Protein AF-0000000072538323 (afdb_homodimer)

Nearest PDB structures (foldseek):
  1at0-assembly1_A-2  TM=9.355E-01  e=5.394E-12  unclassified
  6tyy-assembly1_A  TM=9.318E-01  e=4.606E-12  Drosophila melanogaster
  8ubs-assembly4_D  TM=8.195E-01  e=2.190E-08  marine metagenome
  5o9i-assembly2_B  TM=7.414E-01  e=5.709E-07  Methanocaldococcus vulcanius M7
  4o1s-assembly1_A  TM=8.0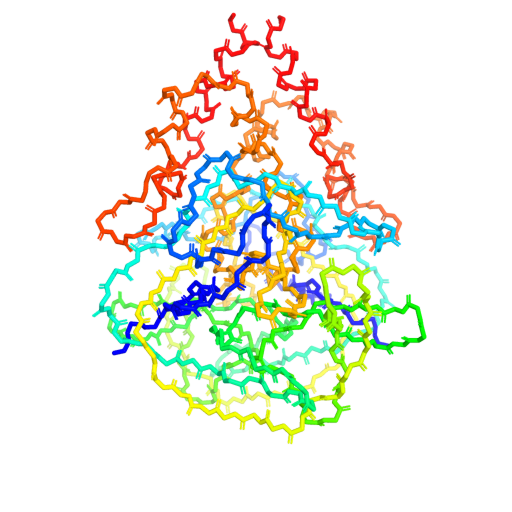39E-01  e=1.085E-05  Thermoplasma volcanium GSS1

Solvent-accessible surface area (backbone atoms only — not comparable to full-atom values): 20984 Å² total; per-residue (Å²): 113,68,80,65,70,57,27,31,27,39,60,78,37,38,27,50,35,96,55,80,38,40,57,77,72,63,47,69,68,42,54,31,38,31,54,47,98,86,66,46,77,38,75,34,38,25,69,30,42,50,29,58,38,80,80,40,63,33,73,29,32,33,43,24,37,88,86,40,62,40,61,29,22,44,49,16,28,32,39,31,53,77,50,97,89,37,69,43,78,37,38,48,67,74,63,51,73,67,42,34,33,42,29,42,79,54,98,84,42,80,44,75,38,40,28,73,43,77,47,82,42,77,43,45,20,38,26,30,44,37,32,75,74,35,41,34,29,44,47,42,32,41,27,43,40,43,31,49,61,55,59,72,57,49,46,49,53,42,27,66,58,52,50,45,52,70,70,40,54,66,69,58,42,51,60,33,32,36,51,44,98,87,8,31,25,41,50,77,68,51,48,55,59,58,51,38,51,56,47,45,48,23,41,94,112,68,80,67,68,58,27,29,27,37,59,79,38,38,28,49,37,95,56,81,36,39,55,79,71,64,47,70,67,42,55,31,38,31,55,48,98,87,66,46,77,36,75,35,38,25,68,29,42,52,27,57,38,81,81,40,63,33,74,29,33,34,43,25,36,87,87,41,61,40,60,30,22,46,49,15,26,31,38,31,54,76,50,96,88,37,68,44,78,38,38,48,67,73,63,51,76,67,43,35,32,43,29,42,79,56,97,82,42,79,43,76,38,42,28,74,43,76,46,82,43,76,42,45,22,40,26,32,43,36,33,77,74,34,41,34,28,44,48,42,32,39,28,43,40,42,33,49,62,55,59,71,58,52,46,49,53,42,26,66,58,53,50,45,52,72,68,40,54,67,70,59,41,51,61,32,31,36,50,44,97,87,9,31,25,41,51,76,68,51,48,53,60,58,52,39,51,54,48,46,49,24,40,92

pLDDT: mean 84.9, std 16.96, range [28.25, 98.75]

Structure (mmCIF, N/CA/C/O backbone):
data_AF-0000000072538323-model_v1
#
loop_
_entity.id
_entity.type
_entity.pdbx_description
1 polymer 'Hint domain-containing protein'
#
loop_
_atom_site.group_PDB
_atom_site.id
_atom_site.type_symbol
_atom_site.label_atom_id
_atom_site.label_alt_id
_atom_site.label_comp_id
_atom_site.label_asym_id
_atom_site.label_entity_id
_atom_site.label_seq_id
_atom_site.pdbx_PDB_ins_code
_atom_site.Cartn_x
_atom_site.Cartn_y
_atom_site.Cartn_z
_atom_site.occupancy
_atom_site.B_iso_or_equiv
_atom_site.auth_seq_id
_atom_site.auth_comp_id
_atom_site.auth_asym_id
_atom_site.auth_atom_id
_atom_site.pdbx_PDB_model_num
ATOM 1 N N . MET A 1 1 ? 18.125 -9.336 10.477 1 28.25 1 MET A N 1
ATOM 2 C CA . MET A 1 1 ? 16.922 -9.742 9.766 1 28.25 1 MET A CA 1
ATOM 3 C C . MET A 1 1 ? 16.359 -8.594 8.938 1 28.25 1 MET A C 1
ATOM 5 O O . MET A 1 1 ? 16.078 -7.512 9.469 1 28.25 1 MET A O 1
ATOM 9 N N . VAL A 1 2 ? 16.75 -8.539 7.723 1 34.97 2 VAL A N 1
ATOM 10 C CA . VAL A 1 2 ? 16.344 -7.395 6.91 1 34.97 2 VAL A CA 1
ATOM 11 C C . VAL A 1 2 ? 14.828 -7.219 6.98 1 34.97 2 VAL A C 1
ATOM 13 O O . VAL A 1 2 ? 14.078 -8.195 6.871 1 34.97 2 VAL A O 1
ATOM 16 N N . ASN A 1 3 ? 14.352 -6.336 7.816 1 40.88 3 ASN A N 1
ATOM 17 C CA . ASN A 1 3 ? 12.938 -5.973 7.789 1 40.88 3 ASN A CA 1
ATOM 18 C C . ASN A 1 3 ? 12.445 -5.75 6.359 1 40.88 3 ASN A C 1
ATOM 20 O O . ASN A 1 3 ? 12.852 -4.793 5.699 1 40.88 3 ASN A O 1
ATOM 24 N N . ASN A 1 4 ? 12.422 -6.848 5.613 1 44.03 4 ASN A N 1
ATOM 25 C CA . ASN A 1 4 ? 11.984 -6.762 4.223 1 44.03 4 ASN A CA 1
ATOM 26 C C . ASN A 1 4 ? 10.562 -6.234 4.113 1 44.03 4 ASN A C 1
ATOM 28 O O . ASN A 1 4 ? 9.609 -6.91 4.512 1 44.03 4 ASN A O 1
ATOM 32 N N . SER A 1 5 ? 10.477 -5.004 4.363 1 48.31 5 SER A N 1
ATOM 33 C CA . SER A 1 5 ? 9.195 -4.316 4.223 1 48.31 5 SER A CA 1
ATOM 34 C C . SER A 1 5 ? 8.484 -4.727 2.938 1 48.31 5 SER A C 1
ATOM 36 O O . SER A 1 5 ? 7.285 -4.496 2.785 1 48.31 5 SER A O 1
ATOM 38 N N . GLY A 1 6 ? 9.242 -5.395 1.953 1 57.44 6 GLY A N 1
ATOM 39 C CA . GLY A 1 6 ? 8.578 -5.613 0.678 1 57.44 6 GLY A CA 1
ATOM 40 C C . GLY A 1 6 ? 8 -7.012 0.535 1 57.44 6 GLY A C 1
ATOM 41 O O . GLY A 1 6 ? 8.43 -7.938 1.226 1 57.44 6 GLY A O 1
ATOM 42 N N . GLY A 1 7 ? 6.656 -7.254 0.365 1 66.12 7 GLY A N 1
ATOM 43 C CA . GLY A 1 7 ? 5.984 -8.492 0.011 1 66.12 7 GLY A CA 1
ATOM 44 C C . GLY A 1 7 ? 6.812 -9.383 -0.902 1 66.12 7 GLY A C 1
ATOM 45 O O . GLY A 1 7 ? 6.926 -9.109 -2.1 1 66.12 7 GLY A O 1
ATOM 46 N N . CYS A 1 8 ? 7.555 -10.461 -0.275 1 88.56 8 CYS A N 1
ATOM 47 C CA . CYS A 1 8 ? 8.484 -11.297 -1.021 1 88.56 8 CYS A CA 1
ATOM 48 C C . CYS A 1 8 ? 8.266 -12.773 -0.713 1 88.56 8 CYS A C 1
ATOM 50 O O . CYS A 1 8 ? 7.453 -13.117 0.151 1 88.56 8 CYS A O 1
ATOM 52 N N . PHE A 1 9 ? 8.945 -13.57 -1.526 1 95.62 9 PHE A N 1
ATOM 53 C CA . PHE A 1 9 ? 8.977 -15.023 -1.401 1 95.62 9 PHE A CA 1
ATOM 54 C C . PHE A 1 9 ? 10.406 -15.531 -1.272 1 95.62 9 PHE A C 1
ATOM 56 O O . PHE A 1 9 ? 11.336 -14.914 -1.791 1 95.62 9 PHE A O 1
ATOM 63 N N . PRO A 1 10 ? 10.555 -16.625 -0.57 1 95.69 10 PRO A N 1
ATOM 64 C CA . PRO A 1 10 ? 11.891 -17.203 -0.473 1 95.69 10 PRO A CA 1
ATOM 65 C C . PRO A 1 10 ? 12.289 -17.984 -1.729 1 95.69 10 PRO A C 1
ATOM 67 O O . PRO A 1 10 ? 11.477 -18.125 -2.65 1 95.69 10 PRO A O 1
ATOM 70 N N . ALA A 1 11 ? 13.5 -18.484 -1.672 1 93.12 11 ALA A N 1
ATOM 71 C CA . ALA A 1 11 ? 13.992 -19.375 -2.73 1 93.12 11 ALA A CA 1
ATOM 72 C C . ALA A 1 11 ? 13.156 -20.641 -2.809 1 93.12 11 ALA A C 1
ATOM 74 O O . ALA A 1 11 ? 12.531 -21.047 -1.825 1 93.12 11 ALA A O 1
ATOM 75 N N . HIS A 1 12 ? 13.031 -21.109 -3.924 1 92.94 12 HIS A N 1
ATOM 76 C CA . HIS A 1 12 ? 12.414 -22.406 -4.211 1 92.94 12 HIS A CA 1
ATOM 77 C C . HIS A 1 12 ? 10.898 -22.312 -4.098 1 92.94 12 HIS A C 1
ATOM 79 O O . HIS A 1 12 ? 10.234 -23.328 -3.838 1 92.94 12 HIS A O 1
ATOM 85 N N . SER A 1 13 ? 10.344 -21.141 -4.117 1 95.88 13 SER A N 1
ATOM 86 C CA . SER A 1 13 ? 8.914 -21 -4.367 1 95.88 13 SER A CA 1
ATOM 87 C C . SER A 1 13 ? 8.562 -21.375 -5.805 1 95.88 13 SER A C 1
ATOM 89 O O . SER A 1 13 ? 9.117 -20.797 -6.75 1 95.88 13 SER A O 1
ATOM 91 N N . VAL A 1 14 ? 7.637 -22.219 -5.961 1 94.94 14 VAL A N 1
ATOM 92 C CA . VAL A 1 14 ? 7.359 -22.781 -7.277 1 94.94 14 VAL A CA 1
ATOM 93 C C . VAL A 1 14 ? 6.242 -22 -7.949 1 94.94 14 VAL A C 1
ATOM 95 O O . VAL A 1 14 ? 5.191 -21.75 -7.348 1 94.94 14 VAL A O 1
ATOM 98 N N . ILE A 1 15 ? 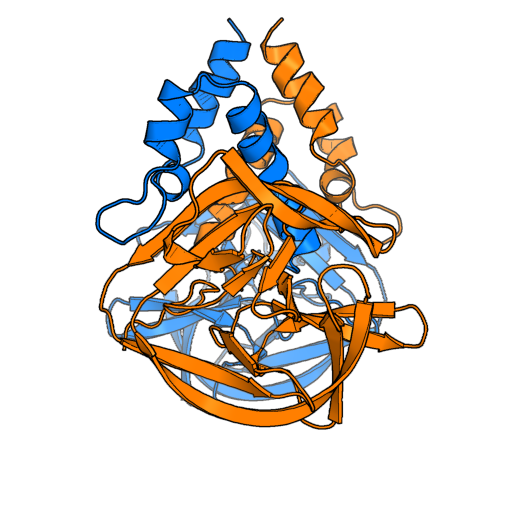6.457 -21.625 -9.141 1 93.44 15 ILE A N 1
ATOM 99 C CA . ILE A 1 15 ? 5.492 -20.906 -9.953 1 93.44 15 ILE A CA 1
ATOM 100 C C . ILE A 1 15 ? 5.07 -21.766 -11.148 1 93.44 15 ILE A C 1
ATOM 102 O O . ILE A 1 15 ? 5.906 -22.422 -11.773 1 93.44 15 ILE A O 1
ATOM 106 N N . THR A 1 16 ? 3.789 -21.828 -11.234 1 81.56 16 THR A N 1
ATOM 107 C CA . THR A 1 16 ? 3.318 -22.562 -12.414 1 81.56 16 THR A CA 1
ATOM 108 C C . THR A 1 16 ? 3.451 -21.703 -13.664 1 81.56 16 THR A C 1
ATOM 110 O O . THR A 1 16 ? 2.939 -20.578 -13.719 1 81.56 16 THR A O 1
ATOM 113 N N . SER A 1 17 ? 4.164 -22.094 -14.57 1 76.81 17 SER A N 1
ATOM 114 C CA . SER A 1 17 ? 4.336 -21.531 -15.906 1 76.81 17 SER A CA 1
ATOM 115 C C . SER A 1 17 ? 4.156 -22.594 -16.984 1 76.81 17 SER A C 1
ATOM 117 O O . SER A 1 17 ? 3.479 -23.594 -16.766 1 76.81 17 SER A O 1
ATOM 119 N N . LYS A 1 18 ? 4.551 -22.297 -18.25 1 74.75 18 LYS A N 1
ATOM 120 C CA . LYS A 1 18 ? 4.578 -23.375 -19.234 1 74.75 18 LYS A CA 1
ATOM 121 C C . LYS A 1 18 ? 5.355 -24.578 -18.719 1 74.75 18 LYS A C 1
ATOM 123 O O . LYS A 1 18 ? 4.906 -25.719 -18.844 1 74.75 18 LYS A O 1
ATOM 128 N N . LEU A 1 19 ? 6.328 -24.297 -18 1 76.75 19 LEU A N 1
ATOM 129 C CA . LEU A 1 19 ? 7.129 -25.25 -17.219 1 76.75 19 LEU A CA 1
ATOM 130 C C . LEU A 1 19 ? 7.297 -24.75 -15.789 1 76.75 19 LEU A C 1
ATOM 132 O O . LEU A 1 19 ? 7.371 -23.547 -15.547 1 76.75 19 LEU A O 1
ATOM 136 N N . LYS A 1 20 ? 7.18 -25.656 -14.859 1 82.88 20 LYS A N 1
ATOM 137 C CA . LYS A 1 20 ? 7.41 -25.281 -13.469 1 82.88 20 LYS A CA 1
ATOM 138 C C . LYS A 1 20 ? 8.766 -24.609 -13.297 1 82.88 20 LYS A C 1
ATOM 140 O O . LYS A 1 20 ? 9.773 -25.094 -13.828 1 82.88 20 LYS A O 1
ATOM 145 N N . LYS A 1 21 ? 8.727 -23.484 -12.727 1 92.06 21 LYS A N 1
ATOM 146 C CA . LYS A 1 21 ? 9.922 -22.703 -12.445 1 92.06 21 LYS A CA 1
ATOM 147 C C . LYS A 1 21 ? 9.922 -22.188 -11 1 92.06 21 LYS A C 1
ATOM 149 O O . LYS A 1 21 ? 8.867 -22.062 -10.383 1 92.06 21 LYS A O 1
ATOM 154 N N . TYR A 1 22 ? 11.133 -21.953 -10.562 1 95.06 22 TYR A N 1
ATOM 155 C CA . TYR A 1 22 ? 11.25 -21.234 -9.297 1 95.06 22 TYR A CA 1
ATOM 156 C C . TYR A 1 22 ? 11.086 -19.734 -9.5 1 95.06 22 TYR A C 1
ATOM 158 O O . TYR A 1 22 ? 11.438 -19.203 -10.555 1 95.06 22 TYR A O 1
ATOM 166 N N . LEU A 1 23 ? 10.531 -19.109 -8.477 1 94.25 23 LEU A N 1
ATOM 167 C CA . LEU A 1 23 ? 10.289 -17.688 -8.555 1 94.25 23 LEU A CA 1
ATOM 168 C C . LEU A 1 23 ? 11.578 -16.922 -8.852 1 94.25 23 LEU A C 1
ATOM 170 O O . LEU A 1 23 ? 11.586 -15.984 -9.648 1 94.25 23 LEU A O 1
ATOM 174 N N . GLU A 1 24 ? 12.695 -17.344 -8.312 1 92.88 24 GLU A N 1
ATOM 175 C CA . GLU A 1 24 ? 13.977 -16.656 -8.461 1 92.88 24 GLU A CA 1
ATOM 176 C C . GLU A 1 24 ? 14.492 -16.766 -9.891 1 92.88 24 GLU A C 1
ATOM 178 O O . GLU A 1 24 ? 15.375 -15.992 -10.297 1 92.88 24 GLU A O 1
ATOM 183 N N . ASP A 1 25 ? 13.938 -17.656 -10.695 1 92.69 25 ASP A N 1
ATOM 184 C CA . ASP A 1 25 ? 14.406 -17.875 -12.055 1 92.69 25 ASP A CA 1
ATOM 185 C C . ASP A 1 25 ? 13.555 -17.109 -13.062 1 92.69 25 ASP A C 1
ATOM 187 O O . ASP A 1 25 ? 13.852 -17.094 -14.258 1 92.69 25 ASP A O 1
ATOM 191 N N . LEU A 1 26 ? 12.523 -16.484 -12.555 1 91.88 26 LEU A N 1
ATOM 192 C CA . LEU A 1 26 ? 11.648 -15.742 -13.445 1 91.88 26 LEU A CA 1
ATOM 193 C C . LEU A 1 26 ? 12.359 -14.516 -14 1 91.88 26 LEU A C 1
ATOM 195 O O . LEU A 1 26 ? 13.125 -13.859 -13.289 1 91.88 26 LEU A O 1
ATOM 199 N N . LYS A 1 27 ? 12.094 -14.242 -15.32 1 88.25 27 LYS A N 1
ATOM 200 C CA . LYS A 1 27 ? 12.609 -13.07 -16.016 1 88.25 27 LYS A CA 1
ATOM 201 C C . LYS A 1 27 ? 11.477 -12.258 -16.641 1 88.25 27 LYS A C 1
ATOM 203 O O . LYS A 1 27 ? 10.383 -12.773 -16.844 1 88.25 27 LYS A O 1
ATOM 208 N N . GLU A 1 28 ? 11.82 -10.977 -16.859 1 89.12 28 GLU A N 1
ATOM 209 C CA . GLU A 1 28 ? 10.852 -10.164 -17.578 1 89.12 28 GLU A CA 1
ATOM 210 C C . GLU A 1 28 ? 10.445 -10.82 -18.891 1 89.12 28 GLU A C 1
ATOM 212 O O . GLU A 1 28 ? 11.297 -11.359 -19.609 1 89.12 28 GLU A O 1
ATOM 217 N N . GLY A 1 29 ? 9.18 -10.828 -19.078 1 89.44 29 GLY A N 1
ATOM 218 C CA . GLY A 1 29 ? 8.68 -11.43 -20.312 1 89.44 29 GLY A CA 1
ATOM 219 C C . GLY A 1 29 ? 8.125 -12.828 -20.094 1 89.44 29 GLY A C 1
ATOM 220 O O . GLY A 1 29 ? 7.371 -13.328 -20.938 1 89.44 29 GLY A O 1
ATOM 221 N N . ASP A 1 30 ? 8.578 -13.484 -19.047 1 91.94 30 ASP A N 1
ATOM 222 C CA . ASP A 1 30 ? 8.047 -14.812 -18.75 1 91.94 30 ASP A CA 1
ATOM 223 C C . ASP A 1 30 ? 6.539 -14.758 -18.531 1 91.94 30 ASP A C 1
ATOM 225 O O . ASP A 1 30 ? 6.023 -13.773 -17.984 1 91.94 30 ASP A O 1
ATOM 229 N N . LYS A 1 31 ? 5.91 -15.836 -19 1 94.62 31 LYS A N 1
ATOM 230 C CA . LYS A 1 31 ? 4.48 -15.969 -18.734 1 94.62 31 LYS A CA 1
ATOM 231 C C . LYS A 1 31 ? 4.223 -16.938 -17.578 1 94.62 31 LYS A C 1
ATOM 233 O O . LYS A 1 31 ? 4.73 -18.062 -17.578 1 94.62 31 LYS A O 1
ATOM 238 N N . VAL A 1 32 ? 3.42 -16.5 -16.625 1 95.5 32 VAL A N 1
ATOM 239 C CA . VAL A 1 32 ? 3.127 -17.328 -15.461 1 95.5 32 VAL A CA 1
ATOM 240 C C . VAL A 1 32 ? 1.615 -17.453 -15.289 1 95.5 32 VAL A C 1
ATOM 242 O O . VAL A 1 32 ? 0.854 -16.625 -15.789 1 95.5 32 VAL A O 1
ATOM 245 N N . LEU A 1 33 ? 1.254 -18.5 -14.641 1 95.56 33 LEU A N 1
ATOM 246 C CA . LEU A 1 33 ? -0.167 -18.75 -14.414 1 95.56 33 LEU A CA 1
ATOM 247 C C . LEU A 1 33 ? -0.715 -17.812 -13.344 1 95.56 33 LEU A C 1
ATOM 249 O O . LEU A 1 33 ? -0.079 -17.609 -12.305 1 95.56 33 LEU A O 1
ATOM 253 N N . ALA A 1 34 ? -1.85 -17.203 -13.586 1 96.31 34 ALA A N 1
ATOM 254 C CA . ALA A 1 34 ? -2.648 -16.375 -12.688 1 96.31 34 ALA A CA 1
ATOM 255 C C . ALA A 1 34 ? -4.137 -16.516 -12.992 1 96.31 34 ALA A C 1
ATOM 257 O O . ALA A 1 34 ? -4.625 -17.609 -13.258 1 96.31 34 ALA A O 1
ATOM 258 N N . TRP A 1 35 ? -4.914 -15.445 -12.711 1 95.81 35 TRP A N 1
ATOM 259 C CA . TRP A 1 35 ? -6.344 -15.477 -13.008 1 95.81 35 TRP A CA 1
ATOM 260 C C . TRP A 1 35 ? -6.867 -14.078 -13.32 1 95.81 35 TRP A C 1
ATOM 262 O O . TRP A 1 35 ? -6.258 -13.078 -12.938 1 95.81 35 TRP A O 1
ATOM 272 N N . ASN A 1 36 ? -7.945 -14.031 -14.07 1 94.5 36 ASN A N 1
ATOM 273 C CA . ASN A 1 36 ? -8.508 -12.734 -14.461 1 94.5 36 ASN A CA 1
ATOM 274 C C . ASN A 1 36 ? -9.617 -12.297 -13.508 1 94.5 36 ASN A C 1
ATOM 276 O O . ASN A 1 36 ? -9.859 -12.945 -12.492 1 94.5 36 ASN A O 1
ATOM 280 N N . ASP A 1 37 ? -10.203 -11.133 -13.781 1 90 37 ASP A N 1
ATOM 281 C CA . ASP A 1 37 ? -11.203 -10.531 -12.898 1 90 37 ASP A CA 1
ATOM 282 C C . ASP A 1 37 ? -12.414 -11.445 -12.734 1 90 37 ASP A C 1
ATOM 284 O O . ASP A 1 37 ? -13.109 -11.383 -11.719 1 90 37 ASP A O 1
ATOM 288 N N . LYS A 1 38 ? -12.617 -12.32 -13.711 1 90.56 38 LYS A N 1
ATOM 289 C CA . LYS A 1 38 ? -13.75 -13.242 -13.664 1 90.56 38 LYS A CA 1
ATOM 290 C C . LYS A 1 38 ? -13.406 -14.5 -12.875 1 90.56 38 LYS A C 1
ATOM 292 O O . LYS A 1 38 ? -14.273 -15.328 -12.602 1 90.56 38 LYS A O 1
ATOM 297 N N . GLY A 1 39 ? -12.109 -14.664 -12.57 1 90.88 39 GLY A N 1
ATOM 298 C CA . GLY A 1 39 ? -11.688 -15.828 -11.812 1 90.88 39 GLY A CA 1
ATOM 299 C C . GLY A 1 39 ? -11.125 -16.938 -12.688 1 90.88 39 GLY A C 1
ATOM 300 O O . GLY A 1 39 ? -10.695 -17.984 -12.18 1 90.88 39 GLY A O 1
ATOM 301 N N . ASP A 1 40 ? -11.109 -16.672 -13.984 1 94.38 40 ASP A N 1
ATOM 302 C CA . ASP A 1 40 ? -10.57 -17.672 -14.906 1 94.38 40 ASP A CA 1
ATOM 303 C C . ASP A 1 40 ? -9.047 -17.641 -14.906 1 94.38 40 ASP A C 1
ATOM 305 O O . ASP A 1 40 ? -8.438 -16.562 -14.867 1 94.38 40 ASP A O 1
ATOM 309 N N . LEU A 1 41 ? -8.492 -18.906 -15.039 1 95.25 41 LEU A N 1
ATOM 310 C CA . LE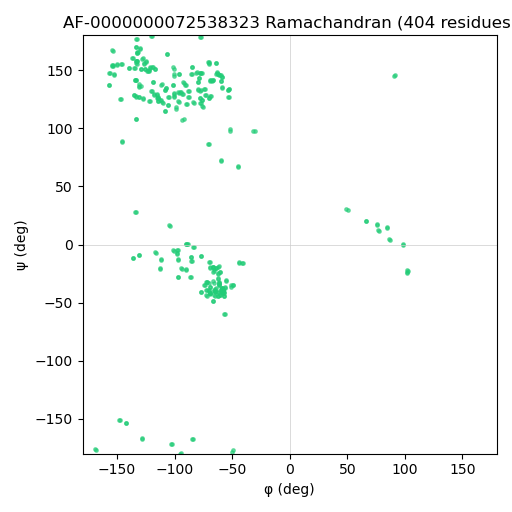U A 1 41 ? -7.043 -19 -15.133 1 95.25 41 LEU A CA 1
ATOM 311 C C . LEU A 1 41 ? -6.535 -18.375 -16.422 1 95.25 41 LEU A C 1
ATOM 313 O O . LEU A 1 41 ? -7.176 -18.484 -17.469 1 95.25 41 LEU A O 1
ATOM 317 N N . GLU A 1 42 ? -5.426 -17.719 -16.328 1 94.94 42 GLU A N 1
ATOM 318 C CA . GLU A 1 42 ? -4.773 -17.109 -17.484 1 94.94 42 GLU A CA 1
ATOM 319 C C . GLU A 1 42 ? -3.268 -16.984 -17.266 1 94.94 42 GLU A C 1
ATOM 321 O O . GLU A 1 42 ? -2.797 -17 -16.125 1 94.94 42 GLU A O 1
ATOM 326 N N . PHE A 1 43 ? -2.623 -16.969 -18.391 1 95.12 43 PHE A N 1
ATOM 327 C CA . PHE A 1 43 ? -1.2 -16.656 -18.297 1 95.12 43 PHE A CA 1
ATOM 328 C C . PHE A 1 43 ? -0.968 -15.156 -18.375 1 95.12 43 PHE A C 1
ATOM 330 O O . PHE A 1 43 ? -1.609 -14.469 -19.172 1 95.12 43 PHE A O 1
ATOM 337 N N . THR A 1 44 ? -0.181 -14.625 -17.469 1 95.69 44 THR A N 1
ATOM 338 C CA . THR A 1 44 ? 0.174 -13.211 -17.422 1 95.69 44 THR A CA 1
ATOM 339 C C . THR A 1 44 ? 1.687 -13.031 -17.516 1 95.69 44 THR A C 1
ATOM 341 O O . THR A 1 44 ? 2.447 -13.914 -17.109 1 95.69 44 THR A O 1
ATOM 344 N N . GLU A 1 45 ? 2.105 -11.945 -18.016 1 94.31 45 GLU A N 1
ATOM 345 C CA . GLU A 1 45 ? 3.52 -11.68 -18.266 1 94.31 45 GLU A CA 1
ATOM 346 C C . GLU A 1 45 ? 4.176 -11.016 -17.047 1 94.31 45 GLU A C 1
ATOM 348 O O . GLU A 1 45 ? 3.594 -10.117 -16.438 1 94.31 45 GLU A O 1
ATOM 353 N N . VAL A 1 46 ? 5.359 -11.469 -16.719 1 93.25 46 VAL A N 1
ATOM 354 C CA . VAL A 1 46 ? 6.199 -10.789 -15.742 1 93.25 46 VAL A CA 1
ATOM 355 C C . VAL A 1 46 ? 6.828 -9.547 -16.375 1 93.25 46 VAL A C 1
ATOM 357 O O . VAL A 1 46 ? 7.52 -9.641 -17.391 1 93.25 46 VAL A O 1
ATOM 360 N N . TRP A 1 47 ? 6.594 -8.414 -15.719 1 90.75 47 TRP A N 1
ATOM 361 C CA . TRP A 1 47 ? 7.152 -7.238 -16.375 1 90.75 47 TRP A CA 1
ATOM 362 C C . TRP A 1 47 ? 8.219 -6.582 -15.508 1 90.75 47 TRP A C 1
ATOM 364 O O . TRP A 1 47 ? 8.961 -5.715 -15.969 1 90.75 47 TRP A O 1
ATOM 374 N N . ALA A 1 48 ? 8.391 -7.051 -14.266 1 88.38 48 ALA A N 1
ATOM 375 C CA . ALA A 1 48 ? 9.43 -6.504 -13.398 1 88.38 48 ALA A CA 1
ATOM 376 C C . ALA A 1 48 ? 9.82 -7.504 -12.312 1 88.38 48 ALA A C 1
ATOM 378 O O . ALA A 1 48 ? 8.961 -8.18 -11.734 1 88.38 48 ALA A O 1
ATOM 379 N N . ARG A 1 49 ? 11.109 -7.625 -12.07 1 89.19 49 ARG A N 1
ATOM 380 C CA . ARG A 1 49 ? 11.617 -8.266 -10.867 1 89.19 49 ARG A CA 1
ATOM 381 C C . ARG A 1 49 ? 11.852 -7.242 -9.758 1 89.19 49 ARG A C 1
ATOM 383 O O . ARG A 1 49 ? 12.805 -6.461 -9.828 1 89.19 49 ARG A O 1
ATOM 390 N N . THR A 1 50 ? 11.016 -7.27 -8.766 1 87.25 50 THR A N 1
ATOM 391 C CA . THR A 1 50 ? 10.969 -6.141 -7.836 1 87.25 50 THR A CA 1
ATOM 392 C C . THR A 1 50 ? 11.859 -6.402 -6.625 1 87.25 50 THR A C 1
ATOM 394 O O . THR A 1 50 ? 12.195 -5.48 -5.879 1 87.25 50 THR A O 1
ATOM 397 N N . HIS A 1 51 ? 12.203 -7.574 -6.316 1 85.06 51 HIS A N 1
ATOM 398 C CA . HIS A 1 51 ? 13.156 -7.941 -5.273 1 85.06 51 HIS A CA 1
ATOM 399 C C . HIS A 1 51 ? 13.93 -9.203 -5.652 1 85.06 51 HIS A C 1
ATOM 401 O O . HIS A 1 51 ? 13.336 -10.203 -6.059 1 85.06 51 HIS A O 1
ATOM 407 N N . HIS A 1 52 ? 15.195 -9.07 -5.629 1 87.19 52 HIS A N 1
ATOM 408 C CA . HIS A 1 52 ? 16.062 -10.195 -5.969 1 87.19 52 HIS A CA 1
ATOM 409 C C . HIS A 1 52 ? 17.344 -10.172 -5.133 1 87.19 52 HIS A C 1
ATOM 411 O O . HIS A 1 52 ? 18.344 -9.578 -5.539 1 87.19 52 HIS A O 1
ATOM 417 N N . VAL A 1 53 ? 17.25 -10.758 -4.078 1 85.44 53 VAL A N 1
ATOM 418 C CA . VAL A 1 53 ? 18.391 -10.875 -3.176 1 85.44 53 VAL A CA 1
ATOM 419 C C . VAL A 1 53 ? 18.703 -12.352 -2.912 1 85.44 53 VAL A C 1
ATOM 421 O O . VAL A 1 53 ? 17.844 -13.078 -2.404 1 85.44 53 VAL A O 1
ATOM 424 N N . ILE A 1 54 ? 19.906 -12.656 -3.217 1 85.31 54 ILE A N 1
ATOM 425 C CA . ILE A 1 54 ? 20.328 -14.055 -3.146 1 85.31 54 ILE A CA 1
ATOM 426 C C . ILE A 1 54 ? 20.922 -14.344 -1.775 1 85.31 54 ILE A C 1
ATOM 428 O O . ILE A 1 54 ? 21.703 -13.547 -1.248 1 85.31 54 ILE A O 1
ATOM 432 N N . ASN A 1 55 ? 20.656 -15.398 -1.215 1 82.56 55 ASN A N 1
ATOM 433 C CA . ASN A 1 55 ? 21.328 -16.047 -0.097 1 82.56 55 ASN A CA 1
ATOM 434 C C . ASN A 1 55 ? 21.188 -15.234 1.189 1 82.56 55 ASN A C 1
ATOM 436 O O . ASN A 1 55 ? 22.031 -15.312 2.078 1 82.56 55 ASN A O 1
ATOM 440 N N . GLU A 1 56 ? 20.234 -14.336 1.318 1 86.75 56 GLU A N 1
ATOM 441 C CA . GLU A 1 56 ? 19.938 -13.641 2.568 1 86.75 56 GLU A CA 1
ATOM 442 C C . GLU A 1 56 ? 18.797 -14.312 3.318 1 86.75 56 GLU A C 1
ATOM 444 O O . GLU A 1 56 ? 17.766 -14.648 2.727 1 86.75 56 GLU A O 1
ATOM 449 N N . LYS A 1 57 ? 19.109 -14.516 4.559 1 91.19 57 LYS A N 1
ATOM 450 C CA . LYS A 1 57 ? 18.078 -15.109 5.398 1 91.19 57 LYS A CA 1
ATOM 451 C C . LYS A 1 57 ? 17.062 -14.055 5.84 1 91.19 57 LYS A C 1
ATOM 453 O O . LYS A 1 57 ? 17.422 -12.914 6.137 1 91.19 57 LYS A O 1
ATOM 458 N N . SER A 1 58 ? 15.828 -14.477 5.828 1 91.12 58 SER A N 1
ATOM 459 C CA . SER A 1 58 ? 14.758 -13.594 6.273 1 91.12 58 SER A CA 1
ATOM 460 C C . SER A 1 58 ? 13.648 -14.383 6.965 1 91.12 58 SER A C 1
ATOM 462 O O . SER A 1 58 ? 13.516 -15.594 6.762 1 91.12 58 SER A O 1
ATOM 464 N N . ASP A 1 59 ? 12.922 -13.695 7.816 1 94.06 59 ASP A N 1
ATOM 465 C CA . ASP A 1 59 ? 11.758 -14.281 8.477 1 94.06 59 ASP A CA 1
ATOM 466 C C . ASP A 1 59 ? 10.539 -14.281 7.559 1 94.06 59 ASP A C 1
ATOM 468 O O . ASP A 1 59 ? 10.25 -13.273 6.914 1 94.06 59 ASP A O 1
ATOM 472 N N . TYR A 1 60 ? 9.906 -15.445 7.551 1 95.88 60 TYR A N 1
ATOM 473 C CA . TYR A 1 60 ? 8.695 -15.625 6.75 1 95.88 60 TYR A CA 1
ATOM 474 C C . TYR A 1 60 ? 7.594 -16.281 7.566 1 95.88 60 TYR A C 1
ATOM 476 O O . TYR A 1 60 ? 7.836 -16.766 8.68 1 95.88 60 TYR A O 1
ATOM 484 N N . ILE A 1 61 ? 6.469 -16.219 7.059 1 97.5 61 ILE A N 1
ATOM 485 C CA . ILE A 1 61 ? 5.332 -16.969 7.578 1 97.5 61 ILE A CA 1
ATOM 486 C C . ILE A 1 61 ? 4.992 -18.125 6.629 1 97.5 61 ILE A C 1
ATOM 488 O O . ILE A 1 61 ? 5.02 -17.953 5.406 1 97.5 61 ILE A O 1
ATOM 492 N N . GLN A 1 62 ? 4.777 -19.219 7.195 1 98.38 62 GLN A N 1
ATOM 493 C CA . GLN A 1 62 ? 4.367 -20.391 6.43 1 98.38 62 GLN A CA 1
ATOM 494 C C . GLN A 1 62 ? 2.887 -20.688 6.637 1 98.38 62 GLN A C 1
ATOM 496 O O . GLN A 1 62 ? 2.434 -20.875 7.766 1 98.38 62 GLN A O 1
ATOM 501 N N . LEU A 1 63 ? 2.143 -20.672 5.598 1 98.69 63 LEU A N 1
ATOM 502 C CA . LEU A 1 63 ? 0.748 -21.094 5.594 1 98.69 63 LEU A CA 1
ATOM 503 C C . LEU A 1 63 ? 0.616 -22.516 5.027 1 98.69 63 LEU A C 1
ATOM 505 O O . LEU A 1 63 ? 1.079 -22.781 3.918 1 98.69 63 LEU A O 1
ATOM 509 N N . GLU A 1 64 ? -0.036 -23.328 5.793 1 98.62 64 GLU A N 1
ATOM 510 C CA . GLU A 1 64 ? -0.245 -24.703 5.344 1 98.62 64 GLU A CA 1
ATOM 511 C C . GLU A 1 64 ? -1.73 -25.016 5.191 1 98.62 64 GLU A C 1
ATOM 513 O O . GLU A 1 64 ? -2.531 -24.703 6.074 1 98.62 64 GLU A O 1
ATOM 518 N N . THR A 1 65 ? -2.018 -25.516 4.074 1 98.12 65 THR A N 1
ATOM 519 C CA . THR A 1 65 ? -3.342 -26.094 3.881 1 98.12 65 THR A CA 1
ATOM 520 C C . THR A 1 65 ? -3.281 -27.625 3.951 1 98.12 65 THR A C 1
ATOM 522 O O . THR A 1 65 ? -2.271 -28.188 4.371 1 98.12 65 THR A O 1
ATOM 525 N N . THR A 1 66 ? -4.371 -28.25 3.617 1 96.5 66 THR A N 1
ATOM 526 C CA . THR A 1 66 ? -4.414 -29.719 3.686 1 96.5 66 THR A CA 1
ATOM 527 C C . THR A 1 66 ? -3.396 -30.328 2.725 1 96.5 66 THR A C 1
ATOM 529 O O . THR A 1 66 ? -2.82 -31.375 3.014 1 96.5 66 THR A O 1
ATOM 532 N N . THR A 1 67 ? -3.111 -29.641 1.654 1 96.69 67 THR A N 1
ATOM 533 C CA . THR A 1 67 ? -2.275 -30.297 0.653 1 96.69 67 THR A CA 1
ATOM 534 C C . THR A 1 67 ? -1.127 -29.391 0.229 1 96.69 67 THR A C 1
ATOM 536 O O . THR A 1 67 ? -0.223 -29.812 -0.493 1 96.69 67 THR A O 1
ATOM 539 N N . LYS A 1 68 ? -1.162 -28.109 0.663 1 96.88 68 LYS A N 1
ATOM 540 C CA . LYS A 1 68 ? -0.195 -27.156 0.141 1 96.88 68 LYS A CA 1
ATOM 541 C C . LYS A 1 68 ? 0.527 -26.438 1.273 1 96.88 68 LYS A C 1
ATOM 543 O O . LYS A 1 68 ? 0.047 -26.406 2.408 1 96.88 68 LYS A O 1
ATOM 548 N N . ARG A 1 69 ? 1.645 -25.906 0.848 1 97.44 69 ARG A N 1
ATOM 549 C CA . ARG A 1 69 ? 2.463 -25.078 1.73 1 97.44 69 ARG A CA 1
ATOM 550 C C . ARG A 1 69 ? 2.941 -23.828 1.015 1 97.44 69 ARG A C 1
ATOM 552 O O . ARG A 1 69 ? 3.488 -23.906 -0.089 1 97.44 69 ARG A O 1
ATOM 559 N N . LEU A 1 70 ? 2.705 -22.688 1.651 1 98 70 LEU A N 1
ATOM 560 C CA . LEU A 1 70 ? 3.137 -21.406 1.097 1 98 70 LEU A CA 1
ATOM 561 C C . LEU A 1 70 ? 3.945 -20.609 2.121 1 98 70 LEU A C 1
ATOM 563 O O . LEU A 1 70 ? 3.51 -20.438 3.262 1 98 70 LEU A O 1
ATOM 567 N N . VAL A 1 71 ? 5.117 -20.234 1.713 1 97.62 71 VAL A N 1
ATOM 568 C CA . VAL A 1 71 ? 5.965 -19.375 2.539 1 97.62 71 VAL A CA 1
ATOM 569 C C . VAL A 1 71 ? 6.109 -18 1.881 1 97.62 71 VAL A C 1
ATOM 571 O O . VAL A 1 71 ? 6.438 -17.906 0.696 1 97.62 71 VAL A O 1
ATOM 574 N N . LEU A 1 72 ? 5.762 -16.969 2.627 1 97.19 72 LEU A N 1
ATOM 575 C CA . LEU A 1 72 ? 5.848 -15.602 2.105 1 97.19 72 LEU A CA 1
ATOM 576 C C . LEU A 1 72 ? 6.031 -14.594 3.238 1 97.19 72 LEU A C 1
ATOM 578 O O . LEU A 1 72 ? 5.887 -14.945 4.414 1 97.19 72 LEU A O 1
ATOM 582 N N . SER A 1 73 ? 6.379 -13.414 2.859 1 95.31 73 SER A N 1
ATOM 583 C CA . SER A 1 73 ? 6.547 -12.375 3.869 1 95.31 73 SER A CA 1
ATOM 584 C C . SER A 1 73 ? 5.223 -12.062 4.562 1 95.31 73 SER A C 1
ATOM 586 O O . SER A 1 73 ? 4.152 -12.234 3.977 1 95.31 73 SER A O 1
ATOM 588 N N . HIS A 1 74 ? 5.316 -11.539 5.75 1 94.88 74 HIS A N 1
ATOM 589 C CA . HIS A 1 74 ? 4.172 -11.297 6.621 1 94.88 74 HIS A CA 1
ATOM 590 C C . HIS A 1 74 ? 3.193 -10.312 5.98 1 94.88 74 HIS A C 1
ATOM 592 O O . HIS A 1 74 ? 1.977 -10.461 6.129 1 94.88 74 HIS A O 1
ATOM 598 N N . ARG A 1 75 ? 3.725 -9.398 5.242 1 92.69 75 ARG A N 1
ATOM 599 C CA . ARG A 1 75 ? 2.889 -8.32 4.727 1 92.69 75 ARG A CA 1
ATOM 600 C C . ARG A 1 75 ? 2.586 -8.523 3.244 1 92.69 75 ARG A C 1
ATOM 602 O O . ARG A 1 75 ? 2.248 -7.57 2.539 1 92.69 75 ARG A O 1
ATOM 609 N N . HIS A 1 76 ? 2.787 -9.711 2.719 1 95.62 76 HIS A N 1
ATOM 610 C CA . HIS A 1 76 ? 2.377 -10.102 1.375 1 95.62 76 HIS A CA 1
ATOM 611 C C . HIS A 1 76 ? 0.926 -10.562 1.354 1 95.62 76 HIS A C 1
ATOM 613 O O . HIS A 1 76 ? 0.419 -11.078 2.355 1 95.62 76 HIS A O 1
ATOM 619 N N . TYR A 1 77 ? 0.263 -10.414 0.237 1 96.81 77 TYR A N 1
ATOM 620 C CA . TYR A 1 77 ? -1.174 -10.664 0.177 1 96.81 77 TYR A CA 1
ATOM 621 C C . TYR A 1 77 ? -1.471 -12.023 -0.435 1 96.81 77 TYR A C 1
ATOM 623 O O . TYR A 1 77 ? -0.895 -12.391 -1.463 1 96.81 77 TYR A O 1
ATOM 631 N N . VAL A 1 78 ? -2.406 -12.711 0.183 1 97.69 78 VAL A N 1
ATOM 632 C CA . VAL A 1 78 ? -2.941 -13.969 -0.322 1 97.69 78 VAL A CA 1
ATOM 633 C C . VAL A 1 78 ? -4.453 -13.852 -0.511 1 97.69 78 VAL A C 1
ATOM 635 O O . VAL A 1 78 ? -5.109 -13.062 0.174 1 97.69 78 VAL A O 1
ATOM 638 N N . LEU A 1 79 ? -4.918 -14.547 -1.417 1 97.56 79 LEU A N 1
ATOM 639 C CA . LEU A 1 79 ? -6.352 -14.516 -1.686 1 97.56 79 LEU A CA 1
ATOM 640 C C . LEU A 1 79 ? -7.105 -15.453 -0.749 1 97.56 79 LEU A C 1
ATOM 642 O O . LEU A 1 79 ? -6.84 -16.656 -0.729 1 97.56 79 LEU A O 1
ATOM 646 N N . VAL A 1 80 ? -8.047 -14.914 0.002 1 97.62 80 VAL A N 1
ATOM 647 C CA . VAL A 1 80 ? -8.836 -15.672 0.971 1 97.62 80 VAL A CA 1
ATOM 648 C C . VAL A 1 80 ? -10.312 -15.617 0.591 1 97.62 80 VAL A C 1
ATOM 650 O O . VAL A 1 80 ? -10.82 -14.57 0.188 1 97.62 80 VAL A O 1
ATOM 653 N N . LYS A 1 81 ? -10.906 -16.703 0.757 1 95.88 81 LYS A N 1
ATOM 654 C CA . LYS A 1 81 ? -12.344 -16.766 0.502 1 95.88 81 LYS A CA 1
ATOM 655 C C . LYS A 1 81 ? -13.133 -16.172 1.662 1 95.88 81 LYS A C 1
ATOM 657 O O . LYS A 1 81 ? -12.898 -16.516 2.822 1 95.88 81 LYS A O 1
ATOM 662 N N . THR A 1 82 ? -14.016 -15.203 1.433 1 91.19 82 THR A N 1
ATOM 663 C CA . THR A 1 82 ? -14.789 -14.531 2.477 1 91.19 82 THR A CA 1
ATOM 664 C C . THR A 1 82 ? -16.266 -14.891 2.363 1 91.19 82 THR A C 1
ATOM 666 O O . THR A 1 82 ? -17.047 -14.602 3.27 1 91.19 82 THR A O 1
ATOM 669 N N . GLY A 1 83 ? -16.703 -15.453 1.354 1 87.69 83 GLY A N 1
ATOM 670 C CA . GLY A 1 83 ? -18.062 -15.875 1.109 1 87.69 83 GLY A CA 1
ATOM 671 C C . GLY A 1 83 ? -18.203 -16.781 -0.102 1 87.69 83 GLY A C 1
ATOM 672 O O . GLY A 1 83 ? -17.203 -17.234 -0.664 1 87.69 83 GLY A O 1
ATOM 673 N N . GLU A 1 84 ? -19.328 -17.172 -0.467 1 82.62 84 GLU A N 1
ATOM 674 C CA . GLU A 1 84 ? -19.578 -18.125 -1.546 1 82.62 84 GLU A CA 1
ATOM 675 C C . GLU A 1 84 ? -18.984 -17.641 -2.861 1 82.62 84 GLU A C 1
ATOM 677 O O . GLU A 1 84 ? -18.328 -18.406 -3.578 1 82.62 84 GLU A O 1
ATOM 682 N N . GLU A 1 85 ? -19.047 -16.438 -3.127 1 83.88 85 GLU A N 1
ATOM 683 C CA . GLU A 1 85 ? -18.5 -15.93 -4.383 1 83.88 85 GLU A CA 1
ATOM 684 C C . GLU A 1 85 ? -17.656 -14.68 -4.156 1 83.88 85 GLU A C 1
ATOM 686 O O . GLU A 1 85 ? -17.625 -13.781 -4.996 1 83.88 85 GLU A O 1
ATOM 691 N N . LYS A 1 86 ? -17.156 -14.695 -2.998 1 90.75 86 LYS A N 1
ATOM 692 C CA . LYS A 1 86 ? -16.391 -13.492 -2.686 1 90.75 86 LYS A CA 1
ATOM 693 C C . LYS A 1 86 ? -15.023 -13.844 -2.104 1 90.75 86 LYS A C 1
ATOM 695 O O . LYS A 1 86 ? -14.914 -14.773 -1.3 1 90.75 86 LYS A O 1
ATOM 700 N N . SER A 1 87 ? -14.031 -13.328 -2.668 1 94.19 87 SER A N 1
ATOM 701 C CA . SER A 1 87 ? -12.664 -13.445 -2.152 1 94.19 87 SER A CA 1
ATOM 702 C C . SER A 1 87 ? -12.023 -12.07 -1.974 1 94.19 87 SER A C 1
ATOM 704 O O . SER A 1 87 ? -12.438 -11.102 -2.607 1 94.19 87 SER A O 1
ATOM 706 N N . GLU A 1 88 ? -11.156 -12 -1.07 1 93.94 88 GLU A N 1
ATOM 707 C CA . GLU A 1 88 ? -10.422 -10.758 -0.821 1 93.94 88 GLU A CA 1
ATOM 708 C C . GLU A 1 88 ? -8.953 -11.031 -0.526 1 93.94 88 GLU A C 1
ATOM 710 O O . GLU A 1 88 ? -8.602 -12.117 -0.061 1 93.94 88 GLU A O 1
ATOM 715 N N . PHE A 1 89 ? -8.188 -10.078 -0.844 1 95.5 89 PHE A N 1
ATOM 716 C CA . PHE A 1 89 ? -6.785 -10.164 -0.468 1 95.5 89 PHE A CA 1
ATOM 717 C C . PHE A 1 89 ? -6.598 -9.836 1.01 1 95.5 89 PHE A C 1
ATOM 719 O O . PHE A 1 89 ? -7.152 -8.859 1.51 1 95.5 89 PHE A O 1
ATOM 726 N N . LYS A 1 90 ? -5.859 -10.703 1.583 1 95.69 90 LYS A N 1
ATOM 727 C CA . LYS A 1 90 ? -5.508 -10.547 2.99 1 95.69 90 LYS A CA 1
ATOM 728 C C . LYS A 1 90 ? -4.004 -10.719 3.203 1 95.69 90 LYS A C 1
ATOM 730 O O . LYS A 1 90 ? -3.385 -11.602 2.611 1 95.69 90 LYS A O 1
ATOM 735 N N . MET A 1 91 ? -3.457 -9.844 3.99 1 95 91 MET A N 1
ATOM 736 C CA . MET A 1 91 ? -2.037 -10.016 4.281 1 95 91 MET A CA 1
ATOM 737 C C . MET A 1 91 ? -1.79 -11.344 4.996 1 95 91 MET A C 1
ATOM 739 O O . MET A 1 91 ? -2.572 -11.742 5.863 1 95 91 MET A O 1
ATOM 743 N N . ALA A 1 92 ? -0.691 -11.922 4.727 1 96.88 92 ALA A N 1
ATOM 744 C CA . ALA A 1 92 ? -0.361 -13.234 5.273 1 96.88 92 ALA A CA 1
ATOM 745 C C . ALA A 1 92 ? -0.394 -13.219 6.801 1 96.88 92 ALA A C 1
ATOM 747 O O . ALA A 1 92 ? -0.896 -14.156 7.426 1 96.88 92 ALA A O 1
ATOM 748 N N . LYS A 1 93 ? 0.077 -12.141 7.406 1 94.94 93 LYS A N 1
ATOM 749 C CA . LYS A 1 93 ? 0.152 -12.055 8.859 1 94.94 93 LYS A CA 1
ATOM 750 C C . LYS A 1 93 ? -1.241 -12.039 9.484 1 94.94 93 LYS A C 1
ATOM 752 O O . LYS A 1 93 ? -1.396 -12.305 10.68 1 94.94 93 LYS A O 1
ATOM 757 N N . ASP A 1 94 ? -2.252 -11.719 8.75 1 94.69 94 ASP A N 1
ATOM 758 C CA . ASP A 1 94 ? -3.609 -11.578 9.266 1 94.69 94 ASP A CA 1
ATOM 759 C C . ASP A 1 94 ? -4.43 -12.844 9.023 1 94.69 94 ASP A C 1
ATOM 761 O O . ASP A 1 94 ? -5.562 -12.953 9.492 1 94.69 94 ASP A O 1
ATOM 765 N N . VAL A 1 95 ? -3.9 -13.773 8.281 1 97.56 95 VAL A N 1
ATOM 766 C CA . VAL A 1 95 ? -4.598 -15.023 7.988 1 97.56 95 VAL A CA 1
ATOM 767 C C . VAL A 1 95 ? -4.707 -15.867 9.258 1 97.56 95 VAL A C 1
ATOM 769 O O . VAL A 1 95 ? -3.762 -15.938 10.039 1 97.56 95 VAL A O 1
ATOM 772 N N . GLN A 1 96 ? -5.805 -16.5 9.414 1 98.06 96 GLN A N 1
ATOM 773 C CA . GLN A 1 96 ? -6.043 -17.344 10.586 1 98.06 96 GLN A CA 1
ATOM 774 C C . GLN A 1 96 ? -6.293 -18.781 10.172 1 98.06 96 GLN A C 1
ATOM 776 O O . GLN A 1 96 ? -6.793 -19.047 9.078 1 98.06 96 GLN A O 1
ATOM 781 N N . ILE A 1 97 ? -5.941 -19.641 11.125 1 98.38 97 ILE A N 1
ATOM 782 C CA . ILE A 1 97 ? -6.27 -21.047 10.922 1 98.38 97 ILE A CA 1
ATOM 783 C C . ILE A 1 97 ? -7.777 -21.203 10.75 1 98.38 97 ILE A C 1
ATOM 785 O O . ILE A 1 97 ? -8.562 -20.578 11.469 1 98.38 97 ILE A O 1
ATOM 789 N N . GLY A 1 98 ? -8.227 -21.953 9.836 1 98.06 98 GLY A N 1
ATOM 790 C CA . GLY A 1 98 ? -9.641 -22.156 9.57 1 98.06 98 GLY A CA 1
ATOM 791 C C . GLY A 1 98 ? -10.141 -21.359 8.375 1 98.06 98 GLY A C 1
ATOM 792 O O . GLY A 1 98 ? -11.156 -21.719 7.77 1 98.06 98 GLY A O 1
ATOM 793 N N . GLU A 1 99 ? -9.438 -20.328 8.039 1 97.75 99 GLU A N 1
ATOM 794 C CA . GLU A 1 99 ? -9.812 -19.578 6.852 1 97.75 99 GLU A CA 1
ATOM 795 C C . GLU A 1 99 ? -9.508 -20.359 5.578 1 97.75 99 GLU A C 1
ATOM 797 O O . GLU A 1 99 ? -8.672 -21.266 5.586 1 97.75 99 GLU A O 1
ATOM 802 N N . THR A 1 100 ? -10.18 -20.016 4.559 1 97.75 100 THR A N 1
ATOM 803 C CA . THR A 1 100 ? -10.109 -20.781 3.326 1 97.75 100 THR A CA 1
ATOM 804 C C . THR A 1 100 ? -9.273 -20.062 2.275 1 97.75 100 THR A C 1
ATOM 806 O O . THR A 1 100 ? -9.539 -18.891 1.967 1 97.75 100 THR A O 1
ATOM 809 N N . LEU A 1 101 ? -8.297 -20.781 1.758 1 98.06 101 LEU A N 1
ATOM 810 C CA . LEU A 1 101 ? -7.488 -20.25 0.663 1 98.06 101 LEU A CA 1
ATOM 811 C C . LEU A 1 101 ? -7.938 -20.844 -0.672 1 98.06 101 LEU A C 1
ATOM 813 O O . LEU A 1 101 ? -8.461 -21.953 -0.721 1 98.06 101 LEU A O 1
ATOM 817 N N . ILE A 1 102 ? -7.719 -20.078 -1.72 1 96.88 102 ILE A N 1
ATOM 818 C CA . ILE A 1 102 ? -7.93 -20.562 -3.078 1 96.88 102 ILE A CA 1
ATOM 819 C C . ILE A 1 102 ? -6.645 -21.188 -3.609 1 96.88 102 ILE A C 1
ATOM 821 O O . ILE A 1 102 ? -5.594 -20.531 -3.627 1 96.88 102 ILE A O 1
ATOM 825 N N . THR A 1 103 ? -6.727 -22.453 -3.971 1 96.44 103 THR A N 1
ATOM 826 C CA . THR A 1 103 ? -5.539 -23.219 -4.355 1 96.44 103 THR A CA 1
ATOM 827 C C . THR A 1 103 ? -5.781 -23.984 -5.648 1 96.44 103 THR A C 1
ATOM 829 O O . THR A 1 103 ? -6.922 -24.078 -6.113 1 96.44 103 THR A O 1
ATOM 832 N N . MET A 1 104 ? -4.691 -24.406 -6.176 1 94.62 104 MET A N 1
ATOM 833 C CA . MET A 1 104 ? -4.734 -25.266 -7.344 1 94.62 104 MET A CA 1
ATOM 834 C C . MET A 1 104 ? -4.617 -26.734 -6.938 1 94.62 104 MET A C 1
ATOM 836 O O . MET A 1 104 ? -3.639 -27.141 -6.305 1 94.62 104 MET A O 1
ATOM 840 N N . ALA A 1 105 ? -5.617 -27.609 -7.324 1 92.38 105 ALA A N 1
ATOM 841 C CA . ALA A 1 105 ? -5.488 -29.047 -7.113 1 92.38 105 ALA A CA 1
ATOM 842 C C . ALA A 1 105 ? -4.418 -29.641 -8.023 1 92.38 105 ALA A C 1
ATOM 844 O O . ALA A 1 105 ? -3.656 -30.516 -7.613 1 92.38 105 ALA A O 1
ATOM 845 N N . ASP A 1 106 ? -4.371 -29.234 -9.234 1 87.06 106 ASP A N 1
ATOM 846 C CA . ASP A 1 106 ? -3.389 -29.516 -10.273 1 87.06 106 ASP A CA 1
ATOM 847 C C . ASP A 1 106 ? -3.127 -28.266 -11.133 1 87.06 106 ASP A C 1
ATOM 849 O O . ASP A 1 106 ? -3.252 -27.141 -10.656 1 87.06 106 ASP A O 1
ATOM 853 N N . ASP A 1 107 ? -2.752 -28.406 -12.297 1 82.88 107 ASP A N 1
ATOM 854 C CA . ASP A 1 107 ? -2.371 -27.25 -13.109 1 82.88 107 ASP A CA 1
ATOM 855 C C . ASP A 1 107 ? -3.596 -26.609 -13.75 1 82.88 107 ASP A C 1
ATOM 857 O O . ASP A 1 107 ? -3.482 -25.578 -14.414 1 82.88 107 ASP A O 1
ATOM 861 N N . LYS A 1 108 ? -4.82 -27.188 -13.531 1 88.25 108 LYS A N 1
ATOM 862 C CA . LYS A 1 108 ? -5.977 -26.672 -14.266 1 88.25 108 LYS A CA 1
ATOM 863 C C . LYS A 1 108 ? -7.188 -26.531 -13.344 1 88.25 108 LYS A C 1
ATOM 865 O O . LYS A 1 108 ? -8.172 -25.875 -13.711 1 88.25 108 LYS A O 1
ATOM 870 N N . THR A 1 109 ? -7.113 -27.047 -12.219 1 93.75 109 THR A N 1
ATOM 871 C CA . THR A 1 109 ? -8.297 -27.109 -11.367 1 93.75 109 THR A CA 1
ATOM 872 C C . THR A 1 109 ? -8.117 -26.25 -10.117 1 93.75 109 THR A C 1
ATOM 874 O O . THR A 1 109 ? -7.168 -26.453 -9.352 1 93.75 109 THR A O 1
ATOM 877 N N . VAL A 1 110 ? -9.031 -25.312 -9.891 1 95.06 110 VAL A N 1
ATOM 878 C CA . VAL A 1 110 ? -9.039 -24.422 -8.734 1 95.06 110 VAL A CA 1
ATOM 879 C C . VAL A 1 110 ? -9.906 -25.016 -7.629 1 95.06 110 VAL A C 1
ATOM 881 O O . VAL A 1 110 ? -11.039 -25.438 -7.879 1 95.06 110 VAL A O 1
ATOM 884 N N . ILE A 1 111 ? -9.406 -25.094 -6.48 1 95.88 111 ILE A N 1
ATOM 885 C CA . ILE A 1 111 ? -10.156 -25.594 -5.336 1 95.88 111 ILE A CA 1
ATOM 886 C C . ILE A 1 111 ? -9.969 -24.656 -4.145 1 95.88 111 ILE A C 1
ATOM 888 O O . ILE A 1 111 ? -9.32 -23.609 -4.266 1 95.88 111 ILE A O 1
ATOM 892 N N . GLU A 1 112 ? -10.648 -24.969 -3.07 1 96.62 112 GLU A N 1
ATOM 893 C CA . GLU A 1 112 ? -10.562 -24.234 -1.814 1 96.62 112 GLU A CA 1
ATOM 894 C C . GLU A 1 112 ? -10.086 -25.125 -0.677 1 96.62 112 GLU A C 1
ATOM 896 O O . GLU A 1 112 ? -10.539 -26.266 -0.539 1 96.62 112 GLU A O 1
ATOM 901 N N . GLU A 1 113 ? -9.164 -24.656 0.036 1 97.81 113 GLU A N 1
ATOM 902 C CA . GLU A 1 113 ? -8.633 -25.438 1.155 1 97.81 113 GLU A CA 1
ATOM 903 C C . GLU A 1 113 ? -8.5 -24.578 2.408 1 97.81 113 GLU A C 1
ATOM 905 O O . GLU A 1 113 ? -8.094 -23.406 2.328 1 97.81 113 GLU A O 1
ATOM 910 N N . PRO A 1 114 ? -8.797 -25.125 3.518 1 98.12 114 PRO A N 1
ATOM 911 C CA . PRO A 1 114 ? -8.617 -24.375 4.762 1 98.12 114 PRO A CA 1
ATOM 912 C C . PRO A 1 114 ? -7.156 -24.297 5.199 1 98.12 114 PRO A C 1
ATOM 914 O O . PRO A 1 114 ? -6.375 -25.203 4.922 1 98.12 114 PRO A O 1
ATOM 917 N N . VAL A 1 115 ? -6.816 -23.203 5.824 1 98.75 115 VAL A N 1
ATOM 918 C CA . VAL A 1 115 ? -5.531 -23.125 6.508 1 98.75 115 VAL A CA 1
ATOM 919 C C . VAL A 1 115 ? -5.539 -24.016 7.742 1 98.75 115 VAL A C 1
ATOM 921 O O . VAL A 1 115 ? -6.418 -23.891 8.602 1 98.75 115 VAL A O 1
ATOM 924 N N . VAL A 1 116 ? -4.586 -24.906 7.875 1 98.75 116 VAL A N 1
ATOM 925 C CA . VAL A 1 116 ? -4.609 -25.875 8.977 1 98.75 116 VAL A CA 1
ATOM 926 C C . VAL A 1 116 ? -3.463 -25.578 9.938 1 98.75 116 VAL A C 1
ATOM 928 O O . VAL A 1 116 ? -3.471 -26.047 11.078 1 98.75 116 VAL A O 1
ATOM 931 N N . ASN A 1 117 ? -2.471 -24.875 9.438 1 98.69 117 ASN A N 1
ATOM 932 C CA . ASN A 1 117 ? -1.329 -24.547 10.281 1 98.69 117 ASN A CA 1
ATOM 933 C C . ASN A 1 117 ? -0.65 -23.25 9.82 1 98.69 117 ASN A C 1
ATOM 935 O O . ASN A 1 117 ? -0.655 -22.938 8.633 1 98.69 117 ASN A O 1
ATOM 939 N N . ILE A 1 118 ? -0.123 -22.5 10.742 1 98.69 118 ILE A N 1
ATOM 940 C CA . ILE A 1 118 ? 0.653 -21.281 10.508 1 98.69 118 ILE A CA 1
ATOM 941 C C . ILE A 1 118 ? 1.914 -21.297 11.367 1 98.69 118 ILE A C 1
ATOM 943 O O . ILE A 1 118 ? 1.841 -21.5 12.578 1 98.69 118 ILE A O 1
ATOM 947 N N . ASP A 1 119 ? 3.057 -21.094 10.742 1 98.31 119 ASP A N 1
ATOM 948 C CA . ASP A 1 119 ? 4.324 -21.125 11.469 1 98.31 119 ASP A CA 1
ATOM 949 C C . ASP A 1 119 ? 5.211 -19.953 11.047 1 98.31 119 ASP A C 1
ATOM 951 O O . ASP A 1 119 ? 5.066 -19.422 9.945 1 98.31 119 ASP A O 1
ATOM 955 N N . GLU A 1 120 ? 6.039 -19.547 11.938 1 97.38 120 GLU A N 1
ATOM 956 C CA . GLU A 1 120 ? 7.137 -18.641 11.609 1 97.38 120 GLU A CA 1
ATOM 957 C C . GLU A 1 120 ? 8.375 -19.422 11.18 1 97.38 120 GLU A C 1
ATOM 959 O O . GLU A 1 120 ? 8.82 -20.344 11.875 1 97.38 120 GLU A O 1
ATOM 964 N N . VAL A 1 121 ? 8.898 -19.078 10.016 1 96.69 121 VAL A N 1
ATOM 965 C CA . VAL A 1 121 ? 10.055 -19.812 9.523 1 96.69 121 VAL A CA 1
ATOM 966 C C . VAL A 1 121 ? 11.125 -18.844 9.031 1 96.69 121 VAL A C 1
ATOM 968 O O . VAL A 1 121 ? 10.828 -17.688 8.742 1 96.69 121 VAL A O 1
ATOM 971 N N . GLU A 1 122 ? 12.305 -19.328 8.992 1 95 122 GLU A N 1
ATOM 972 C CA . GLU A 1 122 ? 13.414 -18.609 8.375 1 95 122 GLU A CA 1
ATOM 973 C C . GLU A 1 122 ? 13.867 -19.297 7.094 1 95 122 GLU A C 1
ATOM 975 O O . GLU A 1 122 ? 14.156 -20.5 7.09 1 95 122 GLU A O 1
ATOM 980 N N . GLU A 1 123 ? 13.852 -18.641 6.027 1 94.56 123 GLU A N 1
ATOM 981 C CA . GLU A 1 123 ? 14.266 -19.172 4.738 1 94.56 123 GLU A CA 1
ATOM 982 C C . GLU A 1 123 ? 15.25 -18.25 4.035 1 94.56 123 GLU A C 1
ATOM 984 O O . GLU A 1 123 ? 15.438 -17.109 4.445 1 94.56 123 GLU A O 1
ATOM 989 N N . GLU A 1 124 ? 15.828 -18.797 2.992 1 93.25 124 GLU A N 1
ATOM 990 C CA . GLU A 1 124 ? 16.828 -18.031 2.244 1 93.25 124 GLU A CA 1
ATOM 991 C C . GLU A 1 124 ? 16.219 -17.438 0.97 1 93.25 124 GLU A C 1
ATOM 993 O O . GLU A 1 124 ? 15.406 -18.094 0.307 1 93.25 124 GLU A O 1
ATOM 998 N N . GLY A 1 125 ? 16.797 -16.234 0.69 1 92.44 125 GLY A N 1
ATOM 999 C CA . GLY A 1 125 ? 16.391 -15.578 -0.549 1 92.44 125 GLY A CA 1
ATOM 1000 C C . GLY A 1 125 ? 15.203 -14.656 -0.382 1 92.44 125 GLY A C 1
ATOM 1001 O O . GLY A 1 125 ? 14.328 -14.906 0.447 1 92.44 125 GLY A O 1
ATOM 1002 N N . ILE A 1 126 ? 15.172 -13.578 -1.094 1 92.25 126 ILE A N 1
ATOM 1003 C CA . ILE A 1 126 ? 14.109 -12.586 -1.119 1 92.25 126 ILE A CA 1
ATOM 1004 C C . ILE A 1 126 ? 13.766 -12.234 -2.566 1 92.25 126 ILE A C 1
ATOM 1006 O O . ILE A 1 126 ? 14.531 -11.547 -3.244 1 92.25 126 ILE A O 1
ATOM 1010 N N . TYR A 1 127 ? 12.562 -12.727 -3.01 1 92.44 127 TYR A N 1
ATOM 1011 C CA . TYR A 1 127 ? 12.227 -12.555 -4.418 1 92.44 127 TYR A CA 1
ATOM 1012 C C . TYR A 1 127 ? 10.789 -12.07 -4.582 1 92.44 127 TYR A C 1
ATOM 1014 O O . TYR A 1 127 ? 9.906 -12.453 -3.812 1 92.44 127 TYR A O 1
ATOM 1022 N N . ASN A 1 128 ? 10.672 -11.25 -5.488 1 93.31 128 ASN A N 1
ATOM 1023 C CA . ASN A 1 128 ? 9.344 -10.82 -5.902 1 93.31 128 ASN A CA 1
ATOM 1024 C C . ASN A 1 128 ? 9.328 -10.344 -7.352 1 93.31 128 ASN A C 1
ATOM 1026 O O . ASN A 1 128 ? 10.359 -9.922 -7.875 1 93.31 128 ASN A O 1
ATOM 1030 N N . VAL A 1 129 ? 8.164 -10.445 -7.988 1 92.19 129 VAL A N 1
ATOM 1031 C CA . VAL A 1 129 ? 7.965 -9.953 -9.352 1 92.19 129 VAL A CA 1
ATOM 1032 C C . VAL A 1 129 ? 6.633 -9.219 -9.438 1 92.19 129 VAL A C 1
ATOM 1034 O O . VAL A 1 129 ? 5.781 -9.352 -8.555 1 92.19 129 VAL A O 1
ATOM 1037 N N . PHE A 1 130 ? 6.527 -8.406 -10.453 1 93.19 130 PHE A N 1
ATOM 1038 C CA . PHE A 1 130 ? 5.242 -7.844 -10.852 1 93.19 130 PHE A CA 1
ATOM 1039 C C . PHE A 1 130 ? 4.758 -8.461 -12.156 1 93.19 130 PHE A C 1
ATOM 1041 O O . PHE A 1 130 ? 5.539 -8.633 -13.094 1 93.19 130 PHE A O 1
ATOM 1048 N N . THR A 1 131 ? 3.508 -8.859 -12.18 1 94.75 131 THR A N 1
ATOM 1049 C CA . THR A 1 131 ? 2.889 -9.359 -13.398 1 94.75 131 THR A CA 1
ATOM 1050 C C . THR A 1 131 ? 1.915 -8.328 -13.969 1 94.75 131 THR A C 1
ATOM 1052 O O . THR A 1 131 ? 1.503 -7.398 -13.273 1 94.75 131 THR A O 1
ATOM 1055 N N . LYS A 1 132 ? 1.57 -8.5 -15.148 1 94.19 132 LYS A N 1
ATOM 1056 C CA . LYS A 1 132 ? 0.664 -7.57 -15.82 1 94.19 132 LYS A CA 1
ATOM 1057 C C . LYS A 1 132 ? -0.726 -7.605 -15.188 1 94.19 132 LYS A C 1
ATOM 1059 O O . LYS A 1 132 ? -1.471 -6.629 -15.25 1 94.19 132 LYS A O 1
ATOM 1064 N N . SER A 1 133 ? -1.062 -8.648 -14.547 1 95.5 133 SER A N 1
ATOM 1065 C CA . SER A 1 133 ? -2.367 -8.742 -13.898 1 95.5 133 SER A CA 1
ATOM 1066 C C . SER A 1 133 ? -2.277 -8.391 -12.422 1 95.5 133 SER A C 1
ATOM 1068 O O . SER A 1 133 ? -3.299 -8.18 -11.766 1 95.5 133 SER A O 1
ATOM 1070 N N . GLY A 1 134 ? -1.053 -8.32 -11.859 1 95.94 134 GLY A N 1
ATOM 1071 C CA . GLY A 1 134 ? -0.874 -8.086 -10.438 1 95.94 134 GLY A CA 1
ATOM 1072 C C . GLY A 1 134 ? -1.133 -9.32 -9.594 1 95.94 134 GLY A C 1
ATOM 1073 O O . GLY A 1 134 ? -1.23 -9.234 -8.367 1 95.94 134 GLY A O 1
ATOM 1074 N N . ARG A 1 135 ? -1.233 -10.461 -10.258 1 97.06 135 ARG A N 1
ATOM 1075 C CA . ARG A 1 135 ? -1.594 -11.719 -9.609 1 97.06 135 ARG A CA 1
ATOM 1076 C C . ARG A 1 135 ? -0.598 -12.82 -9.953 1 97.06 135 ARG A C 1
ATOM 1078 O O . ARG A 1 135 ? -0.005 -12.812 -11.031 1 97.06 135 ARG A O 1
ATOM 1085 N N . ILE A 1 136 ? -0.442 -13.773 -9.031 1 96.44 136 ILE A N 1
ATOM 1086 C CA . ILE A 1 136 ? 0.482 -14.883 -9.25 1 96.44 136 ILE A CA 1
ATOM 1087 C C . ILE A 1 136 ? 0.071 -16.078 -8.383 1 96.44 136 ILE A C 1
ATOM 1089 O O . ILE A 1 136 ? -0.55 -15.898 -7.336 1 96.44 136 ILE A O 1
ATOM 1093 N N . ILE A 1 137 ? 0.318 -17.219 -8.875 1 96.5 137 ILE A N 1
ATOM 1094 C CA . ILE A 1 137 ? 0.072 -18.438 -8.125 1 96.5 137 ILE A CA 1
ATOM 1095 C C . ILE A 1 137 ? 1.4 -19.062 -7.703 1 96.5 137 ILE A C 1
ATOM 1097 O O . ILE A 1 137 ? 2.201 -19.469 -8.555 1 96.5 137 ILE A O 1
ATOM 1101 N N . VAL A 1 138 ? 1.596 -19.094 -6.43 1 96.69 138 VAL A N 1
ATOM 1102 C CA . VAL A 1 138 ? 2.846 -19.594 -5.867 1 96.69 138 VAL A CA 1
ATOM 1103 C C . VAL A 1 138 ? 2.58 -20.859 -5.062 1 96.69 138 VAL A C 1
ATOM 1105 O O . VAL A 1 138 ? 1.755 -20.859 -4.148 1 96.69 138 VAL A O 1
ATOM 1108 N N . ASN A 1 139 ? 3.305 -21.938 -5.383 1 96.44 139 ASN A N 1
ATOM 1109 C CA . ASN A 1 139 ? 3.1 -23.234 -4.746 1 96.44 139 ASN A CA 1
ATOM 1110 C C . ASN A 1 139 ? 1.628 -23.641 -4.758 1 96.44 139 ASN A C 1
ATOM 1112 O O . ASN A 1 139 ? 1.125 -24.203 -3.783 1 96.44 139 ASN A O 1
ATOM 1116 N N . GLY A 1 140 ? 0.938 -23.172 -5.781 1 95.75 140 GLY A N 1
ATOM 1117 C CA . GLY A 1 140 ? -0.451 -23.562 -5.988 1 95.75 140 GLY A CA 1
ATOM 1118 C C . GLY A 1 140 ? -1.427 -22.672 -5.23 1 95.75 140 GLY A C 1
ATOM 1119 O O . GLY A 1 140 ? -2.627 -22.953 -5.195 1 95.75 140 GLY A O 1
ATOM 1120 N N . ILE A 1 141 ? -0.964 -21.703 -4.602 1 97.19 141 ILE A N 1
ATOM 1121 C CA . ILE A 1 141 ? -1.816 -20.828 -3.803 1 97.19 141 ILE A CA 1
ATOM 1122 C C . ILE A 1 141 ? -1.896 -19.438 -4.457 1 97.19 141 ILE A C 1
ATOM 1124 O O . ILE A 1 141 ? -0.883 -18.906 -4.91 1 97.19 141 ILE A O 1
ATOM 1128 N N . PHE A 1 142 ? -3.064 -18.859 -4.492 1 97.44 142 PHE A N 1
ATOM 1129 C CA . PHE A 1 142 ? -3.346 -17.594 -5.156 1 97.44 142 PHE A CA 1
ATOM 1130 C C . PHE A 1 142 ? -2.854 -16.422 -4.316 1 97.44 142 PHE A C 1
ATOM 1132 O O . PHE A 1 142 ? -3.303 -16.234 -3.184 1 97.44 142 PHE A O 1
ATOM 1139 N N . CYS A 1 143 ? -1.959 -15.633 -4.949 1 97.19 143 CYS A N 1
ATOM 1140 C CA . CYS A 1 143 ? -1.351 -14.5 -4.258 1 97.19 143 CYS A CA 1
ATOM 1141 C C . CYS A 1 143 ? -1.379 -13.25 -5.129 1 97.19 143 CYS A C 1
ATOM 1143 O O . CYS A 1 143 ? -1.55 -13.344 -6.348 1 97.19 143 CYS A O 1
ATOM 1145 N N . SER A 1 144 ? -1.285 -12.117 -4.453 1 96.62 144 SER A N 1
ATOM 1146 C CA . SER A 1 144 ? -0.986 -10.875 -5.16 1 96.62 144 SER A CA 1
ATOM 1147 C C . SER A 1 144 ? 0.517 -10.688 -5.34 1 96.62 144 SER A C 1
ATOM 1149 O O . SER A 1 144 ? 1.306 -11.117 -4.496 1 96.62 144 SER A O 1
ATOM 1151 N N . THR A 1 145 ? 0.916 -10.086 -6.418 1 95.69 145 THR A N 1
ATOM 1152 C CA . THR A 1 145 ? 2.328 -9.758 -6.566 1 95.69 145 THR A CA 1
ATOM 1153 C C . THR A 1 145 ? 2.684 -8.531 -5.73 1 95.69 145 THR A C 1
ATOM 1155 O O . THR A 1 145 ? 3.861 -8.195 -5.574 1 95.69 145 THR A O 1
ATOM 1158 N N . TYR A 1 146 ? 1.669 -7.918 -5.234 1 92.94 146 TYR A N 1
ATOM 1159 C CA . TYR A 1 146 ? 1.876 -6.734 -4.406 1 92.94 146 TYR A CA 1
ATOM 1160 C C . TYR A 1 146 ? 1.875 -7.094 -2.928 1 92.94 146 TYR A C 1
ATOM 1162 O O . TYR A 1 146 ? 1.207 -8.047 -2.514 1 92.94 146 TYR A O 1
ATOM 1170 N N . ALA A 1 147 ? 2.664 -6.371 -2.223 1 92.19 147 ALA A N 1
ATOM 1171 C CA . ALA A 1 147 ? 2.691 -6.41 -0.762 1 92.19 147 ALA A CA 1
ATOM 1172 C C . ALA A 1 147 ? 2.361 -5.043 -0.171 1 92.19 147 ALA A C 1
ATOM 1174 O O . ALA A 1 147 ? 1.969 -4.125 -0.895 1 92.19 147 ALA A O 1
ATOM 1175 N N . GLU A 1 148 ? 2.371 -5.039 1.11 1 89.12 148 GLU A N 1
ATOM 1176 C CA . GLU A 1 148 ? 2.189 -3.746 1.761 1 89.12 148 GLU A CA 1
ATOM 1177 C C . GLU A 1 148 ? 3.18 -2.715 1.229 1 89.12 148 GLU A C 1
ATOM 1179 O O . GLU A 1 148 ? 4.367 -3.01 1.08 1 89.12 148 GLU A O 1
ATOM 1184 N N . VAL A 1 149 ? 2.654 -1.586 0.939 1 87.06 149 VAL A N 1
ATOM 1185 C CA . VAL A 1 149 ? 3.494 -0.534 0.375 1 87.06 149 VAL A CA 1
ATOM 1186 C C . VAL A 1 149 ? 3.59 0.632 1.355 1 87.06 149 VAL A C 1
ATOM 1188 O O . VAL A 1 149 ? 2.57 1.147 1.82 1 87.06 149 VAL A O 1
ATOM 1191 N N . GLU A 1 150 ? 4.809 0.958 1.622 1 88.5 150 GLU A N 1
ATOM 1192 C CA . GLU A 1 150 ? 5.012 2.092 2.518 1 88.5 150 GLU A CA 1
ATOM 1193 C C . GLU A 1 150 ? 4.625 3.404 1.842 1 88.5 150 GLU A C 1
ATOM 1195 O O . GLU A 1 150 ? 4.73 3.533 0.62 1 88.5 150 GLU A O 1
ATOM 1200 N N . PRO A 1 151 ? 4.277 4.438 2.637 1 91.38 151 PRO A N 1
ATOM 1201 C CA . PRO A 1 151 ? 3.754 5.695 2.098 1 91.38 151 PRO A CA 1
ATOM 1202 C C . PRO A 1 151 ? 4.723 6.371 1.131 1 91.38 151 PRO A C 1
ATOM 1204 O O . PRO A 1 151 ? 4.297 6.945 0.124 1 91.38 151 PRO A O 1
ATOM 1207 N N . ASN A 1 152 ? 5.969 6.312 1.4 1 87.88 152 ASN A N 1
ATOM 1208 C CA . ASN A 1 152 ? 6.93 6.961 0.512 1 87.88 152 ASN A CA 1
ATOM 1209 C C . ASN A 1 152 ? 6.934 6.32 -0.873 1 87.88 152 ASN A C 1
ATOM 1211 O O . ASN A 1 152 ? 7.07 7.012 -1.882 1 87.88 152 ASN A O 1
ATOM 1215 N N . LEU A 1 153 ? 6.785 5.016 -0.914 1 87.25 153 LEU A N 1
ATOM 1216 C CA . LEU A 1 153 ? 6.719 4.332 -2.199 1 87.25 153 LEU A CA 1
ATOM 1217 C C . LEU A 1 153 ? 5.387 4.598 -2.893 1 87.25 153 LEU A C 1
ATOM 1219 O O . LEU A 1 153 ? 5.348 4.809 -4.105 1 87.25 153 LEU A O 1
ATOM 1223 N N . VAL A 1 154 ? 4.328 4.621 -2.113 1 88.62 154 VAL A N 1
ATOM 1224 C CA . VAL A 1 154 ? 3.041 4.988 -2.691 1 88.62 154 VAL A CA 1
ATOM 1225 C C . VAL A 1 154 ? 3.137 6.375 -3.328 1 88.62 154 VAL A C 1
ATOM 1227 O O . VAL A 1 154 ? 2.654 6.586 -4.441 1 88.62 154 VAL A O 1
ATOM 1230 N N . HIS A 1 155 ? 3.762 7.277 -2.598 1 91.19 155 HIS A N 1
ATOM 1231 C CA . HIS A 1 155 ? 3.91 8.633 -3.105 1 91.19 155 HIS A CA 1
ATOM 1232 C C . HIS A 1 155 ? 4.637 8.648 -4.445 1 91.19 155 HIS A C 1
ATOM 1234 O O . HIS A 1 155 ? 4.258 9.391 -5.355 1 91.19 155 HIS A O 1
ATOM 1240 N N . LYS A 1 156 ? 5.645 7.832 -4.57 1 86.31 156 LYS A N 1
ATOM 1241 C CA . LYS A 1 156 ? 6.391 7.738 -5.82 1 86.31 156 LYS A CA 1
ATOM 1242 C C . LYS A 1 156 ? 5.516 7.191 -6.941 1 86.31 156 LYS A C 1
ATOM 1244 O O . LYS A 1 156 ? 5.578 7.672 -8.078 1 86.31 156 LYS A O 1
ATOM 1249 N N . THR A 1 157 ? 4.68 6.203 -6.652 1 85.5 157 THR A N 1
ATOM 1250 C CA . THR A 1 157 ? 3.83 5.594 -7.668 1 85.5 157 THR A CA 1
ATOM 1251 C C . THR A 1 157 ? 2.744 6.566 -8.117 1 85.5 157 THR A C 1
ATOM 1253 O O . THR A 1 157 ? 2.197 6.426 -9.219 1 85.5 157 THR A O 1
ATOM 1256 N N . MET A 1 158 ? 2.479 7.586 -7.27 1 88 158 MET A N 1
ATOM 1257 C CA . MET A 1 158 ? 1.425 8.547 -7.586 1 88 158 MET A CA 1
ATOM 1258 C C . MET A 1 158 ? 1.972 9.703 -8.422 1 88 158 MET A C 1
ATOM 1260 O O . MET A 1 158 ? 1.216 10.57 -8.859 1 88 158 MET A O 1
ATOM 1264 N N . ALA A 1 159 ? 3.246 9.688 -8.734 1 86.81 159 ALA A N 1
ATOM 1265 C CA . ALA A 1 159 ? 3.916 10.797 -9.406 1 86.81 159 ALA A CA 1
ATOM 1266 C C . ALA A 1 159 ? 3.283 11.078 -10.773 1 86.81 159 ALA A C 1
ATOM 1268 O O . ALA A 1 159 ? 3.016 12.227 -11.109 1 86.81 159 ALA A O 1
ATOM 1269 N N . PRO A 1 160 ? 2.959 10.047 -11.617 1 82.12 160 PRO A N 1
ATOM 1270 C CA . PRO A 1 160 ? 2.35 10.328 -12.914 1 82.12 160 PRO A CA 1
ATOM 1271 C C . PRO A 1 160 ? 1.004 11.039 -12.797 1 82.12 160 PRO A C 1
ATOM 1273 O O . PRO A 1 160 ? 0.683 11.906 -13.617 1 82.12 160 PRO A O 1
ATOM 1276 N N . PHE A 1 161 ? 0.328 10.75 -11.805 1 84 161 PHE A N 1
ATOM 1277 C CA . PHE A 1 161 ? -0.984 11.352 -11.602 1 84 161 PHE A CA 1
ATOM 1278 C C . PHE A 1 161 ? -0.849 12.789 -11.102 1 84 161 PHE A C 1
ATOM 1280 O O . PHE A 1 161 ? -1.6 13.672 -11.523 1 84 161 PHE A O 1
ATOM 1287 N N . ARG A 1 162 ? 0.054 13.031 -10.219 1 85.81 162 ARG A N 1
ATOM 1288 C CA . ARG A 1 162 ? 0.319 14.391 -9.75 1 85.81 162 ARG A CA 1
ATOM 1289 C C . ARG A 1 162 ? 0.803 15.281 -10.898 1 85.81 162 ARG A C 1
ATOM 1291 O O . ARG A 1 162 ? 0.408 16.438 -10.992 1 85.81 162 ARG A O 1
ATOM 1298 N N . THR A 1 163 ? 1.658 14.664 -11.711 1 83.88 163 THR A N 1
ATOM 1299 C CA . THR A 1 163 ? 2.152 15.398 -12.867 1 83.88 163 THR A CA 1
ATOM 1300 C C . THR A 1 163 ? 1.005 15.758 -13.812 1 83.88 163 THR A C 1
ATOM 1302 O O . THR A 1 163 ? 0.939 16.875 -14.32 1 83.88 163 THR A O 1
ATOM 1305 N N . ALA A 1 164 ? 0.178 14.781 -14.016 1 77.62 164 ALA A N 1
ATOM 1306 C CA . ALA A 1 164 ? -0.994 15.031 -14.852 1 77.62 164 ALA A CA 1
ATOM 1307 C C . ALA A 1 164 ? -1.85 16.156 -14.266 1 77.62 164 ALA A C 1
ATOM 1309 O O . ALA A 1 164 ? -2.371 17 -15 1 77.62 164 ALA A O 1
ATOM 1310 N N . TYR A 1 165 ? -2.012 16.188 -12.992 1 79.62 165 TYR A N 1
ATOM 1311 C CA . TYR A 1 165 ? -2.736 17.25 -12.297 1 79.62 165 TYR A CA 1
ATOM 1312 C C . TYR A 1 165 ? -2.094 18.609 -12.555 1 79.62 165 TYR A C 1
ATOM 1314 O O . TYR A 1 165 ? -2.791 19.594 -12.758 1 79.62 165 TYR A O 1
ATOM 1322 N N . ASP A 1 166 ? -0.848 18.594 -12.586 1 82.56 166 ASP A N 1
ATOM 1323 C CA . ASP A 1 166 ? -0.124 19.844 -12.766 1 82.56 166 ASP A CA 1
ATOM 1324 C C . ASP A 1 166 ? -0.25 20.359 -14.203 1 82.56 166 ASP A C 1
ATOM 1326 O O . ASP A 1 166 ? -0.205 21.562 -14.453 1 82.56 166 ASP A O 1
ATOM 1330 N N . LEU A 1 167 ? -0.345 19.422 -15.094 1 80.5 167 LEU A N 1
ATOM 1331 C CA . LEU A 1 167 ? -0.258 19.812 -16.5 1 80.5 167 LEU A CA 1
ATOM 1332 C C . LEU A 1 167 ? -1.647 19.969 -17.109 1 80.5 167 LEU A C 1
ATOM 1334 O O . LEU A 1 167 ? -1.816 20.672 -18.109 1 80.5 167 LEU A O 1
ATOM 1338 N N . ALA A 1 168 ? -2.566 19.234 -16.562 1 69.75 168 ALA A N 1
ATOM 1339 C CA . ALA A 1 168 ? -3.902 19.25 -17.156 1 69.75 168 ALA A CA 1
ATOM 1340 C C . ALA A 1 168 ? -4.668 20.516 -16.766 1 69.75 168 ALA A C 1
ATOM 1342 O O . ALA A 1 168 ? -4.434 21.078 -15.695 1 69.75 168 ALA A O 1
ATOM 1343 N N . PRO A 1 169 ? -5.375 20.75 -17.734 1 65.62 169 PRO A N 1
ATOM 1344 C CA . PRO A 1 169 ? -6.234 21.891 -17.406 1 65.62 169 PRO A CA 1
ATOM 1345 C C . PRO A 1 169 ? -7.141 21.609 -16.203 1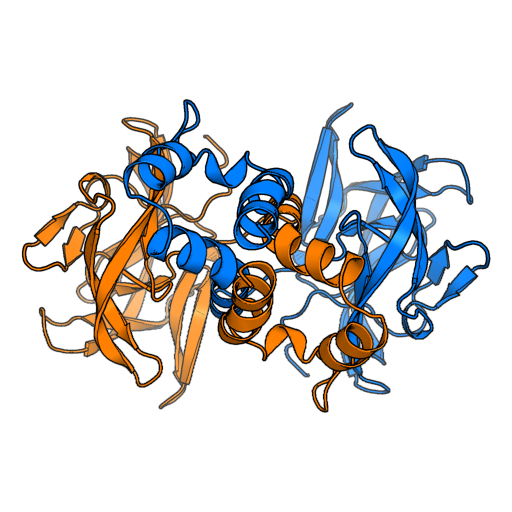 65.62 169 PRO A C 1
ATOM 1347 O O . PRO A 1 169 ? -7.484 20.453 -15.938 1 65.62 169 PRO A O 1
ATOM 1350 N N . LYS A 1 170 ? -7.32 22.656 -15.523 1 65.56 170 LYS A N 1
ATOM 1351 C CA . LYS A 1 170 ? -8.07 22.625 -14.273 1 65.56 170 LYS A CA 1
ATOM 1352 C C . LYS A 1 170 ? -9.398 21.891 -14.445 1 65.56 170 LYS A C 1
ATOM 1354 O O . LYS A 1 170 ? -9.844 21.172 -13.547 1 65.56 170 LYS A O 1
ATOM 1359 N N . CYS A 1 171 ? -9.953 22.062 -15.617 1 67.75 171 CYS A N 1
ATOM 1360 C CA . CYS A 1 171 ? -11.258 21.453 -15.883 1 67.75 171 CYS A CA 1
ATOM 1361 C C . CYS A 1 171 ? -11.156 19.938 -15.867 1 67.75 171 CYS A C 1
ATOM 1363 O O . CYS A 1 171 ? -12.047 19.25 -15.352 1 67.75 171 CYS A O 1
ATOM 1365 N N . VAL A 1 172 ? -10.125 19.391 -16.406 1 63.72 172 VAL A N 1
ATOM 1366 C CA . VAL A 1 172 ? -9.953 17.953 -16.469 1 63.72 172 VAL A CA 1
ATOM 1367 C C . VAL A 1 172 ? -9.688 17.406 -15.078 1 63.72 172 VAL A C 1
ATOM 1369 O O . VAL A 1 172 ? -10.273 16.391 -14.672 1 63.72 172 VAL A O 1
ATOM 1372 N N . MET A 1 173 ? -8.961 18.078 -14.398 1 68.75 173 MET A N 1
ATOM 1373 C CA . MET A 1 173 ? -8.578 17.625 -13.07 1 68.75 173 MET A CA 1
ATOM 1374 C C . MET A 1 173 ? -9.773 17.656 -12.117 1 68.75 173 MET A C 1
ATOM 1376 O O . MET A 1 173 ? -9.914 16.781 -11.266 1 68.75 173 MET A O 1
ATOM 1380 N N . LYS A 1 174 ? -10.578 18.688 -12.328 1 68.81 174 LYS A N 1
ATOM 1381 C CA . LYS A 1 174 ? -11.781 18.766 -11.5 1 68.81 174 LYS A CA 1
ATOM 1382 C C . LYS A 1 174 ? -12.648 17.516 -11.672 1 68.81 174 LYS A C 1
ATOM 1384 O O . LYS A 1 174 ? -13.18 17 -10.695 1 68.81 174 LYS A O 1
ATOM 1389 N N . LYS A 1 175 ? -12.719 17.094 -12.906 1 67.88 175 LYS A N 1
ATOM 1390 C CA . LYS A 1 175 ? -13.594 15.969 -13.188 1 67.88 175 LYS A CA 1
ATOM 1391 C C . LYS A 1 175 ? -13.008 14.672 -12.641 1 67.88 175 LYS A C 1
ATOM 1393 O O . LYS A 1 175 ? -13.734 13.844 -12.078 1 67.88 175 LYS A O 1
ATOM 1398 N N . ILE A 1 176 ? -11.703 14.586 -12.641 1 70.62 176 ILE A N 1
ATOM 1399 C CA . ILE A 1 176 ? -11.109 13.297 -12.297 1 70.62 176 ILE A CA 1
ATOM 1400 C C . ILE A 1 176 ? -10.867 13.227 -10.789 1 70.62 176 ILE A C 1
ATOM 1402 O O . ILE A 1 176 ? -10.898 12.141 -10.203 1 70.62 176 ILE A O 1
ATOM 1406 N N . MET A 1 177 ? -10.812 14.328 -10.219 1 73.06 177 MET A N 1
ATOM 1407 C CA . MET A 1 177 ? -10.453 14.336 -8.805 1 73.06 177 MET A CA 1
ATOM 1408 C C . MET A 1 177 ? -11.688 14.508 -7.926 1 73.06 177 MET A C 1
ATOM 1410 O O . MET A 1 177 ? -11.617 14.359 -6.707 1 73.06 177 MET A O 1
ATOM 1414 N N . THR A 1 178 ? -12.859 14.719 -8.633 1 72.88 178 THR A N 1
ATOM 1415 C CA . THR A 1 178 ? -14.102 14.859 -7.879 1 72.88 178 THR A CA 1
ATOM 1416 C C . THR A 1 178 ? -14.562 13.508 -7.34 1 72.88 178 THR A C 1
ATOM 1418 O O . THR A 1 178 ? -14.555 12.508 -8.062 1 72.88 178 THR A O 1
ATOM 1421 N N . PRO A 1 179 ? -14.844 13.484 -6.035 1 75.81 179 PRO A N 1
ATOM 1422 C CA . PRO A 1 179 ? -15.344 12.227 -5.473 1 75.81 179 PRO A CA 1
ATOM 1423 C C . PRO A 1 179 ? -16.641 11.758 -6.133 1 75.81 179 PRO A C 1
ATOM 1425 O O . PRO A 1 179 ? -17.5 12.578 -6.449 1 75.81 179 PRO A O 1
ATOM 1428 N N . ASN A 1 180 ? -16.75 10.523 -6.336 1 74.56 180 ASN A N 1
ATOM 1429 C CA . ASN A 1 180 ? -17.953 9.922 -6.891 1 74.56 180 ASN A CA 1
ATOM 1430 C C . ASN A 1 180 ? -18.984 9.641 -5.805 1 74.56 180 ASN A C 1
ATOM 1432 O O . ASN A 1 180 ? -18.922 10.195 -4.711 1 74.56 180 ASN A O 1
ATOM 1436 N N . LYS A 1 181 ? -19.969 8.891 -6.133 1 75.56 181 LYS A N 1
ATOM 1437 C CA . LYS A 1 181 ? -21.062 8.578 -5.223 1 75.56 181 LYS A CA 1
ATOM 1438 C C . LYS A 1 181 ? -20.562 7.82 -3.996 1 75.56 181 LYS A C 1
ATOM 1440 O O . LYS A 1 181 ? -21.156 7.895 -2.924 1 75.56 181 LYS A O 1
ATOM 1445 N N . GLU A 1 182 ? -19.391 7.102 -4.121 1 72.81 182 GLU A N 1
ATOM 1446 C CA . GLU A 1 182 ? -18.812 6.332 -3.025 1 72.81 182 GLU A CA 1
ATOM 1447 C C . GLU A 1 182 ? -17.844 7.172 -2.211 1 72.81 182 GLU A C 1
ATOM 1449 O O . GLU A 1 182 ? -17.234 6.676 -1.26 1 72.81 182 GLU A O 1
ATOM 1454 N N . GLY A 1 183 ? -17.719 8.422 -2.646 1 73.88 183 GLY A N 1
ATOM 1455 C CA . GLY A 1 183 ? -16.844 9.344 -1.936 1 73.88 183 GLY A CA 1
ATOM 1456 C C . GLY A 1 183 ? -15.391 9.234 -2.359 1 73.88 183 GLY A C 1
ATOM 1457 O O . GLY A 1 183 ? -14.492 9.711 -1.661 1 73.88 183 GLY A O 1
ATOM 1458 N N . LYS A 1 184 ? -15.117 8.555 -3.525 1 77.88 184 LYS A N 1
ATOM 1459 C CA . LYS A 1 184 ? -13.758 8.359 -4.023 1 77.88 184 LYS A CA 1
ATOM 1460 C C . LYS A 1 184 ? -13.57 9.039 -5.375 1 77.88 184 LYS A C 1
ATOM 1462 O O . LYS A 1 184 ? -14.523 9.188 -6.145 1 77.88 184 LYS A O 1
ATOM 1467 N N . PRO A 1 185 ? -12.336 9.43 -5.578 1 73.19 185 PRO A N 1
ATOM 1468 C CA . PRO A 1 185 ? -12.102 10.086 -6.863 1 73.19 185 PRO A CA 1
ATOM 1469 C C . PRO A 1 185 ? -12.359 9.164 -8.055 1 73.19 185 PRO A C 1
ATOM 1471 O O . PRO A 1 185 ? -12.102 7.961 -7.973 1 73.19 185 PRO A O 1
ATOM 1474 N N . HIS A 1 186 ? -12.82 9.805 -9.156 1 72.62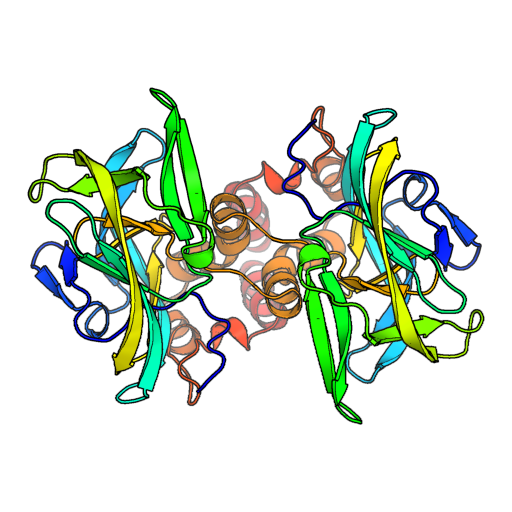 186 HIS A N 1
ATOM 1475 C CA . HIS A 1 186 ? -12.984 9.078 -10.406 1 72.62 186 HIS A CA 1
ATOM 1476 C C . HIS A 1 186 ? -11.641 8.586 -10.938 1 72.62 186 HIS A C 1
ATOM 1478 O O . HIS A 1 186 ? -11.586 7.605 -11.688 1 72.62 186 HIS A O 1
ATOM 1484 N N . LEU A 1 187 ? -10.648 9.25 -10.422 1 69.88 187 LEU A N 1
ATOM 1485 C CA . LEU A 1 187 ? -9.281 8.914 -10.781 1 69.88 187 LEU A CA 1
ATOM 1486 C C . LEU A 1 187 ? -8.992 7.441 -10.508 1 69.88 187 LEU A C 1
ATOM 1488 O O . LEU A 1 187 ? -8.289 6.785 -11.273 1 69.88 187 LEU A O 1
ATOM 1492 N N . PHE A 1 188 ? -9.664 7.008 -9.516 1 70.06 188 PHE A N 1
ATOM 1493 C CA . PHE A 1 188 ? -9.352 5.641 -9.109 1 70.06 188 PHE A CA 1
ATOM 1494 C C . PHE A 1 188 ? -10.156 4.641 -9.938 1 70.06 188 PHE A C 1
ATOM 1496 O O . PHE A 1 188 ? -9.875 3.439 -9.906 1 70.06 188 PHE A O 1
ATOM 1503 N N . LYS A 1 189 ? -11.156 5.215 -10.602 1 68 189 LYS A N 1
ATOM 1504 C CA . LYS A 1 189 ? -11.906 4.359 -11.516 1 68 189 LYS A CA 1
ATOM 1505 C C . LYS A 1 189 ? -11.242 4.301 -12.883 1 68 189 LYS A C 1
ATOM 1507 O O . LYS A 1 189 ? -11.516 3.4 -13.68 1 68 189 LYS A O 1
ATOM 1512 N N . ILE A 1 190 ? -10.531 5.449 -13.148 1 56.91 190 ILE A N 1
ATOM 1513 C CA . ILE A 1 190 ? -9.914 5.559 -14.469 1 56.91 190 ILE A CA 1
ATOM 1514 C C . ILE A 1 190 ? -8.742 4.594 -14.578 1 56.91 190 ILE A C 1
ATOM 1516 O O . ILE A 1 190 ? -7.859 4.582 -13.711 1 56.91 190 ILE A O 1
ATOM 1520 N N . GLY A 1 191 ? -8.961 3.525 -14.906 1 49.16 191 GLY A N 1
ATOM 1521 C CA . GLY A 1 191 ? -7.855 2.623 -15.172 1 49.16 191 GLY A CA 1
ATOM 1522 C C . GLY A 1 191 ? -6.809 3.221 -16.094 1 49.16 191 GLY A C 1
ATOM 1523 O O . GLY A 1 191 ? -6.895 4.395 -16.453 1 49.16 191 GLY A O 1
ATOM 1524 N N . GLY A 1 192 ? -5.75 2.607 -16.531 1 48.47 192 GLY A N 1
ATOM 1525 C CA . GLY A 1 192 ? -4.672 2.889 -17.469 1 48.47 192 GLY A CA 1
ATOM 1526 C C . GLY A 1 192 ? -5.148 3.572 -18.734 1 48.47 192 GLY A C 1
ATOM 1527 O O . GLY A 1 192 ? -4.336 4.031 -19.547 1 48.47 192 GLY A O 1
ATOM 1528 N N . ASP A 1 193 ? -6.379 3.525 -18.969 1 44.81 193 ASP A N 1
ATOM 1529 C CA . ASP A 1 193 ? -6.73 3.951 -20.312 1 44.81 193 ASP A CA 1
ATOM 1530 C C . ASP A 1 193 ? -6.594 5.465 -20.469 1 44.81 193 ASP A C 1
ATOM 1532 O O . ASP A 1 193 ? -6.336 5.965 -21.562 1 44.81 193 ASP A O 1
ATOM 1536 N N . ILE A 1 194 ? -7.031 6.059 -19.547 1 44.34 194 ILE A N 1
ATOM 1537 C CA . ILE A 1 194 ? -7.039 7.492 -19.812 1 44.34 194 ILE A CA 1
ATOM 1538 C C . ILE A 1 194 ? -5.605 8.008 -19.906 1 44.34 194 ILE A C 1
ATOM 1540 O O . ILE A 1 194 ? -5.363 9.078 -20.469 1 44.34 194 ILE A O 1
ATOM 1544 N N . LEU A 1 195 ? -4.832 7.387 -19.188 1 47.16 195 LEU A N 1
ATOM 1545 C CA . LEU A 1 195 ? -3.482 7.906 -19.375 1 47.16 195 LEU A CA 1
ATOM 1546 C C . LEU A 1 195 ? -3.023 7.715 -20.812 1 47.16 195 LEU A C 1
ATOM 1548 O O . LEU A 1 195 ? -2.023 8.297 -21.234 1 47.16 195 LEU A O 1
ATOM 1552 N N . LYS A 1 196 ? -3.797 6.773 -21.391 1 46.25 196 LYS A N 1
ATOM 1553 C CA . LYS A 1 196 ? -3.502 6.625 -22.812 1 46.25 196 LYS A CA 1
ATOM 1554 C C . LYS A 1 196 ? -3.662 7.953 -23.547 1 46.25 196 LYS A C 1
ATOM 1556 O O . LYS A 1 196 ? -2.773 8.359 -24.297 1 46.25 196 LYS A O 1
ATOM 1561 N N . PRO A 1 197 ? -4.898 8.43 -23.438 1 42.38 197 PRO A N 1
ATOM 1562 C CA . PRO A 1 197 ? -4.996 9.719 -24.141 1 42.38 197 PRO A CA 1
ATOM 1563 C C . PRO A 1 197 ? -3.998 10.75 -23.625 1 42.38 197 PRO A C 1
ATOM 1565 O O . PRO A 1 197 ? -3.471 11.547 -24.391 1 42.38 197 PRO A O 1
ATOM 1568 N N . ILE A 1 198 ? -3.859 10.805 -22.453 1 42.28 198 ILE A N 1
ATOM 1569 C CA . ILE A 1 198 ? -2.939 11.812 -21.922 1 42.28 198 ILE A CA 1
ATOM 1570 C C . ILE A 1 198 ? -1.516 11.492 -22.391 1 42.28 198 ILE A C 1
ATOM 1572 O O . ILE A 1 198 ? -0.793 12.375 -22.844 1 42.28 198 ILE A O 1
ATOM 1576 N N . VAL A 1 199 ? -1.329 10.211 -22.234 1 40.78 199 VAL A N 1
ATOM 1577 C CA . VAL A 1 199 ? -0.043 9.789 -22.781 1 40.78 199 VAL A CA 1
ATOM 1578 C C . VAL A 1 199 ? -0.07 9.898 -24.312 1 40.78 199 VAL A C 1
ATOM 1580 O O . VAL A 1 199 ? 0.913 10.32 -24.922 1 40.78 199 VAL A O 1
ATOM 1583 N N . SER A 1 200 ? -1.197 9.461 -24.844 1 39.38 200 SER A N 1
ATOM 1584 C CA . SER A 1 200 ? -1.317 9.57 -26.297 1 39.38 200 SER A CA 1
ATOM 1585 C C . SER A 1 200 ? -1.375 11.023 -26.734 1 39.38 200 SER A C 1
ATOM 1587 O O . SER A 1 200 ? -0.889 11.375 -27.812 1 39.38 200 SER A O 1
ATOM 1589 N N . SER A 1 201 ? -2.135 11.734 -26.156 1 34.38 201 SER A N 1
ATOM 1590 C CA . SER A 1 201 ? -2.254 13.133 -26.547 1 34.38 201 SER A CA 1
ATOM 1591 C C . SER A 1 201 ? -0.933 13.875 -26.375 1 34.38 201 SER A C 1
ATOM 1593 O O . SER A 1 201 ? -0.743 14.961 -26.938 1 34.38 201 SER A O 1
ATOM 1595 N N . VAL A 1 202 ? -0.234 13.562 -25.469 1 33 202 VAL A N 1
ATOM 1596 C CA . VAL A 1 202 ? 1.098 14.148 -25.391 1 33 202 VAL A CA 1
ATOM 1597 C C . VAL A 1 202 ? 1.952 13.664 -26.562 1 33 202 VAL A C 1
ATOM 1599 O O . VAL A 1 202 ? 3.057 14.164 -26.781 1 33 202 VAL A O 1
ATOM 1602 N N . GLN A 1 203 ? 1.529 12.609 -27.078 1 29.67 203 GLN A N 1
ATOM 1603 C CA . GLN A 1 203 ? 2.178 12.156 -28.312 1 29.67 203 GLN A CA 1
ATOM 1604 C C . GLN A 1 203 ? 1.771 13.023 -29.5 1 29.67 203 GLN A C 1
ATOM 1606 O O . GLN A 1 203 ? 2.518 13.141 -30.469 1 29.67 203 GLN A O 1
ATOM 1611 N N . ASN A 1 204 ? 0.55 13.469 -29.484 1 29.3 204 ASN A N 1
ATOM 1612 C CA . ASN A 1 204 ? 0.222 14.273 -30.656 1 29.3 204 ASN A CA 1
ATOM 1613 C C . ASN A 1 204 ? 0.511 15.75 -30.406 1 29.3 204 ASN A C 1
ATOM 1615 O O . ASN A 1 204 ? 0.147 16.297 -29.359 1 29.3 204 ASN A O 1
ATOM 1619 N N . MET B 1 1 ? -20.781 -0.962 9.516 1 29 1 MET B N 1
ATOM 1620 C CA . MET B 1 1 ? -19.5 -0.295 9.688 1 29 1 MET B CA 1
ATOM 1621 C C . MET B 1 1 ? -18.672 -0.387 8.414 1 29 1 MET B C 1
ATOM 1623 O O . MET B 1 1 ? -18.438 -1.481 7.895 1 29 1 MET B O 1
ATOM 1627 N N . VAL B 1 2 ? -18.797 0.599 7.598 1 35.69 2 VAL B N 1
ATOM 1628 C CA . VAL B 1 2 ? -18.109 0.516 6.309 1 35.69 2 VAL B CA 1
ATOM 1629 C C . VAL B 1 2 ? -16.641 0.186 6.527 1 35.69 2 VAL B C 1
ATOM 1631 O O . VAL B 1 2 ? -15.984 0.76 7.406 1 35.69 2 VAL B O 1
ATOM 1634 N N . ASN B 1 3 ? -16.266 -1.055 6.363 1 41.09 3 ASN B N 1
ATOM 1635 C CA . ASN B 1 3 ? -14.844 -1.41 6.34 1 41.09 3 ASN B CA 1
ATOM 1636 C C . ASN B 1 3 ? -14.039 -0.445 5.48 1 41.09 3 ASN B C 1
ATOM 1638 O O . ASN B 1 3 ? -14.203 -0.408 4.258 1 41.09 3 ASN B O 1
ATOM 1642 N N . ASN B 1 4 ? -13.961 0.799 5.949 1 44.53 4 ASN B N 1
ATOM 1643 C CA . ASN B 1 4 ? -13.242 1.825 5.207 1 44.53 4 ASN B CA 1
ATOM 1644 C C . ASN B 1 4 ? -11.773 1.45 5.016 1 44.53 4 ASN B C 1
ATOM 1646 O O . ASN B 1 4 ? -11 1.445 5.977 1 44.53 4 ASN B O 1
ATOM 1650 N N . SER B 1 5 ? -11.609 0.51 4.195 1 48.25 5 SER B N 1
ATOM 1651 C CA . SER B 1 5 ? -10.266 0.084 3.828 1 48.25 5 SER B CA 1
ATOM 1652 C C . SER B 1 5 ? -9.359 1.281 3.562 1 48.25 5 SER B C 1
ATOM 1654 O O . SER B 1 5 ? -8.133 1.147 3.541 1 48.25 5 SER B O 1
ATOM 1656 N N . GLY B 1 6 ? -9.969 2.549 3.367 1 57.47 6 GLY B N 1
ATOM 1657 C CA . GLY B 1 6 ? -9.086 3.627 2.939 1 57.47 6 GLY B CA 1
ATOM 1658 C C . GLY B 1 6 ? -8.648 4.523 4.082 1 57.47 6 GLY B C 1
ATOM 1659 O O . GLY B 1 6 ? -9.312 4.594 5.117 1 57.47 6 GLY B O 1
ATOM 1660 N N . GLY B 1 7 ? -7.328 4.641 4.473 1 66.31 7 GLY B N 1
ATOM 1661 C CA . GLY B 1 7 ? -6.73 5.602 5.387 1 66.31 7 GLY B CA 1
ATOM 1662 C C . GLY B 1 7 ? -7.438 6.941 5.395 1 66.31 7 GLY B C 1
ATOM 1663 O O . GLY B 1 7 ? -7.273 7.742 4.469 1 66.31 7 GLY B O 1
ATOM 1664 N N . CYS B 1 8 ? -8.406 7.172 6.449 1 88.62 8 CYS B N 1
ATOM 1665 C CA . CYS B 1 8 ? -9.25 8.359 6.484 1 88.62 8 CYS B CA 1
ATOM 1666 C C . CYS B 1 8 ? -9.258 8.984 7.875 1 88.62 8 CYS B C 1
ATOM 1668 O O . CYS B 1 8 ? -8.68 8.43 8.812 1 88.62 8 CYS B O 1
ATOM 1670 N N . PHE B 1 9 ? -9.836 10.188 7.898 1 95.69 9 PHE B N 1
ATOM 1671 C CA . PHE B 1 9 ? -10.039 10.969 9.109 1 95.69 9 PHE B CA 1
ATOM 1672 C C . PHE B 1 9 ? -11.516 11.312 9.289 1 95.69 9 PHE B C 1
ATOM 1674 O O . PHE B 1 9 ? -12.25 11.438 8.305 1 95.69 9 PHE B O 1
ATOM 1681 N N . PRO B 1 10 ? -11.93 11.438 10.523 1 95.69 10 PRO B N 1
ATOM 1682 C CA . PRO B 1 10 ? -13.312 11.859 10.766 1 95.69 10 PRO B CA 1
ATOM 1683 C C . PRO B 1 10 ? -13.523 13.352 10.562 1 95.69 10 PRO B C 1
ATOM 1685 O O . PRO B 1 10 ? -12.562 14.086 10.312 1 95.69 10 PRO B O 1
ATOM 1688 N N . ALA B 1 11 ? -14.766 13.734 10.75 1 93.12 11 ALA B N 1
ATOM 1689 C CA . ALA B 1 11 ? -15.117 15.156 10.727 1 93.12 11 ALA B CA 1
ATOM 1690 C C . ALA B 1 11 ? -14.43 15.906 11.867 1 93.12 11 ALA B C 1
ATOM 1692 O O . ALA B 1 11 ? -14.047 15.305 12.875 1 93.12 11 ALA B O 1
ATOM 1693 N N . HIS B 1 12 ? -14.125 17.062 11.617 1 93 12 HIS B N 1
ATOM 1694 C CA . HIS B 1 12 ? -13.602 18 12.602 1 93 12 HIS B CA 1
ATOM 1695 C C . HIS B 1 12 ? -12.141 17.703 12.922 1 93 12 HIS B C 1
ATOM 1697 O O . HIS B 1 12 ? -11.664 18.016 14.016 1 93 12 HIS B O 1
ATOM 1703 N N . SER B 1 13 ? -11.469 16.953 12.078 1 95.88 13 SER B N 1
ATOM 1704 C CA . SER B 1 13 ? -10.008 16.922 12.125 1 95.88 13 SER B CA 1
ATOM 1705 C C . SER B 1 13 ? -9.414 18.234 11.664 1 95.88 13 SER B C 1
ATOM 1707 O O . SER B 1 13 ? -9.688 18.688 10.547 1 95.88 13 SER B O 1
ATOM 1709 N N . VAL B 1 14 ? -8.57 18.781 12.445 1 94.94 14 VAL B N 1
ATOM 1710 C CA . VAL B 1 14 ? -8.086 20.141 12.188 1 94.94 14 VAL B CA 1
ATOM 1711 C C . VAL B 1 14 ? -6.773 20.078 11.406 1 94.94 14 VAL B C 1
ATOM 1713 O O . VAL B 1 14 ? -5.852 19.344 11.781 1 94.94 14 VAL B O 1
ATOM 1716 N N . ILE B 1 15 ? -6.691 20.812 10.391 1 93.44 15 ILE B N 1
ATOM 1717 C CA . ILE B 1 15 ? -5.508 20.906 9.547 1 93.44 15 ILE B CA 1
ATOM 1718 C C . ILE B 1 15 ? -4.938 22.328 9.625 1 93.44 15 ILE B C 1
ATOM 1720 O O . ILE B 1 15 ? -5.688 23.312 9.617 1 93.44 15 ILE B O 1
ATOM 1724 N N . THR B 1 16 ? -3.684 22.312 9.898 1 81.25 16 THR B N 1
ATOM 1725 C CA . THR B 1 16 ? -3.053 23.625 9.883 1 81.25 16 THR B CA 1
ATOM 1726 C C . THR B 1 16 ? -2.84 24.125 8.453 1 81.25 16 THR B C 1
ATOM 1728 O O . THR B 1 16 ? -2.229 23.422 7.641 1 81.25 16 THR B O 1
ATOM 1731 N N . SER B 1 17 ? -3.383 25.141 8.086 1 76.62 17 SER B N 1
ATOM 1732 C CA . SER B 1 17 ? -3.223 25.875 6.836 1 76.62 17 SER B CA 1
ATOM 1733 C C . SER B 1 17 ? -2.936 27.359 7.09 1 76.62 17 SER B C 1
ATOM 1735 O O . SER B 1 17 ? -2.434 27.719 8.156 1 76.62 17 SER B O 1
ATOM 1737 N N . LYS B 1 18 ? -3.023 28.219 6.039 1 74.69 18 LYS B N 1
ATOM 1738 C CA . LYS B 1 18 ? -2.961 29.641 6.316 1 74.69 18 LYS B CA 1
ATOM 1739 C C . LYS B 1 18 ? -3.957 30.031 7.406 1 74.69 18 LYS B C 1
ATOM 1741 O O . LYS B 1 18 ? -3.617 30.781 8.328 1 74.69 18 LYS B O 1
ATOM 1746 N N . LEU B 1 19 ? -5.02 29.422 7.387 1 76.25 19 LEU B N 1
ATOM 1747 C CA . LEU B 1 19 ? -6.059 29.453 8.406 1 76.25 19 LEU B CA 1
ATOM 1748 C C . LEU B 1 19 ? -6.473 28.047 8.812 1 76.25 19 LEU B C 1
ATOM 1750 O O . LEU B 1 19 ? -6.48 27.125 7.98 1 76.25 19 LEU B O 1
ATOM 1754 N N . LYS B 1 20 ? -6.629 27.844 10.094 1 82.38 20 LYS B N 1
ATOM 1755 C CA . LYS B 1 20 ? -7.102 26.547 10.562 1 82.38 20 LYS B CA 1
ATOM 1756 C C . LYS B 1 20 ? -8.391 26.141 9.852 1 82.38 20 LYS B C 1
ATOM 1758 O O . LYS B 1 20 ? -9.312 26.953 9.711 1 82.38 20 LYS B O 1
ATOM 1763 N N . LYS B 1 21 ? -8.359 24.984 9.305 1 91.94 21 LYS B N 1
ATOM 1764 C CA . LYS B 1 21 ? -9.5 24.422 8.609 1 91.94 21 LYS B CA 1
ATOM 1765 C C . LYS B 1 21 ? -9.742 22.969 9.039 1 91.94 21 LYS B C 1
ATOM 1767 O O . LYS B 1 21 ? -8.828 22.297 9.516 1 91.94 21 LYS B O 1
ATOM 1772 N N . TYR B 1 22 ? -10.977 22.609 8.852 1 95 22 TYR B N 1
ATOM 1773 C CA . TYR B 1 22 ? -11.281 21.188 8.992 1 95 22 TYR B CA 1
ATOM 1774 C C . TYR B 1 22 ? -10.922 20.422 7.719 1 95 22 TYR B C 1
ATOM 1776 O O . TYR B 1 22 ? -10.992 20.969 6.617 1 95 22 TYR B O 1
ATOM 1784 N N . LEU B 1 23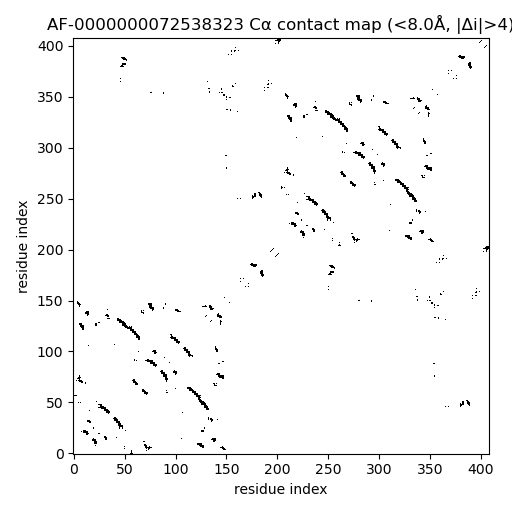 ? -10.531 19.188 7.934 1 94.19 23 LEU B N 1
ATOM 1785 C CA . LEU B 1 23 ? -10.125 18.344 6.805 1 94.19 23 LEU B CA 1
ATOM 1786 C C . LEU B 1 23 ? -11.234 18.266 5.77 1 94.19 23 LEU B C 1
ATOM 1788 O O . LEU B 1 23 ? -10.977 18.328 4.566 1 94.19 23 LEU B O 1
ATOM 1792 N N . GLU B 1 24 ? -12.484 18.219 6.18 1 92.81 24 GLU B N 1
ATOM 1793 C CA . GLU B 1 24 ? -13.625 18.047 5.281 1 92.81 24 GLU B CA 1
ATOM 1794 C C . GLU B 1 24 ? -13.844 19.297 4.426 1 92.81 24 GLU B C 1
ATOM 1796 O O . GLU B 1 24 ? -14.523 19.234 3.406 1 92.81 24 GLU B O 1
ATOM 1801 N N . ASP B 1 25 ? -13.242 20.406 4.797 1 92.69 25 ASP B N 1
ATOM 1802 C CA . ASP B 1 25 ? -13.438 21.656 4.082 1 92.69 25 ASP B CA 1
ATOM 1803 C C . ASP B 1 25 ? -12.32 21.906 3.074 1 92.69 25 ASP B C 1
ATOM 1805 O O . ASP B 1 25 ? -12.359 22.875 2.311 1 92.69 25 ASP B O 1
ATOM 1809 N N . LEU B 1 26 ? -11.352 21.031 3.092 1 91.94 26 LEU B N 1
ATOM 1810 C CA . LEU B 1 26 ? -10.234 21.188 2.166 1 91.94 26 LEU B CA 1
ATOM 1811 C C . LEU B 1 26 ? -10.68 20.969 0.727 1 91.94 26 LEU B C 1
ATOM 1813 O O . LEU B 1 26 ? -11.5 20.078 0.46 1 91.94 26 LEU B O 1
ATOM 1817 N N . LYS B 1 27 ? -10.117 21.812 -0.182 1 88.25 27 LYS B N 1
ATOM 1818 C CA . LYS B 1 27 ? -10.352 21.703 -1.618 1 88.25 27 LYS B CA 1
ATOM 1819 C C . LYS B 1 27 ? -9.031 21.594 -2.383 1 88.25 27 LYS B C 1
ATOM 1821 O O . LYS B 1 27 ? -7.977 21.953 -1.865 1 88.25 27 LYS B O 1
ATOM 1826 N N . GLU B 1 28 ? -9.195 21.016 -3.588 1 89.12 28 GLU B N 1
ATOM 1827 C CA . GLU B 1 28 ? -8.008 21 -4.445 1 89.12 28 GLU B CA 1
ATOM 1828 C C . GLU B 1 28 ? -7.418 22.391 -4.609 1 89.12 28 GLU B C 1
ATOM 1830 O O . GLU B 1 28 ? -8.156 23.375 -4.777 1 89.12 28 GLU B O 1
ATOM 1835 N N . GLY B 1 29 ? -6.145 22.422 -4.441 1 89.56 29 GLY B N 1
ATOM 1836 C CA . GLY B 1 29 ? -5.473 23.703 -4.566 1 89.56 29 GLY B CA 1
ATOM 1837 C C . GLY B 1 29 ? -5.121 24.328 -3.23 1 89.56 29 GLY B C 1
ATOM 1838 O O . GLY B 1 29 ? -4.27 25.219 -3.158 1 89.56 29 GLY B O 1
ATOM 1839 N N . ASP B 1 30 ? -5.855 23.953 -2.197 1 91.94 30 ASP B N 1
ATOM 1840 C CA . ASP B 1 30 ? -5.539 24.469 -0.867 1 91.94 30 ASP B CA 1
ATOM 1841 C C . ASP B 1 30 ? -4.113 24.094 -0.463 1 91.94 30 ASP B C 1
ATOM 1843 O O . ASP B 1 30 ? -3.617 23.031 -0.819 1 91.94 30 ASP B O 1
ATOM 1847 N N . LYS B 1 31 ? -3.51 25.047 0.25 1 94.62 31 LYS B N 1
ATOM 1848 C CA . LYS B 1 31 ? -2.188 24.781 0.807 1 94.62 31 LYS B CA 1
ATOM 1849 C C . LYS B 1 31 ? -2.277 24.422 2.289 1 94.62 31 LYS B C 1
ATOM 1851 O O . LYS B 1 31 ? -2.887 25.156 3.068 1 94.62 31 LYS B O 1
ATOM 1856 N N . VAL B 1 32 ? -1.645 23.328 2.65 1 95.44 32 VAL B N 1
ATOM 1857 C CA . VAL B 1 32 ? -1.688 22.875 4.039 1 95.44 32 VAL B CA 1
ATOM 1858 C C . VAL B 1 32 ? -0.267 22.656 4.555 1 95.44 32 VAL B C 1
ATOM 1860 O O . VAL B 1 32 ? 0.663 22.469 3.766 1 95.44 32 VAL B O 1
ATOM 1863 N N . LEU B 1 33 ? -0.162 22.75 5.832 1 95.5 33 LEU B N 1
ATOM 1864 C CA . LEU B 1 33 ? 1.148 22.562 6.449 1 95.5 33 LEU B CA 1
ATOM 1865 C C . LEU B 1 33 ? 1.555 21.094 6.438 1 95.5 33 LEU B C 1
ATOM 1867 O O . LEU B 1 33 ? 0.739 20.219 6.738 1 95.5 33 LEU B O 1
ATOM 1871 N N . ALA B 1 34 ? 2.77 20.797 6.059 1 96.25 34 ALA B N 1
ATOM 1872 C CA . ALA B 1 34 ? 3.445 19.5 6.082 1 96.25 34 ALA B CA 1
ATOM 1873 C C . ALA B 1 34 ? 4.941 19.672 6.324 1 96.25 34 ALA B C 1
ATOM 1875 O O . ALA B 1 34 ? 5.359 20.5 7.145 1 96.25 34 ALA B O 1
ATOM 1876 N N . TRP B 1 35 ? 5.754 18.734 5.797 1 95.81 35 TRP B N 1
ATOM 1877 C CA . TRP B 1 35 ? 7.199 18.828 5.953 1 95.81 35 TRP B CA 1
ATOM 1878 C C . TRP B 1 35 ? 7.922 18.188 4.773 1 95.81 35 TRP B C 1
ATOM 1880 O O . TRP B 1 35 ? 7.352 17.344 4.078 1 95.81 35 TRP B O 1
ATOM 1890 N N . ASN B 1 36 ? 9.125 18.641 4.539 1 94.56 36 ASN B N 1
ATOM 1891 C CA . ASN B 1 36 ? 9.883 18.109 3.412 1 94.56 36 ASN B CA 1
ATOM 1892 C C . ASN B 1 36 ? 10.82 16.984 3.846 1 94.56 36 ASN B C 1
ATOM 1894 O O . ASN B 1 36 ? 10.781 16.547 4.996 1 94.56 36 ASN B O 1
ATOM 1898 N N . ASP B 1 37 ? 11.57 16.422 2.893 1 90 37 ASP B N 1
ATOM 1899 C CA . ASP B 1 37 ? 12.414 15.258 3.133 1 90 37 ASP B CA 1
ATOM 1900 C C . ASP B 1 37 ? 13.469 15.555 4.203 1 90 37 ASP B C 1
ATOM 1902 O O . ASP B 1 37 ? 13.938 14.648 4.887 1 90 37 ASP B O 1
ATOM 1906 N N . LYS B 1 38 ? 13.773 16.844 4.371 1 90.56 38 LYS B N 1
ATOM 1907 C CA . LYS B 1 38 ? 14.773 17.25 5.359 1 90.56 38 LYS B CA 1
ATOM 1908 C C . LYS B 1 38 ? 14.141 17.422 6.738 1 90.56 38 LYS B C 1
ATOM 1910 O O . LYS B 1 38 ? 14.852 17.609 7.73 1 90.56 38 LYS B O 1
ATOM 1915 N N . GLY B 1 39 ? 12.812 17.406 6.773 1 90.75 39 GLY B N 1
ATOM 1916 C CA . GLY B 1 39 ? 12.117 17.562 8.047 1 90.75 39 GLY B CA 1
ATOM 1917 C C . GLY B 1 39 ? 11.641 18.969 8.297 1 90.75 39 GLY B C 1
ATOM 1918 O O . GLY B 1 39 ? 11.016 19.25 9.328 1 90.75 39 GLY B O 1
ATOM 1919 N N . ASP B 1 40 ? 11.914 19.844 7.332 1 94.44 40 ASP B N 1
ATOM 1920 C CA . ASP B 1 40 ? 11.477 21.234 7.48 1 94.44 40 ASP B CA 1
ATOM 1921 C C . ASP B 1 40 ? 9.992 21.375 7.145 1 94.44 40 ASP B C 1
ATOM 1923 O O . ASP B 1 40 ? 9.508 20.766 6.195 1 94.44 40 ASP B O 1
ATOM 1927 N N . LEU B 1 41 ? 9.359 22.281 7.945 1 95.25 41 LEU B N 1
ATOM 1928 C CA . LEU B 1 41 ? 7.953 22.562 7.668 1 95.25 41 LEU B CA 1
ATOM 1929 C C . LEU B 1 41 ? 7.793 23.266 6.32 1 95.25 41 LEU B C 1
ATOM 1931 O O . LEU B 1 41 ? 8.625 24.094 5.945 1 95.25 41 LEU B O 1
ATOM 1935 N N . GLU B 1 42 ? 6.766 22.906 5.641 1 94.88 42 GLU B N 1
ATOM 1936 C CA . GLU B 1 42 ? 6.434 23.516 4.359 1 94.88 42 GLU B CA 1
ATOM 1937 C C . GLU B 1 42 ? 4.941 23.422 4.07 1 94.88 42 GLU B C 1
ATOM 1939 O O . GLU B 1 42 ? 4.246 22.578 4.633 1 94.88 42 GLU B O 1
ATOM 1944 N N . PHE B 1 43 ? 4.543 24.375 3.277 1 95.06 43 PHE B N 1
ATOM 1945 C CA . PHE B 1 43 ? 3.174 24.266 2.785 1 95.06 43 PHE B CA 1
ATOM 1946 C C . PHE B 1 43 ? 3.127 23.438 1.503 1 95.06 43 PHE B C 1
ATOM 1948 O O . PHE B 1 43 ? 3.996 23.578 0.639 1 95.06 43 PHE B O 1
ATOM 1955 N N . THR B 1 44 ? 2.219 22.484 1.443 1 95.69 44 THR B N 1
ATOM 1956 C CA . THR B 1 44 ? 2.016 21.625 0.276 1 95.69 44 THR B CA 1
ATOM 1957 C C . THR B 1 44 ? 0.582 21.75 -0.233 1 95.69 44 THR B C 1
ATOM 1959 O O . THR B 1 44 ? -0.335 22.047 0.538 1 95.69 44 THR B O 1
ATOM 1962 N N . GLU B 1 45 ? 0.392 21.531 -1.479 1 94.38 45 GLU B N 1
ATOM 1963 C CA . GLU B 1 45 ? -0.908 21.719 -2.121 1 94.38 45 GLU B CA 1
ATOM 1964 C C . GLU B 1 45 ? -1.724 20.422 -2.082 1 94.38 45 GLU B C 1
ATOM 1966 O O . GLU B 1 45 ? -1.189 19.344 -2.312 1 94.38 45 GLU B O 1
ATOM 1971 N N . VAL B 1 46 ? -2.992 20.547 -1.78 1 93.31 46 VAL B N 1
ATOM 1972 C CA . VAL B 1 46 ? -3.941 19.453 -1.926 1 93.31 46 VAL B CA 1
ATOM 1973 C C . VAL B 1 46 ? -4.293 19.266 -3.4 1 93.31 46 VAL B C 1
ATOM 1975 O O . VAL B 1 46 ? -4.766 20.203 -4.055 1 93.31 46 VAL B O 1
ATOM 1978 N N . TRP B 1 47 ? -4.074 18.031 -3.863 1 90.81 47 TRP B N 1
ATOM 1979 C CA . TRP B 1 47 ? -4.355 17.906 -5.289 1 90.81 47 TRP B CA 1
ATOM 1980 C C . TRP B 1 47 ? -5.504 16.922 -5.527 1 90.81 47 TRP B C 1
ATOM 1982 O O . TRP B 1 47 ? -6.031 16.844 -6.641 1 90.81 47 TRP B O 1
ATOM 1992 N N . ALA B 1 48 ? -5.98 16.25 -4.48 1 88.44 48 ALA B N 1
ATOM 1993 C CA . ALA B 1 48 ? -7.109 15.336 -4.625 1 88.44 48 ALA B CA 1
ATOM 1994 C C . ALA B 1 48 ? -7.824 15.133 -3.293 1 88.44 48 ALA B C 1
ATOM 1996 O O . ALA B 1 48 ? -7.18 15.008 -2.248 1 88.44 48 ALA B O 1
ATOM 1997 N N . ARG B 1 49 ? -9.133 15.133 -3.332 1 89.25 49 ARG B N 1
ATOM 1998 C CA . ARG B 1 49 ? -9.953 14.617 -2.236 1 89.25 49 ARG B CA 1
ATOM 1999 C C . ARG B 1 49 ? -10.312 13.148 -2.457 1 89.25 49 ARG B C 1
ATOM 2001 O O . ARG B 1 49 ? -11.141 12.828 -3.307 1 89.25 49 ARG B O 1
ATOM 2008 N N . THR B 1 50 ? -9.703 12.289 -1.691 1 87.38 50 THR B N 1
ATOM 2009 C CA . THR B 1 50 ? -9.734 10.867 -2.037 1 87.38 50 THR B CA 1
ATOM 2010 C C . THR B 1 50 ? -10.883 10.164 -1.32 1 87.38 50 THR B C 1
ATOM 2012 O O . THR B 1 50 ? -11.266 9.055 -1.695 1 87.38 50 THR B O 1
ATOM 2015 N N . HIS B 1 51 ? -11.391 10.664 -0.287 1 84.94 51 HIS B N 1
ATOM 2016 C CA . HIS B 1 51 ? -12.57 10.164 0.409 1 84.94 51 HIS B CA 1
ATOM 2017 C C . HIS B 1 51 ? -13.375 11.305 1.022 1 84.94 51 HIS B C 1
ATOM 2019 O O . HIS B 1 51 ? -12.82 12.164 1.709 1 84.94 51 HIS B O 1
ATOM 2025 N N . HIS B 1 52 ? -14.609 11.336 0.674 1 87.31 52 HIS B N 1
ATOM 2026 C CA . HIS B 1 52 ? -15.5 12.375 1.183 1 87.31 52 HIS B CA 1
ATOM 2027 C C . HIS B 1 52 ? -16.906 11.836 1.383 1 87.31 52 HIS B C 1
ATOM 2029 O O . HIS B 1 52 ? -17.734 11.898 0.472 1 87.31 52 HIS B O 1
ATOM 2035 N N . VAL B 1 53 ? -17.109 11.352 2.479 1 85.56 53 VAL B N 1
ATOM 2036 C CA . VAL B 1 53 ? -18.422 10.828 2.855 1 85.56 53 VAL B CA 1
ATOM 2037 C C . VAL B 1 53 ? -18.922 11.547 4.105 1 85.56 53 VAL B C 1
ATOM 2039 O O . VAL B 1 53 ? -18.281 11.5 5.156 1 85.56 53 VAL B O 1
ATOM 2042 N N . ILE B 1 54 ? -20.062 12.102 3.916 1 85.38 54 ILE B N 1
ATOM 2043 C CA . ILE B 1 54 ? -20.625 12.93 4.977 1 85.38 54 ILE B CA 1
ATOM 2044 C C . ILE B 1 54 ? -21.531 12.078 5.867 1 85.38 54 ILE B C 1
ATOM 2046 O O . ILE B 1 54 ? -22.297 11.258 5.371 1 85.38 54 ILE B O 1
ATOM 2050 N N . ASN B 1 55 ? -21.516 12.242 7.098 1 82.62 55 ASN B N 1
ATOM 2051 C CA . ASN B 1 55 ? -22.469 11.812 8.102 1 82.62 55 ASN B CA 1
ATOM 2052 C C . ASN B 1 55 ? -22.516 10.297 8.234 1 82.62 55 ASN B C 1
ATOM 2054 O O . ASN B 1 55 ? -23.531 9.727 8.617 1 82.62 55 ASN B O 1
ATOM 2058 N N . GLU B 1 56 ? -21.516 9.562 7.805 1 86.94 56 GLU B N 1
ATOM 2059 C CA . GLU B 1 56 ? -21.406 8.125 8.039 1 86.94 56 GLU B CA 1
ATOM 2060 C C . GLU B 1 56 ? -20.516 7.824 9.242 1 86.94 56 GLU B C 1
ATOM 2062 O O . GLU B 1 56 ? -19.422 8.391 9.375 1 86.94 56 GLU B O 1
ATOM 2067 N N . LYS B 1 57 ? -21.094 6.992 10.047 1 91.25 57 LYS B N 1
ATOM 2068 C CA . LYS B 1 57 ? -20.328 6.582 11.219 1 91.25 57 LYS B CA 1
ATOM 2069 C C . LYS B 1 57 ? -19.312 5.492 10.859 1 91.25 57 LYS B C 1
ATOM 2071 O O . LYS B 1 57 ? -19.625 4.609 10.055 1 91.25 57 LYS B O 1
ATOM 2076 N N . SER B 1 58 ? -18.172 5.625 11.438 1 91.12 58 SER B N 1
ATOM 2077 C CA . SER B 1 58 ? -17.125 4.629 11.227 1 91.12 58 SER B CA 1
ATOM 2078 C C . SER B 1 58 ? -16.266 4.449 12.477 1 91.12 58 SER B C 1
ATOM 2080 O O . SER B 1 58 ? -16.219 5.328 13.336 1 91.12 58 SER B O 1
ATOM 2082 N N . ASP B 1 59 ? -15.664 3.291 12.57 1 94.12 59 ASP B N 1
ATOM 2083 C CA . ASP B 1 59 ? -14.727 3.002 13.656 1 94.12 59 ASP B CA 1
ATOM 2084 C C . ASP B 1 59 ? -13.352 3.604 13.375 1 94.12 59 ASP B C 1
ATOM 2086 O O . ASP B 1 59 ? -12.836 3.48 12.266 1 94.12 59 ASP B O 1
ATOM 2090 N N . TYR B 1 60 ? -12.852 4.242 14.43 1 95.88 60 TYR B N 1
ATOM 2091 C CA . TYR B 1 60 ? -11.531 4.855 14.359 1 95.88 60 TYR B CA 1
ATOM 2092 C C . TYR B 1 60 ? -10.695 4.5 15.578 1 95.88 60 TYR B C 1
ATOM 2094 O O . TYR B 1 60 ? -11.219 3.945 16.547 1 95.88 60 TYR B O 1
ATOM 2102 N N . ILE B 1 61 ? -9.492 4.742 15.477 1 97.5 61 ILE B N 1
ATOM 2103 C CA . ILE B 1 61 ? -8.57 4.668 16.609 1 97.5 61 ILE B CA 1
ATOM 2104 C C . ILE B 1 61 ? -8.164 6.074 17.031 1 97.5 61 ILE B C 1
ATOM 2106 O O . ILE B 1 61 ? -7.922 6.941 16.188 1 97.5 61 ILE B O 1
ATOM 2110 N N . GLN B 1 62 ? -8.188 6.266 18.266 1 98.38 62 GLN B N 1
ATOM 2111 C CA . GLN B 1 62 ? -7.758 7.535 18.828 1 98.38 62 GLN B CA 1
ATOM 2112 C C . GLN B 1 62 ? -6.387 7.402 19.5 1 98.38 62 GLN B C 1
ATOM 2114 O O . GLN B 1 62 ? -6.203 6.578 20.391 1 98.38 62 GLN B O 1
ATOM 2119 N N . LEU B 1 63 ? -5.445 8.141 19.031 1 98.69 63 LEU B N 1
ATOM 2120 C CA . LEU B 1 63 ? -4.133 8.266 19.656 1 98.69 63 LEU B CA 1
ATOM 2121 C C . LEU B 1 63 ? -4.039 9.547 20.469 1 98.69 63 LEU B C 1
ATOM 2123 O O . LEU B 1 63 ? -4.293 10.633 19.953 1 98.69 63 LEU B O 1
ATOM 2127 N N . GLU B 1 64 ? -3.648 9.375 21.703 1 98.62 64 GLU B N 1
ATOM 2128 C CA . GLU B 1 64 ? -3.496 10.539 22.562 1 98.62 64 GLU B CA 1
ATOM 2129 C C . GLU B 1 64 ? -2.051 10.695 23.031 1 98.62 64 GLU B C 1
ATOM 2131 O O . GLU B 1 64 ? -1.422 9.727 23.453 1 98.62 64 GLU B O 1
ATOM 2136 N N . THR B 1 65 ? -1.595 11.859 22.844 1 98.12 65 THR B N 1
ATOM 2137 C CA . THR B 1 65 ? -0.327 12.227 23.469 1 98.12 65 THR B CA 1
ATOM 2138 C C . THR B 1 65 ? -0.561 13.094 24.688 1 98.12 65 THR B C 1
ATOM 2140 O O . THR B 1 65 ? -1.69 13.211 25.172 1 98.12 65 THR B O 1
ATOM 2143 N N . THR B 1 66 ? 0.503 13.633 25.234 1 96.44 66 THR B N 1
ATOM 2144 C CA . THR B 1 66 ? 0.378 14.453 26.438 1 96.44 66 THR B CA 1
ATOM 2145 C C . THR B 1 66 ? -0.476 15.688 26.156 1 96.44 66 THR B C 1
ATOM 2147 O O . THR B 1 66 ? -1.209 16.141 27.031 1 96.44 66 THR B O 1
ATOM 2150 N N . THR B 1 67 ? -0.461 16.141 24.938 1 96.69 67 THR B N 1
ATOM 2151 C CA . THR B 1 67 ? -1.136 17.422 24.703 1 96.69 67 THR B CA 1
ATOM 2152 C C . THR B 1 67 ? -2.07 17.328 23.5 1 96.69 67 THR B C 1
ATOM 2154 O O . THR B 1 67 ? -2.84 18.25 23.234 1 96.69 67 THR B O 1
ATOM 2157 N N . LYS B 1 68 ? -1.994 16.203 22.75 1 96.88 68 LYS B N 1
ATOM 2158 C CA . LYS B 1 68 ? -2.727 16.141 21.484 1 96.88 68 LYS B CA 1
ATOM 2159 C C . LYS B 1 68 ? -3.588 14.875 21.422 1 96.88 68 LYS B C 1
ATOM 2161 O O . LYS B 1 68 ? -3.357 13.922 22.172 1 96.88 68 LYS B O 1
ATOM 2166 N N . ARG B 1 69 ? -4.535 15.016 20.531 1 97.44 69 ARG B N 1
ATOM 2167 C CA . ARG B 1 69 ? -5.426 13.906 20.219 1 97.44 69 ARG B CA 1
ATOM 2168 C C . ARG B 1 69 ? -5.613 13.758 18.703 1 97.44 69 ARG B C 1
ATOM 2170 O O . ARG B 1 69 ? -5.922 14.734 18.016 1 97.44 69 ARG B O 1
ATOM 2177 N N . LEU B 1 70 ? -5.395 12.531 18.234 1 98 70 LEU B N 1
ATOM 2178 C CA . LEU B 1 70 ? -5.566 12.242 16.812 1 98 70 LEU B CA 1
ATOM 2179 C C . LEU B 1 70 ? -6.484 11.039 16.609 1 98 70 LEU B C 1
ATOM 2181 O O . LEU B 1 70 ? -6.277 9.992 17.219 1 98 70 LEU B O 1
ATOM 2185 N N . VAL B 1 71 ? -7.5 11.25 15.828 1 97.62 71 VAL B N 1
ATOM 2186 C CA . VAL B 1 71 ? -8.398 10.172 15.453 1 97.62 71 VAL B CA 1
ATOM 2187 C C . VAL B 1 71 ? -8.258 9.875 13.961 1 97.62 71 VAL B C 1
ATOM 2189 O O . VAL B 1 71 ? -8.328 10.789 13.133 1 97.62 71 VAL B O 1
ATOM 2192 N N . LEU B 1 72 ? -7.969 8.617 13.641 1 97.19 72 LEU B N 1
ATOM 2193 C CA . LEU B 1 72 ? -7.801 8.219 12.25 1 97.19 72 LEU B CA 1
ATOM 2194 C C . LEU B 1 72 ? -8.109 6.734 12.07 1 97.19 72 LEU B C 1
ATOM 2196 O O . LEU B 1 72 ? -8.25 6.004 13.047 1 97.19 72 LEU B O 1
ATOM 2200 N N . SER B 1 73 ? -8.242 6.359 10.844 1 95.31 73 SER B N 1
ATOM 2201 C CA . SER B 1 73 ? -8.5 4.953 10.562 1 95.31 73 SER B CA 1
ATOM 2202 C C . SER B 1 73 ? -7.328 4.078 10.992 1 95.31 73 SER B C 1
ATOM 2204 O O . SER B 1 73 ? -6.184 4.535 11.016 1 95.31 73 SER B O 1
ATOM 2206 N N . HIS B 1 74 ? -7.605 2.832 11.242 1 94.88 74 HIS B N 1
ATOM 2207 C CA . HIS B 1 74 ? -6.645 1.88 11.789 1 94.88 74 HIS B CA 1
ATOM 2208 C C . HIS B 1 74 ? -5.457 1.694 10.852 1 94.88 74 HIS B C 1
ATOM 2210 O O . HIS B 1 74 ? -4.32 1.54 11.305 1 94.88 74 HIS B O 1
ATOM 2216 N N . ARG B 1 75 ? -5.734 1.777 9.594 1 92.69 75 ARG B N 1
ATOM 2217 C CA . ARG B 1 75 ? -4.699 1.449 8.617 1 92.69 75 ARG B CA 1
ATOM 2218 C C . ARG B 1 75 ? -4.121 2.711 7.984 1 92.69 75 ARG B C 1
ATOM 2220 O O . ARG B 1 75 ? -3.541 2.658 6.898 1 92.69 75 ARG B O 1
ATOM 2227 N N . HIS B 1 76 ? -4.336 3.867 8.57 1 95.62 76 HIS B N 1
ATOM 2228 C CA . HIS B 1 76 ? -3.703 5.125 8.188 1 95.62 76 HIS B CA 1
ATOM 2229 C C . HIS B 1 76 ? -2.336 5.273 8.852 1 95.62 76 HIS B C 1
ATOM 2231 O O . HIS B 1 76 ? -2.102 4.734 9.93 1 95.62 76 HIS B O 1
ATOM 2237 N N . TYR B 1 77 ? -1.44 6.004 8.242 1 96.88 77 TYR B N 1
ATOM 2238 C CA . TYR B 1 77 ? -0.055 6.051 8.695 1 96.88 77 TYR B CA 1
ATOM 2239 C C . TYR B 1 77 ? 0.219 7.328 9.484 1 96.88 77 TYR B C 1
ATOM 2241 O O . TYR B 1 77 ? -0.167 8.422 9.062 1 96.88 77 TYR B O 1
ATOM 2249 N N . VAL B 1 78 ? 0.935 7.152 10.57 1 97.75 78 VAL B N 1
ATOM 2250 C CA . VAL B 1 78 ? 1.431 8.258 11.383 1 97.75 78 VAL B CA 1
ATOM 2251 C C . VAL B 1 78 ? 2.951 8.18 11.484 1 97.75 78 VAL B C 1
ATOM 2253 O O . VAL B 1 78 ? 3.531 7.094 11.391 1 97.75 78 VAL B O 1
ATOM 2256 N N . LEU B 1 79 ? 3.514 9.266 11.617 1 97.5 79 LEU B N 1
ATOM 2257 C CA . LEU B 1 79 ? 4.969 9.312 11.734 1 97.5 79 LEU B CA 1
ATOM 2258 C C . LEU B 1 79 ? 5.406 9.062 13.172 1 97.5 79 LEU B C 1
ATOM 2260 O O . LEU B 1 79 ? 5.02 9.805 14.078 1 97.5 79 LEU B O 1
ATOM 2264 N N . VAL B 1 80 ? 6.23 8.047 13.383 1 97.56 80 VAL B N 1
ATOM 2265 C CA . VAL B 1 80 ? 6.715 7.652 14.703 1 97.56 80 VAL B CA 1
ATOM 2266 C C . VAL B 1 80 ? 8.234 7.766 14.75 1 97.56 80 VAL B C 1
ATOM 2268 O O . VAL B 1 80 ? 8.922 7.398 13.789 1 97.56 80 VAL B O 1
ATOM 2271 N N . LYS B 1 81 ? 8.664 8.227 15.828 1 95.81 81 LYS B N 1
ATOM 2272 C CA . LYS B 1 81 ? 10.109 8.312 16.031 1 95.81 81 LYS B CA 1
ATOM 2273 C C . LYS B 1 81 ? 10.695 6.953 16.391 1 95.81 81 LYS B C 1
ATOM 2275 O O . LYS B 1 81 ? 10.195 6.27 17.281 1 95.81 81 LYS B O 1
ATOM 2280 N N . THR B 1 82 ? 11.711 6.453 15.688 1 91.06 82 THR B N 1
ATOM 2281 C CA . THR B 1 82 ? 12.312 5.148 15.922 1 91.06 82 THR B CA 1
ATOM 2282 C C . THR B 1 82 ? 13.742 5.301 16.453 1 91.06 82 THR B C 1
ATOM 2284 O O . THR B 1 82 ? 14.344 4.328 16.906 1 91.06 82 THR B O 1
ATOM 2287 N N . GLY B 1 83 ? 14.297 6.402 16.406 1 87.56 83 GLY B N 1
ATOM 2288 C CA . GLY B 1 83 ? 15.641 6.707 16.875 1 87.56 83 GLY B CA 1
ATOM 2289 C C . GLY B 1 83 ? 15.938 8.195 16.922 1 87.56 83 GLY B C 1
ATOM 2290 O O . GLY B 1 83 ? 15.031 9.016 16.75 1 87.56 83 GLY B O 1
ATOM 2291 N N . GLU B 1 84 ? 17.062 8.594 17.234 1 82.31 84 GLU B N 1
ATOM 2292 C CA . GLU B 1 84 ? 17.422 10 17.422 1 82.31 84 GLU B CA 1
ATOM 2293 C C . GLU B 1 84 ? 17.172 10.805 16.156 1 82.31 84 GLU B C 1
ATOM 2295 O O . GLU B 1 84 ? 16.609 11.898 16.203 1 82.31 84 GLU B O 1
ATOM 2300 N N . GLU B 1 85 ? 17.406 10.273 15.055 1 83.88 85 GLU B N 1
ATOM 2301 C CA . GLU B 1 85 ? 17.188 11.023 13.82 1 83.88 85 GLU B CA 1
ATOM 2302 C C . GLU B 1 85 ? 16.453 10.18 12.789 1 83.88 85 GLU B C 1
ATOM 2304 O O . GLU B 1 85 ? 16.688 10.305 11.586 1 83.88 85 GLU B O 1
ATOM 2309 N N . LYS B 1 86 ? 15.727 9.32 13.367 1 90.69 86 LYS B N 1
ATOM 2310 C CA . LYS B 1 86 ? 15.039 8.43 12.438 1 90.69 86 LYS B CA 1
ATOM 2311 C C . LYS B 1 86 ? 13.555 8.328 12.766 1 90.69 86 LYS B C 1
ATOM 2313 O O . LYS B 1 86 ? 13.18 8.273 13.945 1 90.69 86 LYS B O 1
ATOM 2318 N N . SER B 1 87 ? 12.758 8.562 11.82 1 94.12 87 SER B N 1
ATOM 2319 C CA . SER B 1 87 ? 11.32 8.367 11.93 1 94.12 87 SER B CA 1
ATOM 2320 C C . SER B 1 87 ? 10.797 7.461 10.812 1 94.12 87 SER B C 1
ATOM 2322 O O . SER B 1 87 ? 11.438 7.328 9.766 1 94.12 87 SER B O 1
ATOM 2324 N N . GLU B 1 88 ? 9.781 6.805 11.109 1 94 88 GLU B N 1
ATOM 2325 C CA . GLU B 1 88 ? 9.148 5.93 10.125 1 94 88 GLU B CA 1
ATOM 2326 C C . GLU B 1 88 ? 7.629 6.016 10.203 1 94 88 GLU B C 1
ATOM 2328 O O . GLU B 1 88 ? 7.074 6.34 11.25 1 94 88 GLU B O 1
ATOM 2333 N N . PHE B 1 89 ? 7.055 5.773 9.086 1 95.44 89 PHE B N 1
ATOM 2334 C CA . PHE B 1 89 ? 5.598 5.672 9.086 1 95.44 89 PHE B CA 1
ATOM 2335 C C . PHE B 1 89 ? 5.145 4.328 9.641 1 95.44 89 PHE B C 1
ATOM 2337 O O . PHE B 1 89 ? 5.684 3.283 9.266 1 95.44 89 PHE B O 1
ATOM 2344 N N . LYS B 1 90 ? 4.211 4.48 10.508 1 95.75 90 LYS B N 1
ATOM 2345 C CA . LYS B 1 90 ? 3.594 3.311 11.125 1 95.75 90 LYS B CA 1
ATOM 2346 C C . LYS B 1 90 ? 2.072 3.398 11.062 1 95.75 90 LYS B C 1
ATOM 2348 O O . LYS B 1 90 ? 1.498 4.465 11.289 1 95.75 90 LYS B O 1
ATOM 2353 N N . MET B 1 91 ? 1.464 2.297 10.719 1 95 91 MET B N 1
ATOM 2354 C CA . MET B 1 91 ? 0.004 2.32 10.727 1 95 91 MET B CA 1
ATOM 2355 C C . MET B 1 91 ? -0.522 2.58 12.141 1 95 91 MET B C 1
ATOM 2357 O O . MET B 1 91 ? 0.019 2.059 13.117 1 95 91 MET B O 1
ATOM 2361 N N . ALA B 1 92 ? -1.589 3.25 12.203 1 96.88 92 ALA B N 1
ATOM 2362 C CA . ALA B 1 92 ? -2.16 3.648 13.484 1 96.88 92 ALA B CA 1
ATOM 2363 C C . ALA B 1 92 ? -2.445 2.432 14.359 1 96.88 92 ALA B C 1
ATOM 2365 O O . ALA B 1 92 ? -2.186 2.451 15.57 1 96.88 92 ALA B O 1
ATOM 2366 N N . LYS B 1 93 ? -2.916 1.356 13.766 1 94.94 93 LYS B N 1
ATOM 2367 C CA . LYS B 1 93 ? -3.281 0.161 14.523 1 94.94 93 LYS B CA 1
ATOM 2368 C C . LYS B 1 93 ? -2.055 -0.485 15.156 1 94.94 93 LYS B C 1
ATOM 2370 O O . LYS B 1 93 ? -2.178 -1.276 16.094 1 94.94 93 LYS B O 1
ATOM 2375 N N . ASP B 1 94 ? -0.888 -0.207 14.695 1 94.69 94 ASP B N 1
ATOM 2376 C CA . ASP B 1 94 ? 0.339 -0.844 15.164 1 94.69 94 ASP B CA 1
ATOM 2377 C C . ASP B 1 94 ? 1.053 0.03 16.188 1 94.69 94 ASP B C 1
ATOM 2379 O O . ASP B 1 94 ? 2.049 -0.389 16.781 1 94.69 94 ASP B O 1
ATOM 2383 N N . VAL B 1 95 ? 0.597 1.235 16.391 1 97.62 95 VAL B N 1
ATOM 2384 C CA . VAL B 1 95 ? 1.204 2.152 17.344 1 97.62 95 VAL B CA 1
ATOM 2385 C C . VAL B 1 95 ? 0.963 1.646 18.766 1 97.62 95 VAL B C 1
ATOM 2387 O O . VAL B 1 95 ? -0.128 1.168 19.094 1 97.62 95 VAL B O 1
ATOM 2390 N N . GLN B 1 96 ? 1.93 1.789 19.594 1 98.06 96 GLN B N 1
ATOM 2391 C CA . GLN B 1 96 ? 1.835 1.354 20.984 1 98.06 96 GLN B CA 1
ATOM 2392 C C . GLN B 1 96 ? 2.008 2.527 21.938 1 98.06 96 GLN B C 1
ATOM 2394 O O . GLN B 1 96 ? 2.691 3.502 21.609 1 98.06 96 GLN B O 1
ATOM 2399 N N . ILE B 1 97 ? 1.376 2.324 23.094 1 98.38 97 ILE B N 1
ATOM 2400 C CA . ILE B 1 97 ? 1.588 3.299 24.156 1 98.38 97 ILE B CA 1
ATOM 2401 C C . ILE B 1 97 ? 3.074 3.373 24.5 1 98.38 97 ILE B C 1
ATOM 2403 O O . ILE B 1 97 ? 3.75 2.346 24.578 1 98.38 97 ILE B O 1
ATOM 2407 N N . GLY B 1 98 ? 3.615 4.504 24.641 1 98 98 GLY B N 1
ATOM 2408 C CA . GLY B 1 98 ? 5.027 4.691 24.938 1 98 98 GLY B CA 1
ATOM 2409 C C . GLY B 1 98 ? 5.844 5.102 23.734 1 98 98 GLY B C 1
ATOM 2410 O O . GLY B 1 98 ? 6.918 5.691 23.875 1 98 98 GLY B O 1
ATOM 2411 N N . GLU B 1 99 ? 5.34 4.805 22.578 1 97.69 99 GLU B N 1
ATOM 2412 C CA . GLU B 1 99 ? 6.031 5.246 21.359 1 97.69 99 GLU B CA 1
ATOM 2413 C C . GLU B 1 99 ? 5.918 6.758 21.188 1 97.69 99 GLU B C 1
ATOM 2415 O O . GLU B 1 99 ? 5.008 7.387 21.734 1 97.69 99 GLU B O 1
ATOM 2420 N N . THR B 1 100 ? 6.824 7.293 20.469 1 97.75 100 THR B N 1
ATOM 2421 C CA . THR B 1 100 ? 6.926 8.742 20.359 1 97.75 100 THR B CA 1
ATOM 2422 C C . THR B 1 100 ? 6.414 9.219 19 1 97.75 100 THR B C 1
ATOM 2424 O O . THR B 1 100 ? 6.855 8.734 17.953 1 97.75 100 THR B O 1
ATOM 2427 N N . LEU B 1 101 ? 5.496 10.164 19.062 1 98.06 101 LEU B N 1
ATOM 2428 C CA . LEU B 1 101 ? 4.988 10.797 17.859 1 98.06 101 LEU B CA 1
ATOM 2429 C C . LEU B 1 101 ? 5.641 12.156 17.641 1 98.06 101 LEU B C 1
ATOM 2431 O O . LEU B 1 101 ? 6.043 12.812 18.609 1 98.06 101 LEU B O 1
ATOM 2435 N N . ILE B 1 102 ? 5.734 12.547 16.391 1 96.81 102 ILE B N 1
ATOM 2436 C CA . ILE B 1 102 ? 6.168 13.891 16.031 1 96.81 102 ILE B CA 1
ATOM 2437 C C . ILE B 1 102 ? 4.961 14.82 15.953 1 96.81 102 ILE B C 1
ATOM 2439 O O . ILE B 1 102 ? 4.012 14.547 15.219 1 96.81 102 ILE B O 1
ATOM 2443 N N . THR B 1 103 ? 4.973 15.867 16.766 1 96.44 103 THR B N 1
ATOM 2444 C CA . THR B 1 103 ? 3.818 16.75 16.891 1 96.44 103 THR B CA 1
ATOM 2445 C C . THR B 1 103 ? 4.238 18.219 16.797 1 96.44 103 THR B C 1
ATOM 2447 O O . THR B 1 103 ? 5.43 18.531 16.859 1 96.44 103 THR B O 1
ATOM 2450 N N . MET B 1 104 ? 3.24 18.984 16.594 1 94.56 104 MET B N 1
ATOM 2451 C CA . MET B 1 104 ? 3.432 20.438 16.625 1 94.56 104 MET B CA 1
ATOM 2452 C C . MET B 1 104 ? 3.08 21.016 17.984 1 94.56 104 MET B C 1
ATOM 2454 O O . MET B 1 104 ? 1.958 20.844 18.469 1 94.56 104 MET B O 1
ATOM 2458 N N . ALA B 1 105 ? 4.039 21.734 18.656 1 92.25 105 ALA B N 1
ATOM 2459 C CA . ALA B 1 105 ? 3.721 22.453 19.891 1 92.25 105 ALA B CA 1
ATOM 2460 C C . ALA B 1 105 ? 2.805 23.641 19.609 1 92.25 105 ALA B C 1
ATOM 2462 O O . ALA B 1 105 ? 1.887 23.922 20.391 1 92.25 105 ALA B O 1
ATOM 2463 N N . ASP B 1 106 ? 3.055 24.359 18.578 1 87.06 106 ASP B N 1
ATOM 2464 C CA . ASP B 1 106 ? 2.281 25.453 18 1 87.06 106 ASP B CA 1
ATOM 2465 C C . ASP B 1 106 ? 2.334 25.406 16.484 1 87.06 106 ASP B C 1
ATOM 2467 O O . ASP B 1 106 ? 2.477 24.344 15.883 1 87.06 106 ASP B O 1
ATOM 2471 N N . ASP B 1 107 ? 2.182 26.453 15.836 1 82.88 107 ASP B N 1
ATOM 2472 C CA . ASP B 1 107 ? 2.102 26.438 14.375 1 82.88 107 ASP B CA 1
ATOM 2473 C C . ASP B 1 107 ? 3.494 26.422 13.75 1 82.88 107 ASP B C 1
ATOM 2475 O O . ASP B 1 107 ? 3.631 26.328 12.531 1 82.88 107 ASP B O 1
ATOM 2479 N N . LYS B 1 108 ? 4.598 26.469 14.594 1 88.12 108 LYS B N 1
ATOM 2480 C CA . LYS B 1 108 ? 5.926 26.625 14.008 1 88.12 108 LYS B CA 1
ATOM 2481 C C . LYS B 1 108 ? 6.926 25.688 14.672 1 88.12 108 LYS B C 1
ATOM 2483 O O . LYS B 1 108 ? 8.023 25.469 14.156 1 88.12 108 LYS B O 1
ATOM 2488 N N . THR B 1 109 ? 6.559 25.109 15.727 1 93.69 109 THR B N 1
ATOM 2489 C CA . THR B 1 109 ? 7.527 24.359 16.516 1 93.69 109 THR B CA 1
ATOM 2490 C C . THR B 1 109 ? 7.191 22.875 16.516 1 93.69 109 THR B C 1
ATOM 2492 O O . THR B 1 109 ? 6.094 22.484 16.906 1 93.69 109 THR B O 1
ATOM 2495 N N . VAL B 1 110 ? 8.148 22.031 16.078 1 95.06 110 VAL B N 1
ATOM 2496 C CA . VAL B 1 110 ? 8.008 20.594 16.047 1 95.06 110 VAL B CA 1
ATOM 2497 C C . VAL B 1 110 ? 8.555 19.984 17.344 1 95.06 110 VAL B C 1
ATOM 2499 O O . VAL B 1 110 ? 9.664 20.328 17.766 1 95.06 110 VAL B O 1
ATOM 2502 N N . ILE B 1 111 ? 7.82 19.172 17.953 1 95.81 111 ILE B N 1
ATOM 2503 C CA . ILE B 1 111 ? 8.266 18.484 19.172 1 95.81 111 ILE B CA 1
ATOM 2504 C C . ILE B 1 111 ? 7.938 17 19.078 1 95.81 111 ILE B C 1
ATOM 2506 O O . ILE B 1 111 ? 7.441 16.531 18.047 1 95.81 111 ILE B O 1
ATOM 2510 N N . GLU B 1 112 ? 8.344 16.266 20.094 1 96.56 112 GLU B N 1
ATOM 2511 C CA . GLU B 1 112 ? 8.078 14.844 20.203 1 96.56 112 GLU B CA 1
ATOM 2512 C C . GLU B 1 112 ? 7.281 14.531 21.469 1 96.56 112 GLU B C 1
ATOM 2514 O O . GLU B 1 112 ? 7.578 15.062 22.547 1 96.56 112 GLU B O 1
ATOM 2519 N N . GLU B 1 113 ? 6.277 13.789 21.328 1 97.75 113 GLU B N 1
ATOM 2520 C CA . GLU B 1 113 ? 5.453 13.422 22.484 1 97.75 113 GLU B CA 1
ATOM 2521 C C . GLU B 1 113 ? 5.152 11.93 22.484 1 97.75 113 GLU B C 1
ATOM 2523 O O . GLU B 1 113 ? 4.902 11.336 21.438 1 97.75 113 GLU B O 1
ATOM 2528 N N . PRO B 1 114 ? 5.16 11.352 23.625 1 98.12 114 PRO B N 1
ATOM 2529 C CA . PRO B 1 114 ? 4.805 9.93 23.703 1 98.12 114 PRO B CA 1
ATOM 2530 C C . PRO B 1 114 ? 3.301 9.688 23.594 1 98.12 114 PRO B C 1
ATOM 2532 O O . PRO B 1 114 ? 2.506 10.539 24 1 98.12 114 PRO B O 1
ATOM 2535 N N . VAL B 1 115 ? 2.949 8.57 23.016 1 98.75 115 VAL B N 1
ATOM 2536 C CA . VAL B 1 115 ? 1.565 8.109 23.078 1 98.75 115 VAL B CA 1
ATOM 2537 C C . VAL B 1 115 ? 1.228 7.672 24.5 1 98.75 115 VAL B C 1
ATOM 2539 O O . VAL B 1 115 ? 1.916 6.828 25.078 1 98.75 115 VAL B O 1
ATOM 2542 N N . VAL B 1 116 ? 0.168 8.211 25.094 1 98.75 116 VAL B N 1
ATOM 2543 C CA . VAL B 1 116 ? -0.135 7.914 26.484 1 98.75 116 VAL B CA 1
ATOM 2544 C C . VAL B 1 116 ? -1.423 7.098 26.578 1 98.75 116 VAL B C 1
ATOM 2546 O O . VAL B 1 116 ? -1.7 6.477 27.609 1 98.75 116 VAL B O 1
ATOM 2549 N N . ASN B 1 117 ? -2.205 7.176 25.531 1 98.69 117 ASN B N 1
ATOM 2550 C CA . ASN B 1 117 ? -3.457 6.426 25.516 1 98.69 117 ASN B CA 1
ATOM 2551 C C . ASN B 1 117 ? -3.891 6.082 24.094 1 98.69 117 ASN B C 1
ATOM 2553 O O . ASN B 1 117 ? -3.611 6.832 23.156 1 98.69 117 ASN B O 1
ATOM 2557 N N . ILE B 1 118 ? -4.504 4.949 23.922 1 98.69 118 ILE B N 1
ATOM 2558 C CA . ILE B 1 118 ? -5.082 4.484 22.656 1 98.69 118 ILE B CA 1
ATOM 2559 C C . ILE B 1 118 ? -6.488 3.941 22.906 1 98.69 118 ILE B C 1
ATOM 2561 O O . ILE B 1 118 ? -6.688 3.092 23.781 1 98.69 118 ILE B O 1
ATOM 2565 N N . ASP B 1 119 ? -7.461 4.434 22.156 1 98.31 119 ASP B N 1
ATOM 2566 C CA . ASP B 1 119 ? -8.844 4.008 22.328 1 98.31 119 ASP B CA 1
ATOM 2567 C C . ASP B 1 119 ? -9.5 3.725 20.969 1 98.31 119 ASP B C 1
ATOM 2569 O O . ASP B 1 119 ? -9.07 4.262 19.938 1 98.31 119 ASP B O 1
ATOM 2573 N N . GLU B 1 120 ? -10.438 2.859 21 1 97.38 120 GLU B N 1
ATOM 2574 C CA . GLU B 1 120 ? -11.352 2.691 19.859 1 97.38 120 GLU B CA 1
ATOM 2575 C C . GLU B 1 120 ? -12.539 3.635 19.969 1 97.38 120 GLU B C 1
ATOM 2577 O O . GLU B 1 120 ? -13.211 3.689 21 1 97.38 120 GLU B O 1
ATOM 2582 N N . VAL B 1 121 ? -12.766 4.395 18.922 1 96.69 121 VAL B N 1
ATOM 2583 C CA . VAL B 1 121 ? -13.867 5.352 18.984 1 96.69 121 VAL B CA 1
ATOM 2584 C C . VAL B 1 121 ? -14.703 5.262 17.719 1 96.69 121 VAL B C 1
ATOM 2586 O O . VAL B 1 121 ? -14.234 4.758 16.688 1 96.69 121 VAL B O 1
ATOM 2589 N N . GLU B 1 122 ? -15.906 5.699 17.828 1 95 122 GLU B N 1
ATOM 2590 C CA . GLU B 1 122 ? -16.781 5.863 16.672 1 95 122 GLU B CA 1
ATOM 2591 C C . GLU B 1 122 ? -17.031 7.34 16.375 1 95 122 GLU B C 1
ATOM 2593 O O . GLU B 1 122 ? -17.438 8.102 17.266 1 95 122 GLU B O 1
ATOM 2598 N N . GLU B 1 123 ? -16.719 7.781 15.242 1 94.56 123 GLU B N 1
ATOM 2599 C CA . GLU B 1 123 ? -16.922 9.172 14.844 1 94.56 123 GLU B CA 1
ATOM 2600 C C . GLU B 1 123 ? -17.625 9.266 13.5 1 94.56 123 GLU B C 1
ATOM 2602 O O . GLU B 1 123 ? -17.781 8.266 12.789 1 94.56 123 GLU B O 1
ATOM 2607 N N . GLU B 1 124 ? -18.031 10.484 13.203 1 93.19 124 GLU B N 1
ATOM 2608 C CA . GLU B 1 124 ? -18.766 10.719 11.961 1 93.19 124 GLU B CA 1
ATOM 2609 C C . GLU B 1 124 ? -17.859 11.305 10.883 1 93.19 124 GLU B C 1
ATOM 2611 O O . GLU B 1 124 ? -17 12.133 11.18 1 93.19 124 GLU B O 1
ATOM 2616 N N . GLY B 1 125 ? -18.219 10.844 9.656 1 92.44 125 GLY B N 1
ATOM 2617 C CA . GLY B 1 125 ? -17.516 11.383 8.508 1 92.44 125 GLY B CA 1
ATOM 2618 C C . GLY B 1 125 ? -16.297 10.57 8.117 1 92.44 125 GLY B C 1
ATOM 2619 O O . GLY B 1 125 ? -15.648 9.969 8.977 1 92.44 125 GLY B O 1
ATOM 2620 N N . ILE B 1 126 ? -15.992 10.484 6.859 1 92.25 126 ILE B N 1
ATOM 2621 C CA . ILE B 1 126 ? -14.844 9.789 6.281 1 92.25 126 ILE B CA 1
ATOM 2622 C C . ILE B 1 126 ? -14.172 10.688 5.238 1 92.25 126 ILE B C 1
ATOM 2624 O O . ILE B 1 126 ? -14.711 10.883 4.148 1 92.25 126 ILE B O 1
ATOM 2628 N N . TYR B 1 127 ? -12.969 11.203 5.621 1 92.44 127 TYR B N 1
ATOM 2629 C CA . TYR B 1 127 ? -12.328 12.188 4.742 1 92.44 127 TYR B CA 1
ATOM 2630 C C . TYR B 1 127 ? -10.852 11.875 4.562 1 92.44 127 TYR B C 1
ATOM 2632 O O . TYR B 1 127 ? -10.188 11.398 5.488 1 92.44 127 TYR B O 1
ATOM 2640 N N . ASN B 1 128 ? -10.461 12.086 3.422 1 93.44 128 ASN B N 1
ATOM 2641 C CA . ASN B 1 128 ? -9.031 12.016 3.123 1 93.44 128 ASN B CA 1
ATOM 2642 C C . ASN B 1 128 ? -8.672 12.875 1.912 1 93.44 128 ASN B C 1
ATOM 2644 O O . ASN B 1 128 ? -9.523 13.141 1.062 1 93.44 128 ASN B O 1
ATOM 2648 N N . VAL B 1 129 ? -7.43 13.312 1.864 1 92.19 129 VAL B N 1
ATOM 2649 C CA . VAL B 1 129 ? -6.902 14.07 0.734 1 92.19 129 VAL B CA 1
ATOM 2650 C C . VAL B 1 129 ? -5.508 13.562 0.375 1 92.19 129 VAL B C 1
ATOM 2652 O O . VAL B 1 129 ? -4.875 12.852 1.165 1 92.19 129 VAL B O 1
ATOM 2655 N N . PHE B 1 130 ? -5.102 13.859 -0.82 1 93.19 130 PHE B N 1
ATOM 2656 C CA . PHE B 1 130 ? -3.711 13.703 -1.225 1 93.19 130 PHE B CA 1
ATOM 2657 C C . PHE B 1 130 ? -3.033 15.055 -1.391 1 93.19 130 PHE B C 1
ATOM 2659 O O . PHE B 1 130 ? -3.607 15.977 -1.975 1 93.19 130 PHE B O 1
ATOM 2666 N N . THR B 1 131 ? -1.857 15.188 -0.833 1 94.81 131 THR B N 1
ATOM 2667 C CA . THR B 1 131 ? -1.055 16.391 -1.015 1 94.81 131 THR B CA 1
ATOM 2668 C C . THR B 1 131 ? 0.118 16.125 -1.952 1 94.81 131 THR B C 1
ATOM 2670 O O . THR B 1 131 ? 0.475 14.969 -2.193 1 94.81 131 THR B O 1
ATOM 2673 N N . LYS B 1 132 ? 0.688 17.125 -2.422 1 94.25 132 LYS B N 1
ATOM 2674 C CA . LYS B 1 132 ? 1.806 17 -3.354 1 94.25 132 LYS B CA 1
ATOM 2675 C C . LYS B 1 132 ? 3.023 16.375 -2.668 1 94.25 132 LYS B C 1
ATOM 2677 O O . LYS B 1 132 ? 3.863 15.758 -3.324 1 94.25 132 LYS B O 1
ATOM 2682 N N . SER B 1 133 ? 3.109 16.469 -1.416 1 95.5 133 SER B N 1
ATOM 2683 C CA . SER B 1 133 ? 4.234 15.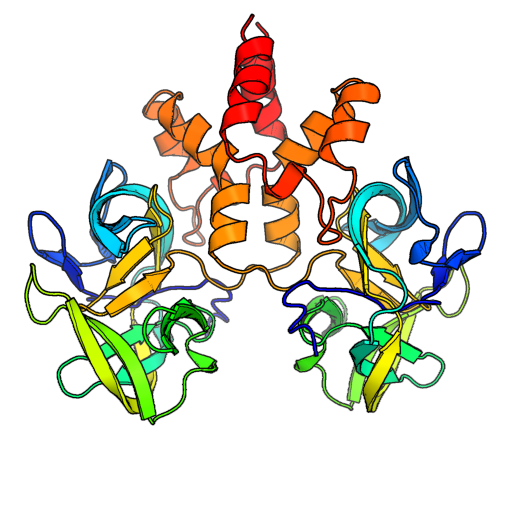883 -0.694 1 95.5 133 SER B CA 1
ATOM 2684 C C . SER B 1 133 ? 3.879 14.508 -0.135 1 95.5 133 SER B C 1
ATOM 2686 O O . SER B 1 133 ? 4.762 13.766 0.291 1 95.5 133 SER B O 1
ATOM 2688 N N . GLY B 1 134 ? 2.582 14.141 -0.13 1 96 134 GLY B N 1
ATOM 2689 C CA . GLY B 1 134 ? 2.139 12.898 0.473 1 96 134 GLY B CA 1
ATOM 2690 C C . GLY B 1 134 ? 2.09 12.953 1.988 1 96 134 GLY B C 1
ATOM 2691 O O . GLY B 1 134 ? 1.946 11.922 2.648 1 96 134 GLY B O 1
ATOM 2692 N N . ARG B 1 135 ? 2.191 14.172 2.525 1 97.06 135 ARG B N 1
ATOM 2693 C CA . ARG B 1 135 ? 2.275 14.383 3.967 1 97.06 135 ARG B CA 1
ATOM 2694 C C . ARG B 1 135 ? 1.264 15.422 4.43 1 97.06 135 ARG B C 1
ATOM 2696 O O . ARG B 1 135 ? 0.913 16.328 3.676 1 97.06 135 ARG B O 1
ATOM 2703 N N . ILE B 1 136 ? 0.816 15.289 5.684 1 96.44 136 ILE B N 1
ATOM 2704 C CA . ILE B 1 136 ? -0.156 16.219 6.246 1 96.44 136 ILE B CA 1
ATOM 2705 C C . ILE B 1 136 ? -0.06 16.219 7.77 1 96.44 136 ILE B C 1
ATOM 2707 O O . ILE B 1 136 ? 0.342 15.211 8.367 1 96.44 136 ILE B O 1
ATOM 2711 N N . ILE B 1 137 ? -0.315 17.312 8.336 1 96.5 137 ILE B N 1
ATOM 2712 C CA . ILE B 1 137 ? -0.36 17.438 9.789 1 96.5 137 ILE B CA 1
ATOM 2713 C C . ILE B 1 137 ? -1.805 17.609 10.242 1 96.5 137 ILE B C 1
ATOM 2715 O O . ILE B 1 137 ? -2.449 18.609 9.906 1 96.5 137 ILE B O 1
ATOM 2719 N N . VAL B 1 138 ? -2.266 16.641 10.961 1 96.69 138 VAL B N 1
ATOM 2720 C CA . VAL B 1 138 ? -3.65 16.625 11.422 1 96.69 138 VAL B CA 1
ATOM 2721 C C . VAL B 1 138 ? -3.689 16.734 12.945 1 96.69 138 VAL B C 1
ATOM 2723 O O . VAL B 1 138 ? -3.072 15.93 13.648 1 96.69 138 VAL B O 1
ATOM 2726 N N . ASN B 1 139 ? -4.445 17.703 13.461 1 96.44 139 ASN B N 1
ATOM 2727 C CA . ASN B 1 139 ? -4.512 17.969 14.898 1 96.44 139 ASN B CA 1
ATOM 2728 C C . ASN B 1 139 ? -3.119 18.062 15.516 1 96.44 139 ASN B C 1
ATOM 2730 O O . ASN B 1 139 ? -2.891 17.578 16.625 1 96.44 139 ASN B O 1
ATOM 2734 N N . GLY B 1 140 ? -2.189 18.516 14.695 1 95.75 140 GLY B N 1
ATOM 2735 C CA . GLY B 1 140 ? -0.833 18.766 15.156 1 95.75 140 GLY B CA 1
ATOM 2736 C C . GLY B 1 140 ? 0.049 17.531 15.102 1 95.75 140 GLY B C 1
ATOM 2737 O O . GLY B 1 140 ? 1.177 17.547 15.602 1 95.75 140 GLY B O 1
ATOM 2738 N N . ILE B 1 141 ? -0.428 16.5 14.602 1 97.19 141 ILE B N 1
ATOM 2739 C CA . ILE B 1 141 ? 0.327 15.25 14.547 1 97.19 141 ILE B CA 1
ATOM 2740 C C . ILE B 1 141 ? 0.682 14.922 13.102 1 97.19 141 ILE B C 1
ATOM 2742 O O . ILE B 1 141 ? -0.154 15.062 12.203 1 97.19 141 ILE B O 1
ATOM 2746 N N . PHE B 1 142 ? 1.895 14.492 12.867 1 97.44 142 PHE B N 1
ATOM 2747 C CA . PHE B 1 142 ? 2.439 14.219 11.539 1 97.44 142 PHE B CA 1
ATOM 2748 C C . PHE B 1 142 ? 1.911 12.898 10.992 1 97.44 142 PHE B C 1
ATOM 2750 O O . PHE B 1 142 ? 2.133 11.844 11.586 1 97.44 142 PHE B O 1
ATOM 2757 N N . CYS B 1 143 ? 1.254 13.023 9.812 1 97.19 143 CYS B N 1
ATOM 2758 C CA . CYS B 1 143 ? 0.64 11.852 9.188 1 97.19 143 CYS B CA 1
ATOM 2759 C C . CYS B 1 143 ? 0.979 11.789 7.707 1 97.19 143 CYS B C 1
ATOM 2761 O O . CYS B 1 143 ? 1.385 12.789 7.113 1 97.19 143 CYS B O 1
ATOM 2763 N N . SER B 1 144 ? 0.868 10.562 7.188 1 96.62 144 SER B N 1
ATOM 2764 C CA . SER B 1 144 ? 0.852 10.406 5.738 1 96.62 144 SER B CA 1
ATOM 2765 C C . SER B 1 144 ? -0.554 10.594 5.176 1 96.62 144 SER B C 1
ATOM 2767 O O . SER B 1 144 ? -1.541 10.266 5.844 1 96.62 144 SER B O 1
ATOM 2769 N N . THR B 1 145 ? -0.657 11.125 3.992 1 95.75 145 THR B N 1
ATOM 2770 C CA . THR B 1 145 ? -1.965 11.188 3.352 1 95.75 145 THR B CA 1
ATOM 2771 C C . THR B 1 145 ? -2.352 9.82 2.785 1 95.75 145 THR B C 1
ATOM 2773 O O . THR B 1 145 ? -3.494 9.617 2.367 1 95.75 145 THR B O 1
ATOM 2776 N N . TYR B 1 146 ? -1.411 8.961 2.797 1 93 146 TYR B N 1
ATOM 2777 C CA . TYR B 1 146 ? -1.658 7.613 2.293 1 93 146 TYR B CA 1
ATOM 2778 C C . TYR B 1 146 ? -2 6.66 3.432 1 93 146 TYR B C 1
ATOM 2780 O O . TYR B 1 146 ? -1.535 6.836 4.559 1 93 146 TYR B O 1
ATOM 2788 N N . ALA B 1 147 ? -2.83 5.746 3.109 1 92.19 147 ALA B N 1
ATOM 2789 C CA . ALA B 1 147 ? -3.162 4.617 3.977 1 92.19 147 ALA B CA 1
ATOM 2790 C C . ALA B 1 147 ? -2.824 3.291 3.303 1 92.19 147 ALA B C 1
ATOM 2792 O O . ALA B 1 147 ? -2.191 3.27 2.246 1 92.19 147 ALA B O 1
ATOM 2793 N N . GLU B 1 148 ? -3.098 2.273 4.039 1 89.19 148 GLU B N 1
ATOM 2794 C CA . GLU B 1 148 ? -2.92 0.96 3.43 1 89.19 148 GLU B CA 1
ATOM 2795 C C . GLU B 1 148 ? -3.672 0.86 2.105 1 89.19 148 GLU B C 1
ATOM 2797 O O . GLU B 1 148 ? -4.828 1.273 2.01 1 89.19 148 GLU B O 1
ATOM 2802 N N . VAL B 1 149 ? -2.98 0.343 1.16 1 87.12 149 VAL B N 1
ATOM 2803 C CA . VAL B 1 149 ? -3.572 0.236 -0.17 1 87.12 149 VAL B CA 1
ATOM 2804 C C . VAL B 1 149 ? -3.75 -1.234 -0.54 1 87.12 149 VAL B C 1
ATOM 2806 O O . VAL B 1 149 ? -2.801 -2.02 -0.469 1 87.12 149 VAL B O 1
ATOM 2809 N N . GLU B 1 150 ? -4.961 -1.507 -0.889 1 88.69 150 GLU B N 1
ATOM 2810 C CA . GLU B 1 150 ? -5.227 -2.879 -1.31 1 88.69 150 GLU B CA 1
ATOM 2811 C C . GLU B 1 150 ? -4.578 -3.178 -2.658 1 88.69 150 GLU B C 1
ATOM 2813 O O . GLU B 1 150 ? -4.422 -2.281 -3.49 1 88.69 150 GLU B O 1
ATOM 2818 N N . PRO B 1 151 ? -4.297 -4.473 -2.939 1 91.5 151 PRO B N 1
ATOM 2819 C CA . PRO B 1 151 ? -3.541 -4.859 -4.133 1 91.5 151 PRO B CA 1
ATOM 2820 C C . PRO B 1 151 ? -4.215 -4.406 -5.43 1 91.5 151 PRO B C 1
ATOM 2822 O O . PRO B 1 151 ? -3.535 -4 -6.371 1 91.5 151 PRO B O 1
ATOM 2825 N N . ASN B 1 152 ? -5.484 -4.453 -5.492 1 88.06 152 ASN B N 1
ATOM 2826 C CA . ASN B 1 152 ? -6.168 -4.047 -6.719 1 88.06 152 ASN B CA 1
ATOM 2827 C C . ASN B 1 152 ? -5.957 -2.564 -7.012 1 88.06 152 ASN B C 1
ATOM 2829 O O . ASN B 1 152 ? -5.812 -2.172 -8.172 1 88.06 152 ASN B O 1
ATOM 2833 N N . LEU B 1 153 ? -5.957 -1.766 -5.977 1 87.38 153 LEU B N 1
ATOM 2834 C CA . LEU B 1 153 ? -5.703 -0.342 -6.164 1 87.38 153 LEU B CA 1
ATOM 2835 C C . LEU B 1 153 ? -4.234 -0.092 -6.496 1 87.38 153 LEU B C 1
ATOM 2837 O O . LEU B 1 153 ? -3.922 0.74 -7.352 1 87.38 153 LEU B O 1
ATOM 2841 N N . VAL B 1 154 ? -3.357 -0.832 -5.844 1 88.75 154 VAL B N 1
ATOM 2842 C CA . VAL B 1 154 ? -1.946 -0.729 -6.199 1 88.75 154 VAL B CA 1
ATOM 2843 C C . VAL B 1 154 ? -1.762 -1.051 -7.684 1 88.75 154 VAL B C 1
ATOM 2845 O O . VAL B 1 154 ? -1.041 -0.345 -8.391 1 88.75 154 VAL B O 1
ATOM 2848 N N . HIS B 1 155 ? -2.428 -2.104 -8.109 1 91.19 155 HIS B N 1
ATOM 2849 C CA . HIS B 1 155 ? -2.322 -2.506 -9.508 1 91.19 155 HIS B CA 1
ATOM 2850 C C . HIS B 1 155 ? -2.754 -1.38 -10.438 1 91.19 155 HIS B C 1
ATOM 2852 O O . HIS B 1 155 ? -2.123 -1.147 -11.469 1 91.19 155 HIS B O 1
ATOM 2858 N N . LYS B 1 156 ? -3.793 -0.686 -10.078 1 86.44 156 LYS B N 1
ATOM 2859 C CA . LYS B 1 156 ? -4.27 0.439 -10.875 1 86.44 156 LYS B CA 1
ATOM 2860 C C . LYS B 1 156 ? -3.242 1.565 -10.906 1 86.44 156 LYS B C 1
ATOM 2862 O O . LYS B 1 156 ? -3.021 2.178 -11.953 1 86.44 156 LYS B O 1
ATOM 2867 N N . THR B 1 157 ? -2.6 1.846 -9.789 1 85.62 157 THR B N 1
ATOM 2868 C CA . THR B 1 157 ? -1.627 2.93 -9.719 1 85.62 157 THR B CA 1
ATOM 2869 C C . THR B 1 157 ? -0.377 2.59 -10.523 1 85.62 157 THR B C 1
ATOM 2871 O O . THR B 1 157 ? 0.367 3.484 -10.938 1 85.62 157 THR B O 1
ATOM 2874 N N . MET B 1 158 ? -0.19 1.269 -10.797 1 88 158 MET B N 1
ATOM 2875 C CA . MET B 1 158 ? 1 0.83 -11.516 1 88 158 MET B CA 1
ATOM 2876 C C . MET B 1 158 ? 0.76 0.852 -13.023 1 88 158 MET B C 1
ATOM 2878 O O . MET B 1 158 ? 1.676 0.592 -13.805 1 88 158 MET B O 1
ATOM 2882 N N . ALA B 1 159 ? -0.408 1.247 -13.445 1 86.81 159 ALA B N 1
ATOM 2883 C CA . ALA B 1 159 ? -0.805 1.181 -14.852 1 86.81 159 ALA B CA 1
ATOM 2884 C C . ALA B 1 159 ? 0.123 2.02 -15.727 1 86.81 159 ALA B C 1
ATOM 2886 O O . ALA B 1 159 ? 0.573 1.565 -16.781 1 86.81 159 ALA B O 1
ATOM 2887 N N . PRO B 1 160 ? 0.513 3.277 -15.328 1 82.25 160 PRO B N 1
ATOM 2888 C CA . PRO B 1 160 ? 1.405 4.07 -16.172 1 82.25 160 PRO B CA 1
ATOM 2889 C C . PRO B 1 160 ? 2.764 3.404 -16.391 1 82.25 160 PRO B C 1
ATOM 2891 O O . PRO B 1 160 ? 3.334 3.492 -17.484 1 82.25 160 PRO B O 1
ATOM 2894 N N . PHE B 1 161 ? 3.188 2.725 -15.453 1 83.94 161 PHE B N 1
ATOM 2895 C CA . PHE B 1 161 ? 4.484 2.061 -15.539 1 83.94 161 PHE B CA 1
ATOM 2896 C C . PHE B 1 161 ? 4.398 0.815 -16.406 1 83.94 161 PHE B C 1
ATOM 2898 O O . PHE B 1 161 ? 5.309 0.538 -17.188 1 83.94 161 PHE B O 1
ATOM 2905 N N . ARG B 1 162 ? 3.355 0.069 -16.281 1 85.81 162 ARG B N 1
ATOM 2906 C CA . ARG B 1 162 ? 3.141 -1.093 -17.141 1 85.81 162 ARG B CA 1
ATOM 2907 C C . ARG B 1 162 ? 2.998 -0.677 -18.594 1 85.81 162 ARG B C 1
ATOM 2909 O O . ARG B 1 162 ? 3.523 -1.344 -19.484 1 85.81 162 ARG B O 1
ATOM 2916 N N . THR B 1 163 ? 2.271 0.43 -18.766 1 83.75 163 THR B N 1
ATOM 2917 C CA . THR B 1 163 ? 2.109 0.957 -20.125 1 83.75 163 THR B CA 1
ATOM 2918 C C . THR B 1 163 ? 3.457 1.368 -20.703 1 83.75 163 THR B C 1
ATOM 2920 O O . THR B 1 163 ? 3.744 1.089 -21.875 1 83.75 163 THR B O 1
ATOM 2923 N N . ALA B 1 164 ? 4.207 2.031 -19.891 1 77.69 164 ALA B N 1
ATOM 2924 C CA . ALA B 1 164 ? 5.543 2.418 -20.328 1 77.69 164 ALA B CA 1
ATOM 2925 C C . ALA B 1 164 ? 6.375 1.191 -20.688 1 77.69 164 ALA B C 1
ATOM 2927 O O . ALA B 1 164 ? 7.121 1.215 -21.672 1 77.69 164 ALA B O 1
ATOM 2928 N N . TYR B 1 165 ? 6.27 0.151 -19.953 1 79.56 165 TYR B N 1
ATOM 2929 C CA . TYR B 1 165 ? 6.941 -1.109 -20.234 1 79.56 165 TYR B CA 1
ATOM 2930 C C . TYR B 1 165 ? 6.512 -1.659 -21.594 1 79.56 165 TYR B C 1
ATOM 2932 O O . TYR B 1 165 ? 7.336 -2.172 -22.344 1 79.56 165 TYR B O 1
ATOM 2940 N N . ASP B 1 166 ? 5.309 -1.516 -21.859 1 82.62 166 ASP B N 1
ATOM 2941 C CA . ASP B 1 166 ? 4.777 -2.055 -23.109 1 82.62 166 ASP B CA 1
ATOM 2942 C C . ASP B 1 166 ? 5.25 -1.235 -24.297 1 82.62 166 ASP B C 1
ATOM 2944 O O . ASP B 1 166 ? 5.379 -1.764 -25.406 1 82.62 166 ASP B O 1
ATOM 2948 N N . LEU B 1 167 ? 5.426 0.02 -24.062 1 80.56 167 LEU B N 1
ATOM 2949 C CA . LEU B 1 167 ? 5.672 0.909 -25.203 1 80.56 167 LEU B CA 1
ATOM 2950 C C . LEU B 1 167 ? 7.164 1.149 -25.391 1 80.56 167 LEU B C 1
ATOM 2952 O O . LEU B 1 167 ? 7.609 1.504 -26.484 1 80.56 167 LEU B O 1
ATOM 2956 N N . ALA B 1 168 ? 7.859 1.065 -24.297 1 69.94 168 ALA B N 1
ATOM 2957 C CA . ALA B 1 168 ? 9.281 1.389 -24.375 1 69.94 168 ALA B CA 1
ATOM 2958 C C . ALA B 1 168 ? 10.078 0.237 -24.984 1 69.94 168 ALA B C 1
ATOM 2960 O O . ALA B 1 168 ? 9.688 -0.927 -24.859 1 69.94 168 ALA B O 1
ATOM 2961 N N . PRO B 1 169 ? 11 0.796 -25.594 1 65.75 169 PRO B N 1
ATOM 2962 C CA . PRO B 1 169 ? 11.883 -0.242 -26.125 1 65.75 169 PRO B CA 1
ATOM 2963 C C . PRO B 1 169 ? 12.484 -1.122 -25.031 1 65.75 169 PRO B C 1
ATOM 2965 O O . PRO B 1 169 ? 12.641 -0.678 -23.891 1 65.75 169 PRO B O 1
ATOM 2968 N N . LYS B 1 170 ? 12.641 -2.312 -25.406 1 65.69 170 LYS B N 1
ATOM 2969 C CA . LYS B 1 170 ? 13.109 -3.359 -24.5 1 65.69 170 LYS B CA 1
ATOM 2970 C C . LYS B 1 170 ? 14.359 -2.916 -23.75 1 65.69 170 LYS B C 1
ATOM 2972 O O . LYS B 1 170 ? 14.531 -3.242 -22.578 1 65.69 170 LYS B O 1
ATOM 2977 N N . CYS B 1 171 ? 15.172 -2.15 -24.453 1 67.62 171 CYS B N 1
ATOM 2978 C CA . CYS B 1 171 ? 16.422 -1.709 -23.844 1 67.62 171 CYS B CA 1
ATOM 2979 C C . CYS B 1 171 ? 16.172 -0.789 -22.672 1 67.62 171 CYS B C 1
ATOM 2981 O O . CYS B 1 171 ? 16.859 -0.877 -21.641 1 67.62 171 CYS B O 1
ATOM 2983 N N . VAL B 1 172 ? 15.211 0.068 -22.766 1 63.91 172 VAL B N 1
ATOM 2984 C CA . VAL B 1 172 ? 14.898 1.006 -21.688 1 63.91 172 VAL B CA 1
ATOM 2985 C C . VAL B 1 172 ? 14.289 0.256 -20.5 1 63.91 172 VAL B C 1
ATOM 2987 O O . VAL B 1 172 ? 14.664 0.489 -19.359 1 63.91 172 VAL B O 1
ATOM 2990 N N . MET B 1 173 ? 13.523 -0.631 -20.812 1 69.19 173 MET B N 1
ATOM 2991 C CA . MET B 1 173 ? 12.828 -1.372 -19.766 1 69.19 173 MET B CA 1
ATOM 2992 C C . MET B 1 173 ? 13.797 -2.256 -18.984 1 69.19 173 MET B C 1
ATOM 2994 O O . MET B 1 173 ? 13.664 -2.418 -17.781 1 69.19 173 MET B O 1
ATOM 2998 N N . LYS B 1 174 ? 14.734 -2.783 -19.75 1 69.25 174 LYS B N 1
ATOM 2999 C CA . LYS B 1 174 ? 15.742 -3.605 -19.094 1 69.25 174 LYS B CA 1
ATOM 3000 C C . LYS B 1 174 ? 16.484 -2.807 -18.016 1 69.25 174 LYS B C 1
ATOM 3002 O O . LYS B 1 174 ? 16.75 -3.312 -16.922 1 69.25 174 LYS B O 1
ATOM 3007 N N . LYS B 1 175 ? 16.781 -1.588 -18.391 1 68.06 175 LYS B N 1
ATOM 3008 C CA . LYS B 1 175 ? 17.562 -0.766 -17.469 1 68.06 175 LYS B CA 1
ATOM 3009 C C . LYS B 1 175 ? 16.75 -0.366 -16.25 1 68.06 175 LYS B C 1
ATOM 3011 O O . LYS B 1 175 ? 17.25 -0.387 -15.125 1 68.06 175 LYS B O 1
ATOM 3016 N N . ILE B 1 176 ? 15.461 -0.183 -16.453 1 70.56 176 ILE B N 1
ATOM 3017 C CA . ILE B 1 176 ? 14.672 0.38 -15.359 1 70.56 176 ILE B CA 1
ATOM 3018 C C . ILE B 1 176 ? 14.125 -0.745 -14.484 1 70.56 176 ILE B C 1
ATOM 3020 O O . ILE B 1 176 ? 13.914 -0.562 -13.281 1 70.56 176 ILE B O 1
ATOM 3024 N N . MET B 1 177 ? 14.07 -1.854 -15.055 1 73.06 177 MET B N 1
ATOM 3025 C CA . MET B 1 177 ? 13.438 -2.947 -14.32 1 73.06 177 MET B CA 1
ATOM 3026 C C . MET B 1 177 ? 14.484 -3.855 -13.688 1 73.06 177 MET B C 1
ATOM 3028 O O . MET B 1 177 ? 14.156 -4.723 -12.875 1 73.06 177 MET B O 1
ATOM 3032 N N . THR B 1 178 ? 15.789 -3.549 -14.023 1 72.62 178 THR B N 1
ATOM 3033 C CA . THR B 1 178 ? 16.859 -4.348 -13.445 1 72.62 178 THR B CA 1
ATO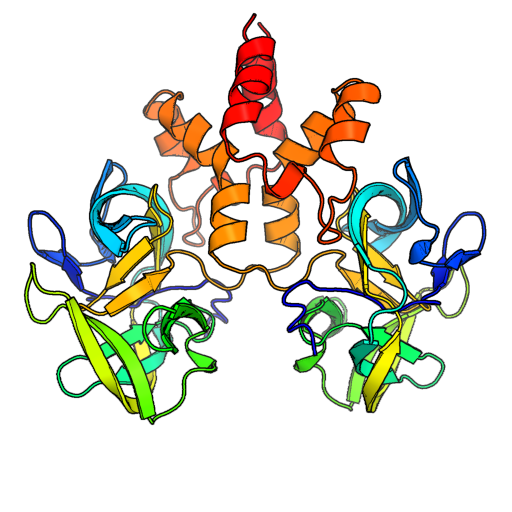M 3034 C C . THR B 1 178 ? 17.047 -4.012 -11.969 1 72.62 178 THR B C 1
ATOM 3036 O O . THR B 1 178 ? 17.078 -2.836 -11.594 1 72.62 178 THR B O 1
ATOM 3039 N N . PRO B 1 179 ? 17.047 -5.07 -11.133 1 75.69 179 PRO B N 1
ATOM 3040 C CA . PRO B 1 179 ? 17.266 -4.809 -9.711 1 75.69 179 PRO B CA 1
ATOM 3041 C C . PRO B 1 179 ? 18.625 -4.137 -9.445 1 75.69 179 PRO B C 1
ATOM 3043 O O . PRO B 1 179 ? 19.609 -4.469 -10.094 1 75.69 179 PRO B O 1
ATOM 3046 N N . ASN B 1 180 ? 18.641 -3.244 -8.57 1 74.56 180 ASN B N 1
ATOM 3047 C CA . ASN B 1 180 ? 19.859 -2.568 -8.156 1 74.56 180 ASN B CA 1
ATOM 3048 C C . ASN B 1 180 ? 20.609 -3.363 -7.09 1 74.56 180 ASN B C 1
ATOM 3050 O O . ASN B 1 180 ? 20.375 -4.559 -6.914 1 74.56 180 ASN B O 1
ATOM 3054 N N . LYS B 1 181 ? 21.547 -2.76 -6.48 1 75.56 181 LYS B N 1
ATOM 3055 C CA . LYS B 1 181 ? 22.391 -3.408 -5.48 1 75.56 181 LYS B CA 1
ATOM 3056 C C . LYS B 1 181 ? 21.562 -3.867 -4.281 1 75.56 181 LYS B C 1
ATOM 3058 O O . LYS B 1 181 ? 21.938 -4.824 -3.596 1 75.56 181 LYS B O 1
ATOM 3063 N N . GLU B 1 182 ? 20.391 -3.213 -4.031 1 73.06 182 GLU B N 1
ATOM 3064 C CA . GLU B 1 182 ? 19.516 -3.555 -2.912 1 73.06 182 GLU B CA 1
ATOM 3065 C C . GLU B 1 182 ? 18.484 -4.605 -3.314 1 73.06 182 GLU B C 1
ATOM 3067 O O . GLU B 1 182 ? 17.641 -4.992 -2.508 1 73.06 182 GLU B O 1
ATOM 3072 N N . GLY B 1 183 ? 18.594 -5 -4.578 1 74.06 183 GLY B N 1
ATOM 3073 C CA . GLY B 1 183 ? 17.688 -6.027 -5.078 1 74.06 183 GLY B CA 1
ATOM 3074 C C . GLY B 1 183 ? 16.359 -5.473 -5.547 1 74.06 183 GLY B C 1
ATOM 3075 O O . GLY B 1 183 ? 15.398 -6.227 -5.723 1 74.06 183 GLY B O 1
ATOM 3076 N N . LYS B 1 184 ? 16.266 -4.117 -5.734 1 78.06 184 LYS B N 1
ATOM 3077 C CA . LYS B 1 184 ? 15.031 -3.469 -6.156 1 78.06 184 LYS B CA 1
ATOM 3078 C C . LYS B 1 184 ? 15.195 -2.793 -7.512 1 78.06 184 LYS B C 1
ATOM 3080 O O . LYS B 1 184 ? 16.297 -2.365 -7.867 1 78.06 184 LYS B O 1
ATOM 3085 N N . PRO B 1 185 ? 14.078 -2.732 -8.195 1 73.44 185 PRO B N 1
ATOM 3086 C CA . PRO B 1 185 ? 14.18 -2.086 -9.508 1 73.44 185 PRO B CA 1
ATOM 3087 C C . PRO B 1 185 ? 14.578 -0.613 -9.406 1 73.44 185 PRO B C 1
ATOM 3089 O O . PRO B 1 185 ? 14.18 0.073 -8.461 1 73.44 185 PRO B O 1
ATOM 3092 N N . HIS B 1 186 ? 15.328 -0.17 -10.453 1 72.75 186 HIS B N 1
ATOM 3093 C CA . HIS B 1 186 ? 15.664 1.244 -10.562 1 72.75 186 HIS B CA 1
ATOM 3094 C C . HIS B 1 186 ? 14.414 2.096 -10.758 1 72.75 186 HIS B C 1
ATOM 3096 O O . HIS B 1 186 ? 14.414 3.283 -10.422 1 72.75 186 HIS B O 1
ATOM 3102 N N . LEU B 1 187 ? 13.422 1.396 -11.188 1 69.94 187 LEU B N 1
ATOM 3103 C CA . LEU B 1 187 ? 12.125 2.023 -11.406 1 69.94 187 LEU B CA 1
ATOM 3104 C C . LEU B 1 187 ? 11.633 2.719 -10.141 1 69.94 187 LEU B C 1
ATOM 3106 O O . LEU B 1 187 ? 11.031 3.791 -10.203 1 69.94 187 LEU B O 1
ATOM 3110 N N . PHE B 1 188 ? 12.047 2.131 -9.094 1 70.06 188 PHE B N 1
ATOM 3111 C CA . PHE B 1 188 ? 11.516 2.67 -7.844 1 70.06 188 PHE B CA 1
ATOM 3112 C C . PHE B 1 188 ? 12.359 3.848 -7.363 1 70.06 188 PHE B C 1
ATOM 3114 O O . PHE B 1 188 ? 11.961 4.578 -6.457 1 70.06 188 PHE B O 1
ATOM 3121 N N . LYS B 1 189 ? 13.516 3.928 -8 1 68.25 189 LYS B N 1
ATOM 3122 C CA . LYS B 1 189 ? 14.344 5.094 -7.699 1 68.25 189 LYS B CA 1
ATOM 3123 C C . LYS B 1 189 ? 13.969 6.277 -8.586 1 68.25 189 LYS B C 1
ATOM 3125 O O . LYS B 1 189 ? 14.305 7.422 -8.281 1 68.25 189 LYS B O 1
ATOM 3130 N N . ILE B 1 190 ? 13.453 5.848 -9.797 1 56.91 190 ILE B N 1
ATOM 3131 C CA . ILE B 1 190 ? 13.125 6.883 -10.773 1 56.91 190 ILE B CA 1
ATOM 3132 C C . ILE B 1 190 ? 11.906 7.676 -10.305 1 56.91 190 ILE B C 1
ATOM 3134 O O . ILE B 1 190 ? 10.875 7.09 -9.969 1 56.91 190 ILE B O 1
ATOM 3138 N N . GLY B 1 191 ? 12.094 8.562 -9.609 1 49.41 191 GLY B N 1
ATOM 3139 C CA . GLY B 1 191 ? 10.977 9.438 -9.281 1 49.41 191 GLY B CA 1
ATOM 3140 C C . GLY B 1 191 ? 10.219 9.914 -10.5 1 49.41 191 GLY B C 1
ATOM 3141 O O . GLY B 1 191 ? 10.469 9.461 -11.617 1 49.41 191 GLY B O 1
ATOM 3142 N N . GLY B 1 192 ? 9.195 10.734 -10.484 1 48.88 192 GLY B N 1
ATOM 3143 C CA . GLY B 1 192 ? 8.383 11.414 -11.477 1 48.88 192 GLY B CA 1
ATOM 3144 C C . GLY B 1 192 ? 9.188 11.961 -12.641 1 48.88 192 GLY B C 1
ATOM 3145 O O . GLY B 1 192 ? 8.617 12.406 -13.641 1 48.88 192 GLY B O 1
ATOM 3146 N N . ASP B 1 193 ? 10.43 12.039 -12.469 1 45.34 193 ASP B N 1
ATOM 3147 C CA . ASP B 1 193 ? 11.109 12.812 -13.508 1 45.34 193 ASP B CA 1
ATOM 3148 C C . ASP B 1 193 ? 11.156 12.039 -14.828 1 45.34 193 ASP B C 1
ATOM 3150 O O . ASP B 1 193 ? 11.18 12.641 -15.906 1 45.34 193 ASP B O 1
ATOM 3154 N N . ILE B 1 194 ? 11.461 10.891 -14.695 1 44.41 194 ILE B N 1
ATOM 3155 C CA . ILE B 1 194 ? 11.672 10.234 -15.977 1 44.41 194 ILE B CA 1
ATOM 3156 C C . ILE B 1 194 ? 10.352 10.164 -16.75 1 44.41 194 ILE B C 1
ATOM 3158 O O . ILE B 1 194 ? 10.344 10.008 -17.969 1 44.41 194 ILE B O 1
ATOM 3162 N N . LEU B 1 195 ? 9.383 10.039 -16 1 47.09 195 LEU B N 1
ATOM 3163 C CA . LEU B 1 195 ? 8.148 10.023 -16.781 1 47.09 195 LEU B CA 1
ATOM 3164 C C . LEU B 1 195 ? 7.961 11.336 -17.531 1 47.09 195 LEU B C 1
ATOM 3166 O O . LEU B 1 195 ? 7.129 11.43 -18.438 1 47.09 195 LEU B O 1
ATOM 3170 N N . LYS B 1 196 ? 8.727 12.266 -16.938 1 46.81 196 LYS B N 1
ATOM 3171 C CA . LYS B 1 196 ? 8.695 13.531 -17.672 1 46.81 196 LYS B CA 1
ATOM 3172 C C . LYS B 1 196 ? 9.117 13.328 -19.125 1 46.81 196 LYS B C 1
ATOM 3174 O O . LYS B 1 196 ? 8.438 13.781 -20.047 1 46.81 196 LYS B O 1
ATOM 3179 N N . PRO B 1 197 ? 10.344 12.844 -19.25 1 42.56 197 PRO B N 1
ATOM 3180 C CA . PRO B 1 197 ? 10.703 12.648 -20.656 1 42.56 197 PRO B CA 1
ATOM 3181 C C . PRO B 1 197 ? 9.734 11.719 -21.391 1 42.56 197 PRO B C 1
ATOM 3183 O O . PRO B 1 197 ? 9.453 11.93 -22.562 1 42.56 197 PRO B O 1
ATOM 3186 N N . ILE B 1 198 ? 9.375 10.773 -20.797 1 42.16 198 ILE B N 1
ATOM 3187 C CA . ILE B 1 198 ? 8.484 9.844 -21.484 1 42.16 198 ILE B CA 1
ATOM 3188 C C . ILE B 1 198 ? 7.148 10.531 -21.766 1 42.16 198 ILE B C 1
ATOM 3190 O O . ILE B 1 198 ? 6.617 10.445 -22.875 1 42.16 198 ILE B O 1
ATOM 3194 N N . VAL B 1 199 ? 6.812 11.188 -20.688 1 40.72 199 VAL B N 1
ATOM 3195 C CA . VAL B 1 199 ? 5.609 11.984 -20.906 1 40.72 199 VAL B CA 1
ATOM 3196 C C . VAL B 1 199 ? 5.922 13.133 -21.859 1 40.72 199 VAL B C 1
ATOM 3198 O O . VAL B 1 199 ? 5.113 13.461 -22.734 1 40.72 199 VAL B O 1
ATOM 3201 N N . SER B 1 200 ? 7.09 13.711 -21.609 1 39.34 200 SER B N 1
ATOM 3202 C CA . SER B 1 200 ? 7.484 14.797 -22.516 1 39.34 200 SER B CA 1
ATOM 3203 C C . SER B 1 200 ? 7.758 14.273 -23.922 1 39.34 200 SER B C 1
ATOM 3205 O O . SER B 1 200 ? 7.512 14.969 -24.906 1 39.34 200 SER B O 1
ATOM 3207 N N . SER B 1 201 ? 8.461 13.328 -24.016 1 34.28 201 SER B N 1
ATOM 3208 C CA . SER B 1 201 ? 8.789 12.805 -25.344 1 34.28 201 SER B CA 1
ATOM 3209 C C . SER B 1 201 ? 7.535 12.344 -26.078 1 34.28 201 SER B C 1
ATOM 3211 O O . SER B 1 201 ? 7.551 12.18 -27.297 1 34.28 201 SER B O 1
ATOM 3213 N N . VAL B 1 202 ? 6.656 11.859 -25.422 1 32.59 202 VAL B N 1
ATOM 3214 C CA . VAL B 1 202 ? 5.402 11.562 -26.109 1 32.59 202 VAL B CA 1
ATOM 3215 C C . VAL B 1 202 ? 4.727 12.859 -26.547 1 32.59 202 VAL B C 1
ATOM 3217 O O . VAL B 1 202 ? 3.73 12.844 -27.266 1 32.59 202 VAL B O 1
ATOM 3220 N N . GLN B 1 203 ? 5.121 13.875 -25.938 1 29.5 203 GLN B N 1
ATOM 3221 C CA . GLN B 1 203 ? 4.66 15.18 -26.391 1 29.5 203 GLN B CA 1
ATOM 3222 C C . GLN B 1 203 ? 5.359 15.586 -27.688 1 29.5 203 GLN B C 1
ATOM 3224 O O . GLN B 1 203 ? 4.82 16.375 -28.469 1 29.5 203 GLN B O 1
ATOM 3229 N N . ASN B 1 204 ? 6.594 15.195 -27.797 1 29.33 204 ASN B N 1
ATOM 3230 C CA . ASN B 1 204 ? 7.203 15.609 -29.047 1 29.33 204 ASN B CA 1
ATOM 3231 C C . ASN B 1 204 ? 7.016 14.562 -30.141 1 29.33 204 ASN B C 1
ATOM 3233 O O . ASN B 1 204 ? 7.23 13.367 -29.906 1 29.33 204 ASN B O 1
#

Organism: Lottia gigantea (NCBI:txid225164)

Foldseek 3Di:
DPVCQFKWAFWPWWFAAVDIDTQLPDDFQGWTWWAAPVGAIDTWTWHWKPDWDFFDKDKWKWWDWPVFIGTIHQQWWFWWDPDDPDIDIDGNVPDDFQTKFWFAPDSHDIDITTGHDMDMDMHTITTATATPRQWGAIRGTTTGSGGDDDPVVVVVVCVVVVVCCVPDDPVVCCQQQQQDPVGGGVVVVDPPVVVCCVVVVVVD/DPPCQWKWAAWPWWFAAVDIDTLLPDDFQGWTWWAAPVGAIDTWTWHWKPDWDFFDKDKWKWWDWPVFIGTIHQFFWFWWDPDDPDIDIDGNVPDDFQTKFWFAPDSHDIDITTGHDMDMDMHTITTATATPRQWGAIRGTTTGSGGDDDPVVVVVVCVVVVVCCVPDDPVVCCQQQQQDPVGGGVVVVDDPVVVCCVVVVVVD

InterPro domains:
  IPR001767 Hedgehog protein, Hint domain [PF01079] (4-168)
  IPR003587 Hint domain N-terminal [SM00306] (6-105)
  IPR036844 Hint domain superfamily [SSF51294] (8-147)
  IPR052140 Developmental Signaling Hedgehog-like [PTHR46706] (5-163)

Radius of gyration: 21.54 Å; Cα contacts (8 Å, |Δi|>4): 984; chains: 2; bounding box: 45×60×57 Å

Secondary structure (DSSP, 8-state):
-----S--B-TT-EE-BSS-EEGGG--TT-EEEEE-TTS-EEEEEEEEEEEEEEEEEEEEEEEE-SS-EEEE-TTEEEEEEEETTEEEEEEGGG--TT-EEEEESSSS-EEEEE--EEEEEEEEEEEEEEETTSEEEETTEEEEEEE---HHHHHHHTHHHHHHHHHS-HHHHHHHHSB-TTSSBGGGT--TTTHHHHHHHTT-/-----S--B-TT-EE-BSS-EEGGG--TT-EEEEE-TTS-EEEEEEEEEEEEEEEEEEEEEEEE-SS-EEEE-TTEEEEEEEETTEEEEEEGGG--TT-EEEEESSSS-EEEEE--EEEEEEEEEEEEEEETTSEEEETTEEEEEEE---HHHHHHHTHHHHHHHHHS-HHHHHHHHSB-TTSSBGGGT--TTTHHHHHHHTT-

Sequence (408 aa):
MVNNSGGCFPAHSVITSKLKKYLEDLKEGDKVLAWNDKGDLEFTEVWARTHHVINEKSDYIQLETTTKRLVLSHRHYVLVKTGEEKSEFKMAKDVQIGETLITMADDKTVIEEPVVNIDEVEEEGIYNVFTKSGRIIVNGIFCSTYAEVEPNLVHKTMAPFRTAYDLAPKCVMKKIMTPNKEGKPHLFKIGGDILKPIVSSVQNMVNNSGGCFPAHSVITSKLKKYLEDLKEGDKVLAWNDKGDLEFTEVWARTHHVINEKSDYIQLETTTKRLVLSHRHYVLVKTGEEKSEFKMAKDVQIGETLITMADDKTVIEEPVVNIDEVEEEGIYNVFTKSGRIIVNGIFCSTYAEVEPNLVHKTMAPFRTAYDLAPKCVMKKIMTPNKEGKPHLFKIGGDILKPIVSSVQN